Protein AF-A0A4P9VVV3-F1 (afdb_monomer_lite)

Organism: NCBI:txid388810

Foldseek 3Di:
DPDDLVRQLCVQVVPDDPCPDVPCNVVVSVVSSVVSVVVVVVVVVVVVVVVVVVVVVVVVVVVVVVVVVVPPDDDDDDDDDDDDDDDDDDDDDDDDDDDPPPVVVVVVVVVVPPDDDDDDDDDDDDDDDDDDDDDDDDDDDDDDDDDDDDDDDDDDDDDDDDDDDDDDDDDDDDDDDDDDDDDDDDPDQPVVVVVPPDDDDDFFQFDDDDDPPFPDDDHDGADEAEQLPDLVSQVSVLVVLLPAQEKEKFFDDDPLATQKMKMDPDLRYIYIYGPPRPSDDVVSVLVSQQDAHEYEYAVVLSVQLSCVVVVRDRDYFYAYLQLLVCLVPLPDARDDLVRLLCVVPVRGDDDPDDDPRVNRRNSRSSRNSSCVRSCVVCVVVVNNCCRGVPVRVVSSVQSVCLNVFFFFAPPLLVVLLVVLVVQLVVLQVVLCVVQVHHDDLVDQVRVCCSVCVVVVWDLQQLCPPPPCNCQVPDDPDPPPDDRRRDLDLSSLVRTPDPNSVSSVVSCVSVCCCVQPSVLQVVQWDQDPVLRGIGGRWHWDQRHDDSVRDIFTVSRTPVPQDAQDPDPDPPGDPSSPPRVCVRTDDGPPDHDDDDDDDCVVLVVVCVVVVDPQSVCLVPVPDLSLLVVLCVVVVHPSVPQDPVSSVVSVVD

Radius of gyration: 37.72 Å; chains: 1; bounding box: 101×110×99 Å

Sequence (650 aa):
ATASTEEIFELLWNAHPFRNNAADIDMQRRIEHRAAHLIVKSARDQIAAEDRIAAAQAKERKRLLERLADGTVGQKQARRSPPGGGRRKSGSFAPSRPAENASRVQAILKSAAAAGPGGRSPVTPCPPVSRDATAGIRPKPPPPISFAPEPSVPPPPAVAPPKPDAPPTSVSMKDPAPRPDPTVMEDCSPMTRVRNVLENESRMVVSPVATENLDFVPRGHASFIQVSQSPELFEAFITDIASQPEYVWNTLSTQDRLTGVAFCWRWDEVYFVDIESPFTDFRRLAAVLARPSRKIAFDAKKQLRLLVRNGVLPTAEIWDPKVASWCLNPEESERTLKQMFVAMYPTVPINQSGPLWHLCAREASQTLLLMTGLRTRLKRESLARIFAEVEMPLAAVLAVAEHVGIGFINDAFCDYLELFSQTLKTLEARAYAIAGHTFSMTCPEEISRVLYDELALDYEAAAAGTAHAAAAAGRKVADGKIPKRSTAKEVLLKLDHELPRIVMEHRRISSLVSKNLFPLQKARTLCHDFGMMRVHCLFETHTVRATGRITSTNPNLQNIPHPKTTVTEGGIDVDSANLRNAFQAAEGMTFVSADYSQLELRIIAHLSEDESLLAILNSGGDMFKLMAGQINNKPAEQVTPEERKKAKGS

InterPro domains:
  IPR001098 DNA-directed DNA polymerase, family A, palm domain [PF00476] (418-648)
  IPR002298 DNA polymerase A [PR00868] (536-558)
  IPR002298 DNA polymerase A [PR00868] (590-613)
  IPR002298 DNA polymerase A [PTHR10133] (1-648)
  IPR012337 Ribonuclease H-like superfamily [SSF53098] (230-397)
  IPR036397 Ribonuclease H superfamily [G3DSA:3.30.420.10] (226-402)
  IPR043502 DNA/RNA polymerase superfamily [SSF56672] (381-648)

Structure (mmCIF, N/CA/C/O backbone):
data_AF-A0A4P9VVV3-F1
#
_entry.id   AF-A0A4P9VVV3-F1
#
loop_
_atom_site.group_PDB
_atom_site.id
_atom_site.type_symbol
_atom_site.label_atom_id
_atom_site.label_alt_id
_atom_site.label_comp_id
_atom_site.label_asym_id
_atom_site.label_entity_id
_atom_site.label_seq_id
_atom_site.pdbx_PDB_ins_code
_atom_site.Cartn_x
_atom_site.Cartn_y
_atom_site.Cartn_z
_atom_site.occupancy
_atom_site.B_iso_or_equiv
_atom_site.auth_seq_id
_atom_site.auth_comp_id
_atom_site.auth_asym_id
_atom_site.auth_atom_id
_atom_site.pdbx_PDB_model_num
ATOM 1 N N . ALA A 1 1 ? -14.179 -33.238 -11.472 1.00 54.66 1 ALA A N 1
ATOM 2 C CA . ALA A 1 1 ? -12.896 -33.965 -11.366 1.00 54.66 1 ALA A CA 1
ATOM 3 C C . ALA A 1 1 ? -12.619 -34.826 -12.600 1.00 54.66 1 ALA A C 1
ATOM 5 O O . ALA A 1 1 ? -11.531 -34.728 -13.147 1.00 54.66 1 ALA A O 1
ATOM 6 N N . THR A 1 2 ? -13.584 -35.630 -13.060 1.00 66.19 2 THR A N 1
ATOM 7 C CA . THR A 1 2 ? -13.441 -36.504 -14.244 1.00 66.19 2 THR A CA 1
ATOM 8 C C . THR A 1 2 ? -13.890 -35.875 -15.563 1.00 66.19 2 THR A C 1
ATOM 10 O O . THR A 1 2 ? -13.589 -36.433 -16.612 1.00 66.19 2 THR A O 1
ATOM 13 N N . ALA A 1 3 ? -14.585 -34.734 -15.515 1.00 73.50 3 ALA A N 1
ATOM 14 C CA . ALA A 1 3 ? -15.070 -34.053 -16.709 1.00 73.50 3 ALA A CA 1
ATOM 15 C C . ALA A 1 3 ? -13.914 -33.571 -17.600 1.00 73.50 3 ALA A C 1
ATOM 17 O O . ALA A 1 3 ? -12.902 -33.055 -17.110 1.00 73.50 3 ALA A O 1
ATOM 18 N N . SER A 1 4 ? -14.077 -33.751 -18.905 1.00 80.94 4 SER A N 1
ATOM 19 C CA . SER A 1 4 ? -13.149 -33.270 -19.922 1.00 80.94 4 SER A CA 1
ATOM 20 C C . SER A 1 4 ? -13.249 -31.751 -20.097 1.00 80.94 4 SER A C 1
ATOM 22 O O . SER A 1 4 ? -14.230 -31.111 -19.712 1.00 80.94 4 SER A O 1
ATOM 24 N N . THR A 1 5 ? -12.215 -31.158 -20.695 1.00 81.81 5 THR A N 1
ATOM 25 C CA . THR A 1 5 ? -12.203 -29.725 -21.020 1.00 81.81 5 THR A CA 1
ATOM 26 C C . THR A 1 5 ? -13.362 -29.346 -21.942 1.00 81.81 5 THR A C 1
ATOM 28 O O . THR A 1 5 ? -13.937 -28.279 -21.764 1.00 81.81 5 THR A O 1
ATOM 31 N N . GLU A 1 6 ? -13.743 -30.225 -22.872 1.00 81.25 6 GLU A N 1
ATOM 32 C CA . GLU A 1 6 ? -14.874 -30.012 -23.784 1.00 81.25 6 GLU A CA 1
ATOM 33 C C . GLU A 1 6 ? -16.225 -30.048 -23.072 1.00 81.25 6 GLU A C 1
ATOM 35 O O . GLU A 1 6 ? -17.068 -29.201 -23.342 1.00 81.25 6 GLU A O 1
ATOM 40 N N . GLU A 1 7 ? -16.423 -30.943 -22.104 1.00 82.06 7 GLU A N 1
ATOM 41 C CA . GLU A 1 7 ? -17.666 -30.984 -21.320 1.00 82.06 7 GLU A CA 1
ATOM 42 C C . GLU A 1 7 ? -17.847 -29.719 -20.472 1.00 82.06 7 GLU A C 1
ATOM 44 O O . GLU A 1 7 ? -18.945 -29.173 -20.382 1.00 82.06 7 GLU A O 1
ATOM 49 N N . ILE A 1 8 ? -16.764 -29.220 -19.867 1.00 83.62 8 ILE A N 1
ATOM 50 C CA . ILE A 1 8 ? -16.804 -27.976 -19.086 1.00 83.62 8 ILE A CA 1
ATOM 51 C C . ILE A 1 8 ? -16.965 -26.766 -20.004 1.00 83.62 8 ILE A C 1
ATOM 53 O O . ILE A 1 8 ? -17.721 -25.855 -19.674 1.00 83.62 8 ILE A O 1
ATOM 57 N N . PHE A 1 9 ? -16.304 -26.761 -21.162 1.00 87.56 9 PHE A N 1
ATOM 58 C CA . PHE A 1 9 ? -16.496 -25.727 -22.171 1.00 87.56 9 PHE A CA 1
ATOM 59 C C . PHE A 1 9 ? -17.950 -25.669 -22.639 1.00 87.56 9 PHE A C 1
ATOM 61 O O . PHE A 1 9 ? -18.526 -24.589 -22.647 1.00 87.56 9 PHE A O 1
ATOM 68 N N . GLU A 1 10 ? -18.569 -26.804 -22.965 1.00 81.75 10 GLU A N 1
ATOM 69 C CA . GLU A 1 10 ? -19.972 -26.845 -23.375 1.00 81.75 10 GLU A CA 1
ATOM 70 C C . GLU A 1 10 ? -20.902 -26.367 -22.259 1.00 81.75 10 GLU A C 1
ATOM 72 O O . GLU A 1 10 ? -21.859 -25.653 -22.532 1.00 81.75 10 GLU A O 1
ATOM 77 N N . LEU A 1 11 ? -20.625 -26.677 -20.991 1.00 81.75 11 LEU A N 1
ATOM 78 C CA . LEU A 1 11 ? -21.410 -26.143 -19.872 1.00 81.75 11 LEU A CA 1
ATOM 79 C C . LEU A 1 11 ? -21.296 -24.616 -19.753 1.00 81.75 11 LEU A C 1
ATOM 81 O O . LEU A 1 11 ? -22.312 -23.937 -19.601 1.00 81.75 11 LEU A O 1
ATOM 85 N N . LEU A 1 12 ? -20.081 -24.074 -19.859 1.00 78.38 12 LEU A N 1
ATOM 86 C CA . LEU A 1 12 ? -19.824 -22.632 -19.797 1.00 78.38 12 LEU A CA 1
ATOM 87 C C . LEU A 1 12 ? -20.429 -21.899 -20.997 1.00 78.38 12 LEU A C 1
ATOM 89 O O . LEU A 1 12 ? -21.169 -20.928 -20.839 1.00 78.38 12 LEU A O 1
ATOM 93 N N . TRP A 1 13 ? -20.192 -22.427 -22.197 1.00 81.50 13 TRP A N 1
ATOM 94 C CA . TRP A 1 13 ? -20.759 -21.919 -23.438 1.00 81.50 13 TRP A CA 1
ATOM 95 C C . TRP A 1 13 ? -22.284 -21.965 -23.398 1.00 81.50 13 TRP A C 1
ATOM 97 O O . TRP A 1 13 ? -22.952 -21.035 -23.859 1.00 81.50 13 TRP A O 1
ATOM 107 N N . ASN A 1 14 ? -22.852 -23.017 -22.794 1.00 78.25 14 ASN A N 1
ATOM 108 C CA . ASN A 1 14 ? -24.292 -23.145 -22.708 1.00 78.25 14 ASN A CA 1
ATOM 109 C C . ASN A 1 14 ? -24.946 -22.209 -21.676 1.00 78.25 14 ASN A C 1
ATOM 111 O O . ASN A 1 14 ? -26.099 -21.811 -21.853 1.00 78.25 14 ASN A O 1
ATOM 115 N N . ALA A 1 15 ? -24.213 -21.793 -20.649 1.00 74.06 15 ALA A N 1
ATOM 116 C CA . ALA A 1 15 ? -24.688 -20.836 -19.656 1.00 74.06 15 ALA A CA 1
ATOM 117 C C . ALA A 1 15 ? -24.563 -19.364 -20.105 1.00 74.06 15 ALA A C 1
ATOM 119 O O . ALA A 1 15 ? -25.135 -18.484 -19.463 1.00 74.06 15 ALA A O 1
ATOM 120 N N . HIS A 1 16 ? -23.842 -19.077 -21.197 1.00 72.50 16 HIS A N 1
ATOM 121 C CA . HIS A 1 16 ? -23.520 -17.703 -21.583 1.00 72.50 16 HIS A CA 1
ATOM 122 C C . HIS A 1 16 ? -24.725 -16.957 -22.218 1.00 72.50 16 HIS A C 1
ATOM 124 O O . HIS A 1 16 ? -25.276 -17.430 -23.220 1.00 72.50 16 HIS A O 1
ATOM 130 N N . PRO A 1 17 ? -25.130 -15.772 -21.707 1.00 60.25 17 PRO A N 1
ATOM 131 C CA . PRO A 1 17 ? -26.387 -15.106 -22.087 1.00 60.25 17 PRO A CA 1
ATOM 132 C C . PRO A 1 17 ? -26.386 -14.378 -23.449 1.00 60.25 17 PRO A C 1
ATOM 134 O O . PRO A 1 17 ? -27.453 -14.055 -23.965 1.00 60.25 17 PRO A O 1
ATOM 137 N N . PHE A 1 18 ? -25.227 -14.147 -24.079 1.00 56.19 18 PHE A N 1
ATOM 138 C CA . PHE A 1 18 ? -25.098 -13.315 -25.295 1.00 56.19 18 PHE A CA 1
ATOM 139 C C . PHE A 1 18 ? -24.618 -14.071 -26.548 1.00 56.19 18 PHE A C 1
ATOM 141 O O . PHE A 1 18 ? -23.731 -13.610 -27.262 1.00 56.19 18 PHE A O 1
ATOM 148 N N . ARG A 1 19 ? -25.204 -15.235 -26.859 1.00 57.00 19 ARG A N 1
ATOM 149 C CA . ARG A 1 19 ? -24.764 -16.074 -28.000 1.00 57.00 19 ARG A CA 1
ATOM 150 C C . ARG A 1 19 ? -25.010 -15.487 -29.402 1.00 57.00 19 ARG A C 1
ATOM 152 O O . ARG A 1 19 ? -24.527 -16.051 -30.377 1.00 57.00 19 ARG A O 1
ATOM 159 N N . ASN A 1 20 ? -25.750 -14.381 -29.520 1.00 56.59 20 ASN A N 1
ATOM 160 C CA . ASN A 1 20 ? -26.311 -13.922 -30.800 1.00 56.59 20 ASN A CA 1
ATOM 161 C C . ASN A 1 20 ? -25.565 -12.752 -31.473 1.00 56.59 20 ASN A C 1
ATOM 163 O O . ASN A 1 20 ? -25.978 -12.331 -32.552 1.00 56.59 20 ASN A O 1
ATOM 167 N N . ASN A 1 21 ? -24.482 -12.220 -30.892 1.00 56.38 21 ASN A N 1
ATOM 168 C CA . ASN A 1 21 ? -23.718 -11.124 -31.506 1.00 56.38 21 ASN A CA 1
ATOM 169 C C . ASN A 1 21 ? -22.551 -11.661 -32.349 1.00 56.38 21 ASN A C 1
ATOM 171 O O . ASN A 1 21 ? -21.522 -12.055 -31.812 1.00 56.38 21 ASN A O 1
ATOM 175 N N . ALA A 1 22 ? -22.708 -11.655 -33.678 1.00 53.72 22 ALA A N 1
ATOM 176 C CA . ALA A 1 22 ? -21.819 -12.327 -34.635 1.00 53.72 22 ALA A CA 1
ATOM 177 C C . ALA A 1 22 ? -20.362 -11.817 -34.676 1.00 53.72 22 ALA A C 1
ATOM 179 O O . ALA A 1 22 ? -19.483 -12.553 -35.117 1.00 53.72 22 ALA A O 1
ATOM 180 N N . ALA A 1 23 ? -20.090 -10.591 -34.217 1.00 55.31 23 ALA A N 1
ATOM 181 C CA . ALA A 1 23 ? -18.757 -9.988 -34.303 1.00 55.31 23 ALA A CA 1
ATOM 182 C C . ALA A 1 23 ? -17.760 -10.496 -33.237 1.00 55.31 23 ALA A C 1
ATOM 184 O O . ALA A 1 23 ? -16.559 -10.401 -33.463 1.00 55.31 23 ALA A O 1
ATOM 185 N N . ASP A 1 24 ? -18.238 -11.083 -32.129 1.00 60.22 24 ASP A N 1
ATOM 186 C CA . ASP A 1 24 ? -17.403 -11.457 -30.966 1.00 60.22 24 ASP A CA 1
ATOM 187 C C . ASP A 1 24 ? -17.422 -12.957 -30.617 1.00 60.22 24 ASP A C 1
ATOM 189 O O . ASP A 1 24 ? -16.776 -13.399 -29.664 1.00 60.22 24 ASP A O 1
ATOM 193 N N . ILE A 1 25 ? -18.131 -13.781 -31.397 1.00 71.00 25 ILE A N 1
ATOM 194 C CA . ILE A 1 25 ? -18.342 -15.208 -31.086 1.00 71.00 25 ILE A CA 1
ATOM 195 C C . ILE A 1 25 ? -17.016 -15.976 -31.013 1.00 71.00 25 ILE A C 1
ATOM 197 O O . ILE A 1 25 ? -16.843 -16.818 -30.131 1.00 71.00 25 ILE A O 1
ATOM 201 N N . ASP A 1 26 ? -16.071 -15.691 -31.914 1.00 71.69 26 ASP A N 1
ATOM 202 C CA . ASP A 1 26 ? -14.813 -16.443 -31.988 1.00 71.69 26 ASP A CA 1
ATOM 203 C C . ASP A 1 26 ? -13.843 -16.068 -30.856 1.00 71.69 26 ASP A C 1
ATOM 205 O O . ASP A 1 26 ? -13.154 -16.929 -30.305 1.00 71.69 26 ASP A O 1
ATOM 209 N N . MET A 1 27 ? -13.836 -14.796 -30.441 1.00 71.19 27 MET A N 1
ATOM 210 C CA . MET A 1 27 ? -13.076 -14.344 -29.274 1.00 71.19 27 MET A CA 1
ATOM 211 C C . MET A 1 27 ? -13.673 -14.915 -27.985 1.00 71.19 27 MET A C 1
ATOM 213 O O . MET A 1 27 ? -12.938 -15.483 -27.175 1.00 71.19 27 MET A O 1
ATOM 217 N N . GLN A 1 28 ? -15.000 -14.872 -27.838 1.00 76.62 28 GLN A N 1
ATOM 218 C CA . GLN A 1 28 ? -15.676 -15.403 -26.657 1.00 76.62 28 GLN A CA 1
ATOM 219 C C . GLN A 1 28 ? -15.520 -16.924 -26.536 1.00 76.62 28 GLN A C 1
ATOM 221 O O . GLN A 1 28 ? -15.235 -17.425 -25.450 1.00 76.62 28 GLN A O 1
ATOM 226 N N . ARG A 1 29 ? -15.590 -17.675 -27.645 1.00 79.69 29 ARG A N 1
ATOM 227 C CA . ARG A 1 29 ? -15.303 -19.122 -27.638 1.00 79.69 29 ARG A CA 1
ATOM 228 C C . ARG A 1 29 ? -13.897 -19.429 -27.137 1.00 79.69 29 ARG A C 1
ATOM 230 O O . ARG A 1 29 ? -13.719 -20.363 -26.358 1.00 79.69 29 ARG A O 1
ATOM 237 N N . ARG A 1 30 ? -12.892 -18.648 -27.547 1.00 78.62 30 ARG A N 1
ATOM 238 C CA . ARG A 1 30 ? -11.504 -18.835 -27.087 1.00 78.62 30 ARG A CA 1
ATOM 239 C C . ARG A 1 30 ? -11.350 -18.532 -25.600 1.00 78.62 30 ARG A C 1
ATOM 241 O O . ARG A 1 30 ? -10.595 -19.233 -24.927 1.00 78.62 30 ARG A O 1
ATOM 248 N N . ILE A 1 31 ? -12.055 -17.519 -25.095 1.00 76.81 31 ILE A N 1
ATOM 249 C CA . ILE A 1 31 ? -12.067 -17.164 -23.671 1.00 76.81 31 ILE A CA 1
ATOM 250 C C . ILE A 1 31 ? -12.675 -18.305 -22.853 1.00 76.81 31 ILE A C 1
ATOM 252 O O . ILE A 1 31 ? -12.013 -18.810 -21.946 1.00 76.81 31 ILE A O 1
ATOM 256 N N . GLU A 1 32 ? -13.864 -18.782 -23.224 1.00 82.06 32 GLU A N 1
ATOM 257 C CA . GLU A 1 32 ? -14.550 -19.862 -22.504 1.00 82.06 32 GLU A CA 1
ATOM 258 C C . GLU A 1 32 ? -13.783 -21.187 -22.575 1.00 82.06 32 GLU A C 1
ATOM 260 O O . GLU A 1 32 ? -13.648 -21.900 -21.581 1.00 82.06 32 GLU A O 1
ATOM 265 N N . HIS A 1 33 ? -13.180 -21.501 -23.724 1.00 83.38 33 HIS A N 1
ATOM 266 C CA . HIS A 1 33 ? -12.356 -22.700 -23.869 1.00 83.38 33 HIS A CA 1
ATOM 267 C C . HIS A 1 33 ? -11.095 -22.630 -22.993 1.00 83.38 33 HIS A C 1
ATOM 269 O O . HIS A 1 33 ? -10.667 -23.622 -22.395 1.00 83.38 33 HIS A O 1
ATOM 275 N N . ARG A 1 34 ? -10.499 -21.439 -22.860 1.00 80.25 34 ARG A N 1
ATOM 276 C CA . ARG A 1 34 ? -9.353 -21.220 -21.971 1.00 80.25 34 ARG A CA 1
ATOM 277 C C . ARG A 1 34 ? -9.758 -21.265 -20.498 1.00 80.25 34 ARG A C 1
ATOM 279 O O . ARG A 1 34 ? -9.006 -21.823 -19.698 1.00 80.25 34 ARG A O 1
ATOM 286 N N . ALA A 1 35 ? -10.934 -20.747 -20.147 1.00 78.44 35 ALA A N 1
ATOM 287 C CA . ALA A 1 35 ? -11.502 -20.856 -18.807 1.00 78.44 35 ALA A CA 1
ATOM 288 C C . ALA A 1 35 ? -11.742 -22.326 -18.424 1.00 78.44 35 ALA A C 1
ATOM 290 O O . ALA A 1 35 ? -11.259 -22.770 -17.381 1.00 78.44 35 ALA A O 1
ATOM 291 N N . ALA A 1 36 ? -12.361 -23.113 -19.309 1.00 83.69 36 ALA A N 1
ATOM 292 C CA . ALA A 1 36 ? -12.558 -24.549 -19.117 1.00 83.69 36 ALA A CA 1
ATOM 293 C C . ALA A 1 36 ? -11.232 -25.288 -18.876 1.00 83.69 36 ALA A C 1
ATOM 295 O O . ALA A 1 36 ? -11.110 -26.083 -17.941 1.00 83.69 36 ALA A O 1
ATOM 296 N N . HIS A 1 37 ? -10.201 -24.975 -19.666 1.00 84.94 37 HIS A N 1
ATOM 297 C CA . HIS A 1 37 ? -8.878 -25.575 -19.508 1.00 84.94 37 HIS A CA 1
ATOM 298 C C . HIS A 1 37 ? -8.238 -25.238 -18.149 1.00 84.94 37 HIS A C 1
ATOM 300 O O . HIS A 1 37 ? -7.627 -26.102 -17.516 1.00 84.94 37 HIS A O 1
ATOM 306 N N . LEU A 1 38 ? -8.368 -23.993 -17.679 1.00 84.44 38 LEU A N 1
ATOM 307 C CA . LEU A 1 38 ? -7.846 -23.571 -16.375 1.00 84.44 38 LEU A CA 1
ATOM 308 C C . LEU A 1 38 ? -8.583 -24.248 -15.213 1.00 84.44 38 LEU A C 1
ATOM 310 O O . LEU A 1 38 ? -7.932 -24.686 -14.266 1.00 84.44 38 LEU A O 1
ATOM 314 N N . ILE A 1 39 ? -9.906 -24.401 -15.314 1.00 82.75 39 ILE A N 1
ATOM 315 C CA . ILE A 1 39 ? -10.729 -25.085 -14.307 1.00 82.75 39 ILE A CA 1
ATOM 316 C C . ILE A 1 39 ? -10.319 -26.558 -14.184 1.00 82.75 39 ILE A C 1
ATOM 318 O O . ILE A 1 39 ? -10.060 -27.037 -13.079 1.00 82.75 39 ILE A O 1
ATOM 322 N N . VAL A 1 40 ? -10.188 -27.270 -15.311 1.00 84.62 40 VAL A N 1
ATOM 323 C CA . VAL A 1 40 ? -9.741 -28.676 -15.316 1.00 84.62 40 VAL A CA 1
ATOM 324 C C . VAL A 1 40 ? -8.337 -28.808 -14.737 1.00 84.62 40 VAL A C 1
ATOM 326 O O . VAL A 1 40 ? -8.086 -29.701 -13.926 1.00 84.62 40 VAL A O 1
ATOM 329 N N . LYS A 1 41 ? -7.417 -27.921 -15.134 1.00 83.56 41 LYS A N 1
ATOM 330 C CA . LYS A 1 41 ? -6.039 -27.939 -14.640 1.00 83.56 41 LYS A CA 1
ATOM 331 C C . LYS A 1 41 ? -5.982 -27.712 -13.127 1.00 83.56 41 LYS A C 1
ATOM 333 O O . LYS A 1 41 ? -5.380 -28.520 -12.430 1.00 83.56 41 LYS A O 1
ATOM 338 N N . SER A 1 42 ? -6.667 -26.687 -12.617 1.00 80.12 42 SER A N 1
ATOM 339 C CA . SER A 1 42 ? -6.711 -26.388 -11.180 1.00 80.12 42 SER A CA 1
ATOM 340 C C . SER A 1 42 ? -7.303 -27.544 -10.376 1.00 80.12 42 SER A C 1
ATOM 342 O O . SER A 1 42 ? -6.782 -27.884 -9.317 1.00 80.12 42 SER A O 1
ATOM 344 N N . ALA A 1 43 ? -8.358 -28.188 -10.884 1.00 77.31 43 ALA A N 1
ATOM 345 C CA . ALA A 1 43 ? -8.961 -29.337 -10.216 1.00 77.31 43 ALA A CA 1
ATOM 346 C C . ALA A 1 43 ? -7.996 -30.534 -10.150 1.00 77.31 43 ALA A C 1
ATOM 348 O O . ALA A 1 43 ? -7.928 -31.212 -9.128 1.00 77.31 43 ALA A O 1
ATOM 349 N N . ARG A 1 44 ? -7.220 -30.786 -11.213 1.00 81.12 44 ARG A N 1
ATOM 350 C CA . ARG A 1 44 ? -6.191 -31.842 -11.226 1.00 81.12 44 ARG A CA 1
ATOM 351 C C . ARG A 1 44 ? -5.037 -31.534 -10.280 1.00 81.12 44 ARG A C 1
ATOM 353 O O . ARG A 1 44 ? -4.599 -32.428 -9.562 1.00 81.12 44 ARG A O 1
ATOM 360 N N . ASP A 1 45 ? -4.577 -30.287 -10.258 1.00 82.88 45 ASP A N 1
ATOM 361 C CA . ASP A 1 45 ? -3.502 -29.849 -9.367 1.00 82.88 45 ASP A CA 1
ATOM 362 C C . ASP A 1 45 ? -3.925 -29.969 -7.891 1.00 82.88 45 ASP A C 1
ATOM 364 O O . ASP A 1 45 ? -3.134 -30.406 -7.055 1.00 82.88 45 ASP A O 1
ATOM 368 N N . GLN A 1 46 ? -5.192 -29.673 -7.579 1.00 78.81 46 GLN A N 1
ATOM 369 C CA . GLN A 1 46 ? -5.753 -29.841 -6.239 1.00 78.81 46 GLN A CA 1
ATOM 370 C C . GLN A 1 46 ? -5.849 -31.316 -5.825 1.00 78.81 46 GLN A C 1
ATOM 372 O O . GLN A 1 46 ? -5.403 -31.664 -4.734 1.00 78.81 46 GLN A O 1
ATOM 377 N N . ILE A 1 47 ? -6.335 -32.198 -6.706 1.00 78.56 47 ILE A N 1
ATOM 378 C CA . ILE A 1 47 ? -6.373 -33.650 -6.445 1.00 78.56 47 ILE A CA 1
ATOM 379 C C . ILE A 1 47 ? -4.954 -34.189 -6.218 1.00 78.56 47 ILE A C 1
ATOM 381 O O . ILE A 1 47 ? -4.704 -34.903 -5.252 1.00 78.56 47 ILE A O 1
ATOM 385 N N . ALA A 1 48 ? -3.989 -33.781 -7.046 1.00 79.50 48 ALA A N 1
ATOM 386 C CA . ALA A 1 48 ? -2.595 -34.185 -6.882 1.00 79.50 48 ALA A CA 1
ATOM 387 C C . ALA A 1 48 ? -1.980 -33.677 -5.563 1.00 79.50 48 ALA A C 1
ATOM 389 O O . ALA A 1 48 ? -1.113 -34.339 -4.988 1.00 79.50 48 ALA A O 1
ATOM 390 N N . ALA A 1 49 ? -2.398 -32.506 -5.075 1.00 80.75 49 ALA A N 1
ATOM 391 C CA . ALA A 1 49 ? -1.981 -31.990 -3.775 1.00 80.75 49 ALA A CA 1
ATOM 392 C C . ALA A 1 49 ? -2.595 -32.796 -2.618 1.00 80.75 49 ALA A C 1
ATOM 394 O O . ALA A 1 49 ? -1.876 -33.163 -1.687 1.00 80.75 49 ALA A O 1
ATOM 395 N N . GLU A 1 50 ? -3.885 -33.127 -2.699 1.00 81.50 50 GLU A N 1
ATOM 396 C CA . GLU A 1 50 ? -4.586 -33.962 -1.717 1.00 81.50 50 GLU A CA 1
ATOM 397 C C . GLU A 1 50 ? -3.982 -35.374 -1.642 1.00 81.50 50 GLU A C 1
ATOM 399 O O . GLU A 1 50 ? -3.688 -35.858 -0.546 1.00 81.50 50 GLU A O 1
ATOM 404 N N . ASP A 1 51 ? -3.660 -35.985 -2.786 1.00 83.12 51 ASP A N 1
ATOM 405 C CA . ASP A 1 51 ? -2.994 -37.291 -2.857 1.00 83.12 51 ASP A CA 1
ATOM 406 C C . ASP A 1 51 ? -1.595 -37.269 -2.221 1.00 83.12 51 ASP A C 1
ATOM 408 O O . ASP A 1 51 ? -1.203 -38.202 -1.513 1.00 83.12 51 ASP A O 1
ATOM 412 N N . ARG A 1 52 ? -0.827 -36.185 -2.411 1.00 85.31 52 ARG A N 1
ATOM 413 C CA . ARG A 1 52 ? 0.485 -36.008 -1.759 1.00 85.31 52 ARG A CA 1
ATOM 414 C C . ARG A 1 52 ? 0.353 -35.894 -0.243 1.00 85.31 52 ARG A C 1
ATOM 416 O O . ARG A 1 52 ? 1.168 -36.472 0.478 1.00 85.31 52 ARG A O 1
ATOM 423 N N . ILE A 1 53 ? -0.658 -35.174 0.241 1.00 81.94 53 ILE A N 1
ATOM 424 C CA . ILE A 1 53 ? -0.939 -35.038 1.675 1.00 81.94 53 ILE A CA 1
ATOM 425 C C . ILE A 1 53 ? -1.355 -36.394 2.256 1.00 81.94 53 ILE A C 1
ATOM 427 O O . ILE A 1 53 ? -0.806 -36.812 3.277 1.00 81.94 53 ILE A O 1
ATOM 431 N N . ALA A 1 54 ? -2.247 -37.122 1.582 1.00 81.31 54 ALA A N 1
ATOM 432 C CA . ALA A 1 54 ? -2.674 -38.455 1.993 1.00 81.31 54 ALA A CA 1
ATOM 433 C C . ALA A 1 54 ? -1.496 -39.447 2.032 1.00 81.31 54 ALA A C 1
ATOM 435 O O . ALA A 1 54 ? -1.333 -40.188 3.006 1.00 81.31 54 ALA A O 1
ATOM 436 N N . ALA A 1 55 ? -0.612 -39.417 1.030 1.00 83.81 55 ALA A N 1
ATOM 437 C CA . ALA A 1 55 ? 0.596 -40.239 0.996 1.00 83.81 55 ALA A CA 1
ATOM 438 C C . ALA A 1 55 ? 1.581 -39.885 2.126 1.00 83.81 55 ALA A C 1
ATOM 440 O O . ALA A 1 55 ? 2.166 -40.780 2.745 1.00 83.81 55 ALA A O 1
ATOM 441 N N . ALA A 1 56 ? 1.746 -38.596 2.440 1.00 83.25 56 ALA A N 1
ATOM 442 C CA . ALA A 1 56 ? 2.570 -38.144 3.558 1.00 83.25 56 ALA A CA 1
ATOM 443 C C . ALA A 1 56 ? 2.004 -38.619 4.908 1.00 83.25 56 ALA A C 1
ATOM 445 O O . ALA A 1 56 ? 2.745 -39.159 5.731 1.00 83.25 56 ALA A O 1
ATOM 446 N N . GLN A 1 57 ? 0.687 -38.513 5.106 1.00 80.69 57 GLN A N 1
ATOM 447 C CA . GLN A 1 57 ? 0.002 -39.005 6.306 1.00 80.69 57 GLN A CA 1
ATOM 448 C C . GLN A 1 57 ? 0.092 -40.532 6.444 1.00 80.69 57 GLN A C 1
ATOM 450 O O . GLN A 1 57 ? 0.308 -41.042 7.545 1.00 80.69 57 GLN A O 1
ATOM 455 N N . ALA A 1 58 ? -0.020 -41.277 5.341 1.00 82.00 58 ALA A N 1
ATOM 456 C CA . ALA A 1 58 ? 0.152 -42.729 5.332 1.00 82.00 58 ALA A CA 1
ATOM 457 C C . ALA A 1 58 ? 1.588 -43.141 5.699 1.00 82.00 58 ALA A C 1
ATOM 459 O O . ALA A 1 58 ? 1.789 -44.073 6.482 1.00 82.00 58 ALA A O 1
ATOM 460 N N . LYS A 1 59 ? 2.593 -42.416 5.189 1.00 86.62 59 LYS A N 1
ATOM 461 C CA . LYS A 1 59 ? 4.006 -42.630 5.531 1.00 86.62 59 LYS A CA 1
ATOM 462 C C . LYS A 1 59 ? 4.280 -42.349 7.009 1.00 86.62 59 LYS A C 1
ATOM 464 O O . LYS A 1 59 ? 5.009 -43.110 7.643 1.00 86.62 59 LYS A O 1
ATOM 469 N N . GLU A 1 60 ? 3.668 -41.310 7.569 1.00 82.75 60 GLU A N 1
ATOM 470 C CA . GLU A 1 60 ? 3.812 -40.974 8.987 1.00 82.75 60 GLU A CA 1
ATOM 471 C C . GLU A 1 60 ? 3.102 -41.988 9.895 1.00 82.75 60 GLU A C 1
ATOM 473 O O . GLU A 1 60 ? 3.685 -42.452 10.873 1.00 82.75 60 GLU A O 1
ATOM 478 N N . ARG A 1 61 ? 1.899 -42.453 9.524 1.00 81.94 61 ARG A N 1
ATOM 479 C CA . ARG A 1 61 ? 1.237 -43.576 10.213 1.00 81.94 61 ARG A CA 1
ATOM 480 C C . ARG A 1 61 ? 2.092 -44.838 10.206 1.00 81.94 61 ARG A C 1
ATOM 482 O O . ARG A 1 61 ? 2.186 -45.502 11.234 1.00 81.94 61 ARG A O 1
ATOM 489 N N . LYS A 1 62 ? 2.731 -45.160 9.078 1.00 85.44 62 LYS A N 1
ATOM 490 C CA . LYS A 1 62 ? 3.631 -46.315 8.978 1.00 85.44 62 LYS A CA 1
ATOM 491 C C . LYS A 1 62 ? 4.831 -46.173 9.919 1.00 85.44 62 LYS A C 1
ATOM 493 O O . LYS A 1 62 ? 5.113 -47.104 10.661 1.00 85.44 62 LYS A O 1
ATOM 498 N N . ARG A 1 63 ? 5.457 -44.993 9.974 1.00 82.06 63 ARG A N 1
ATOM 499 C CA . ARG A 1 63 ? 6.557 -44.694 10.911 1.00 82.06 63 ARG A CA 1
ATOM 500 C C . ARG A 1 63 ? 6.138 -44.792 12.375 1.00 82.06 63 ARG A C 1
ATOM 502 O O . ARG A 1 63 ? 6.901 -45.291 13.194 1.00 82.06 63 ARG A O 1
ATOM 509 N N . LEU A 1 64 ? 4.941 -44.317 12.718 1.00 77.50 64 LEU A N 1
ATOM 510 C CA . LEU A 1 64 ? 4.405 -44.424 14.077 1.00 77.50 64 LEU A CA 1
ATOM 511 C C . LEU A 1 64 ? 4.133 -45.882 14.461 1.00 77.50 64 LEU A C 1
ATOM 513 O O . LEU A 1 64 ? 4.446 -46.279 15.579 1.00 77.50 64 LEU A O 1
ATOM 517 N N . LEU A 1 65 ? 3.605 -46.685 13.535 1.00 76.12 65 LEU A N 1
ATOM 518 C CA . LEU A 1 65 ? 3.397 -48.119 13.740 1.00 76.12 65 LEU A CA 1
ATOM 519 C C . LEU A 1 65 ? 4.720 -48.886 13.865 1.00 76.12 65 LEU A C 1
ATOM 521 O O . LEU A 1 65 ? 4.823 -49.747 14.729 1.00 76.12 65 LEU A O 1
ATOM 525 N N . GLU A 1 66 ? 5.735 -48.548 13.067 1.00 80.56 66 GLU A N 1
ATOM 526 C CA . GLU A 1 66 ? 7.091 -49.109 13.182 1.00 80.56 66 GLU A CA 1
ATOM 527 C C . GLU A 1 66 ? 7.725 -48.744 14.536 1.00 80.56 66 GLU A C 1
ATOM 529 O O . GLU A 1 66 ? 8.206 -49.621 15.244 1.00 80.56 66 GLU A O 1
ATOM 534 N N . ARG A 1 67 ? 7.605 -47.486 14.984 1.00 74.06 67 ARG A N 1
ATOM 535 C CA . ARG A 1 67 ? 8.066 -47.055 16.320 1.00 74.06 67 ARG A CA 1
ATOM 536 C C . ARG A 1 67 ? 7.327 -47.738 17.474 1.00 74.06 67 ARG A C 1
ATOM 538 O O . ARG A 1 67 ? 7.922 -47.972 18.522 1.00 74.06 67 ARG A O 1
ATOM 545 N N . LEU A 1 68 ? 6.038 -48.032 17.302 1.00 73.50 68 LEU A N 1
ATOM 546 C CA . LEU A 1 68 ? 5.244 -48.792 18.271 1.00 73.50 68 LEU A CA 1
ATOM 547 C C . LEU A 1 68 ? 5.618 -50.283 18.271 1.00 73.50 68 LEU A C 1
ATOM 549 O O . LEU A 1 68 ? 5.579 -50.912 19.326 1.00 73.50 68 LEU A O 1
ATOM 553 N N . ALA A 1 69 ? 5.997 -50.837 17.116 1.00 69.50 69 ALA A N 1
ATOM 554 C CA . ALA A 1 69 ? 6.457 -52.217 16.977 1.00 69.50 69 ALA A CA 1
ATOM 555 C C . ALA A 1 69 ? 7.877 -52.428 17.536 1.00 69.50 69 ALA A C 1
ATOM 557 O O . ALA A 1 69 ? 8.141 -53.478 18.118 1.00 69.50 69 ALA A O 1
ATOM 558 N N . ASP A 1 70 ? 8.751 -51.420 17.442 1.00 62.56 70 ASP A N 1
ATOM 559 C CA . ASP A 1 70 ? 10.139 -51.475 17.927 1.00 62.56 70 ASP A CA 1
ATOM 560 C C . ASP A 1 70 ? 10.284 -51.352 19.457 1.00 62.56 70 ASP A C 1
ATOM 562 O O . ASP A 1 70 ? 11.389 -51.441 19.989 1.00 62.56 70 ASP A O 1
ATOM 566 N N . GLY A 1 71 ? 9.182 -51.217 20.204 1.00 57.25 71 GLY A N 1
ATOM 567 C CA . GLY A 1 71 ? 9.134 -51.635 21.610 1.00 57.25 71 GLY A CA 1
ATOM 568 C C . GLY A 1 71 ? 10.144 -50.986 22.570 1.00 57.25 71 GLY A C 1
ATOM 569 O O . GLY A 1 71 ? 10.498 -51.600 23.574 1.00 57.25 71 GLY A O 1
ATOM 570 N N . THR A 1 72 ? 10.589 -49.751 22.327 1.00 51.38 72 THR A N 1
ATOM 571 C CA . THR A 1 72 ? 11.462 -49.008 23.256 1.00 51.38 72 THR A CA 1
ATOM 572 C C . THR A 1 72 ? 10.891 -47.653 23.648 1.00 51.38 72 THR A C 1
ATOM 574 O O . THR A 1 72 ? 11.547 -46.633 23.478 1.00 51.38 72 THR A O 1
ATOM 577 N N . VAL A 1 73 ? 9.695 -47.617 24.239 1.00 45.34 73 VAL A N 1
ATOM 578 C CA . VAL A 1 73 ? 9.326 -46.528 25.163 1.00 45.34 73 VAL A CA 1
ATOM 579 C C . VAL A 1 73 ? 8.482 -47.109 26.290 1.00 45.34 73 VAL A C 1
ATOM 581 O O . VAL A 1 73 ? 7.262 -47.195 26.218 1.00 45.34 73 VAL A O 1
ATOM 584 N N . GLY A 1 74 ? 9.160 -47.544 27.347 1.00 46.25 74 GLY A N 1
ATOM 585 C CA . GLY A 1 74 ? 8.501 -48.103 28.517 1.00 46.25 74 GLY A CA 1
ATOM 586 C C . GLY A 1 74 ? 9.456 -48.350 29.671 1.00 46.25 74 GLY A C 1
ATOM 587 O O . GLY A 1 74 ? 9.476 -49.460 30.176 1.00 46.25 74 GLY A O 1
ATOM 588 N N . GLN A 1 75 ? 10.269 -47.355 30.056 1.00 38.97 75 GLN A N 1
ATOM 589 C CA . GLN A 1 75 ? 10.835 -47.214 31.412 1.00 38.97 75 GLN A CA 1
ATOM 590 C C . GLN A 1 75 ? 11.776 -46.003 31.486 1.00 38.97 75 GLN A C 1
ATOM 592 O O . GLN A 1 75 ? 12.967 -46.117 31.222 1.00 38.97 75 GLN A O 1
ATOM 597 N N . LYS A 1 76 ? 11.252 -44.836 31.878 1.00 38.53 76 LYS A N 1
ATOM 598 C CA . LYS A 1 76 ? 11.993 -43.794 32.615 1.00 38.53 76 LYS A CA 1
ATOM 599 C C . LYS A 1 76 ? 11.020 -42.695 33.041 1.00 38.53 76 LYS A C 1
ATOM 601 O O . LYS A 1 76 ? 10.843 -41.726 32.325 1.00 38.53 76 LYS A O 1
ATOM 606 N N . GLN A 1 77 ? 10.378 -42.906 34.192 1.00 35.91 77 GLN A N 1
ATOM 607 C CA . GLN A 1 77 ? 9.982 -41.904 35.203 1.00 35.91 77 GLN A CA 1
ATOM 608 C C . GLN A 1 77 ? 8.798 -42.425 36.027 1.00 35.91 77 GLN A C 1
ATOM 610 O O . GLN A 1 77 ? 7.665 -41.985 35.912 1.00 35.91 77 GLN A O 1
ATOM 615 N N . ALA A 1 78 ? 9.084 -43.378 36.908 1.00 34.75 78 ALA A N 1
ATOM 616 C CA . ALA A 1 78 ? 8.295 -43.576 38.115 1.00 34.75 78 ALA A CA 1
ATOM 617 C C . ALA A 1 78 ? 9.222 -44.190 39.162 1.00 34.75 78 ALA A C 1
ATOM 619 O O . ALA A 1 78 ? 9.479 -45.391 39.110 1.00 34.75 78 ALA A O 1
ATOM 620 N N . ARG A 1 79 ? 9.790 -43.346 40.040 1.00 30.47 79 ARG A N 1
ATOM 621 C CA . ARG A 1 79 ? 10.192 -43.649 41.432 1.00 30.47 79 ARG A CA 1
ATOM 622 C C . ARG A 1 79 ? 11.043 -42.513 42.018 1.00 30.47 79 ARG A C 1
ATOM 624 O O . ARG A 1 79 ? 12.257 -42.470 41.846 1.00 30.47 79 ARG A O 1
ATOM 631 N N . ARG A 1 80 ? 10.399 -41.648 42.801 1.00 30.33 80 ARG A N 1
ATOM 632 C CA . ARG A 1 80 ? 10.978 -41.062 44.017 1.00 30.33 80 ARG A CA 1
ATOM 633 C C . ARG A 1 80 ? 9.982 -41.299 45.150 1.00 30.33 80 ARG A C 1
ATOM 635 O O . ARG A 1 80 ? 8.976 -40.605 45.206 1.00 30.33 80 ARG A O 1
ATOM 642 N N . SER A 1 81 ? 10.236 -42.319 45.973 1.00 29.72 81 SER A N 1
ATOM 643 C CA . SER A 1 81 ? 10.074 -42.365 47.446 1.00 29.72 81 SER A CA 1
ATOM 644 C C . SER A 1 81 ? 10.404 -43.786 47.970 1.00 29.72 81 SER A C 1
ATOM 646 O O . SER A 1 81 ? 10.264 -44.735 47.195 1.00 29.72 81 SER A O 1
ATOM 648 N N . PRO A 1 82 ? 10.919 -43.952 49.211 1.00 37.53 82 PRO A N 1
ATOM 649 C CA . PRO A 1 82 ? 11.763 -45.089 49.619 1.00 37.53 82 PRO A CA 1
ATOM 650 C C . PRO A 1 82 ? 11.035 -46.065 50.593 1.00 37.53 82 PRO A C 1
ATOM 652 O O . PRO A 1 82 ? 9.809 -46.087 50.596 1.00 37.53 82 PRO A O 1
ATOM 655 N N . PRO A 1 83 ? 11.729 -46.935 51.361 1.00 46.81 83 PRO A N 1
ATOM 656 C CA . PRO A 1 83 ? 12.050 -48.319 51.010 1.00 46.81 83 PRO A CA 1
ATOM 657 C C . PRO A 1 83 ? 11.343 -49.357 51.912 1.00 46.81 83 PRO A C 1
ATOM 659 O O . PRO A 1 83 ? 10.967 -49.071 53.043 1.00 46.81 83 PRO A O 1
ATOM 662 N N . GLY A 1 84 ? 11.238 -50.611 51.459 1.00 28.17 84 GLY A N 1
ATOM 663 C CA . GLY A 1 84 ? 10.721 -51.691 52.305 1.00 28.17 84 GLY A CA 1
ATOM 664 C C . GLY A 1 84 ? 10.907 -53.088 51.720 1.00 28.17 84 GLY A C 1
ATOM 665 O O . GLY A 1 84 ? 10.102 -53.530 50.917 1.00 28.17 84 GLY A O 1
ATOM 666 N N . GLY A 1 85 ? 11.988 -53.752 52.143 1.00 27.95 85 GLY A N 1
ATOM 667 C CA . GLY A 1 85 ? 12.032 -55.175 52.503 1.00 27.95 85 GLY A CA 1
ATOM 668 C C . GLY A 1 85 ? 11.672 -56.265 51.481 1.00 27.95 85 GLY A C 1
ATOM 669 O O . GLY A 1 85 ? 10.509 -56.540 51.234 1.00 27.95 85 GLY A O 1
ATOM 670 N N . GLY A 1 86 ? 12.687 -57.055 51.104 1.00 29.39 86 GLY A N 1
ATOM 671 C CA . GLY A 1 86 ? 12.601 -58.514 51.281 1.00 29.39 86 GLY A CA 1
ATOM 672 C C . GLY A 1 86 ? 12.224 -59.393 50.080 1.00 29.39 86 GLY A C 1
ATOM 673 O O . GLY A 1 86 ? 11.055 -59.610 49.812 1.00 29.39 86 GLY A O 1
ATOM 674 N N . ARG A 1 87 ? 13.254 -59.995 49.452 1.00 27.86 87 ARG A N 1
ATOM 675 C CA . ARG A 1 87 ? 13.409 -61.448 49.135 1.00 27.86 87 ARG A CA 1
ATOM 676 C C . ARG A 1 87 ? 12.101 -62.239 48.863 1.00 27.86 87 ARG A C 1
ATOM 678 O O . ARG A 1 87 ? 11.306 -62.401 49.770 1.00 27.86 87 ARG A O 1
ATOM 685 N N . ARG A 1 88 ? 11.898 -62.943 47.737 1.00 29.05 88 ARG A N 1
ATOM 686 C CA . ARG A 1 88 ? 12.570 -64.192 47.295 1.00 29.05 88 ARG A CA 1
ATOM 687 C C . ARG A 1 88 ? 11.864 -64.740 46.028 1.00 29.05 88 ARG A C 1
ATOM 689 O O . ARG A 1 88 ? 10.844 -64.223 45.602 1.00 29.05 88 ARG A O 1
ATOM 696 N N . LYS A 1 89 ? 12.480 -65.766 45.433 1.00 26.72 89 LYS A N 1
ATOM 697 C CA . LYS A 1 89 ? 12.318 -66.318 44.076 1.00 26.72 89 LYS A CA 1
ATOM 698 C C . LYS A 1 89 ? 11.216 -67.390 43.935 1.00 26.72 89 LYS A C 1
ATOM 700 O O . LYS A 1 89 ? 10.801 -67.958 44.937 1.00 26.72 89 LYS A O 1
ATOM 705 N N . SER A 1 90 ? 10.971 -67.731 42.654 1.00 26.19 90 SER A N 1
ATOM 706 C CA . SER A 1 90 ? 10.375 -68.948 42.037 1.00 26.19 90 SER A CA 1
ATOM 707 C C . SER A 1 90 ? 8.870 -69.165 42.226 1.00 26.19 90 SER A C 1
ATOM 709 O O . SER A 1 90 ? 8.380 -68.984 43.325 1.00 26.19 90 SER A O 1
ATOM 711 N N . GLY A 1 91 ? 8.076 -69.599 41.243 1.00 24.83 91 GLY A N 1
ATOM 712 C CA . GLY A 1 91 ? 8.311 -70.029 39.862 1.00 24.83 91 GLY A CA 1
ATOM 713 C C . GLY A 1 91 ? 7.013 -70.635 39.283 1.00 24.83 91 GLY A C 1
ATOM 714 O O . GLY A 1 91 ? 6.131 -71.012 40.045 1.00 24.83 91 GLY A O 1
ATOM 715 N N . SER A 1 92 ? 6.950 -70.720 37.946 1.00 22.80 92 SER A N 1
ATOM 716 C CA . SER A 1 92 ? 6.030 -71.495 37.078 1.00 22.80 92 SER A CA 1
ATOM 717 C C . SER A 1 92 ? 4.514 -71.229 37.126 1.00 22.80 92 SER A C 1
ATOM 719 O O . SER A 1 92 ? 3.852 -71.577 38.093 1.00 22.80 92 SER A O 1
ATOM 721 N N . PHE A 1 93 ? 3.938 -70.743 36.019 1.00 24.22 93 PHE A N 1
ATOM 722 C CA . PHE A 1 93 ? 3.272 -71.568 34.991 1.00 24.22 93 PHE A CA 1
ATOM 723 C C . PHE A 1 93 ? 2.899 -70.691 33.773 1.00 24.22 93 PHE A C 1
ATOM 725 O O . PHE A 1 93 ? 2.507 -69.537 33.913 1.00 24.22 93 PHE A O 1
ATOM 732 N N . ALA A 1 94 ? 3.038 -71.248 32.575 1.00 26.30 94 ALA A N 1
ATOM 733 C CA . ALA A 1 94 ? 2.517 -70.754 31.293 1.00 26.30 94 ALA A CA 1
ATOM 734 C C . ALA A 1 94 ? 1.745 -71.931 30.642 1.00 26.30 94 ALA A C 1
ATOM 736 O O . ALA A 1 94 ? 1.866 -73.039 31.173 1.00 26.30 94 ALA A O 1
ATOM 737 N N . PRO A 1 95 ? 1.100 -71.832 29.457 1.00 41.62 95 PRO A N 1
ATOM 738 C CA . PRO A 1 95 ? 0.526 -70.691 28.719 1.00 41.62 95 PRO A CA 1
ATOM 739 C C . PRO A 1 95 ? -0.907 -70.982 28.170 1.00 41.62 95 PRO A C 1
ATOM 741 O O . PRO A 1 95 ? -1.326 -72.131 28.082 1.00 41.62 95 PRO A O 1
ATOM 744 N N . SER A 1 96 ? -1.616 -69.981 27.628 1.00 26.98 96 SER A N 1
ATOM 745 C CA . SER A 1 96 ? -2.566 -70.222 26.519 1.00 26.98 96 SER A CA 1
ATOM 746 C C . SER A 1 96 ? -2.727 -69.000 25.606 1.00 26.98 96 SER A C 1
ATOM 748 O O . SER A 1 96 ? -2.675 -67.855 26.046 1.00 26.98 96 SER A O 1
ATOM 750 N N . ARG A 1 97 ? -2.828 -69.296 24.306 1.00 35.56 97 ARG A N 1
ATOM 751 C CA . ARG A 1 97 ? -2.579 -68.456 23.121 1.00 35.56 97 ARG A CA 1
ATOM 752 C C . ARG A 1 97 ? -3.756 -67.557 22.682 1.00 35.56 97 ARG A C 1
ATOM 754 O O . ARG A 1 97 ? -4.892 -67.804 23.072 1.00 35.56 97 ARG A O 1
ATOM 761 N N . PRO A 1 98 ? -3.490 -66.574 21.793 1.00 37.56 98 PRO A N 1
ATOM 762 C CA . PRO A 1 98 ? -4.465 -65.631 21.254 1.00 37.56 98 PRO A CA 1
ATOM 763 C C . PRO A 1 98 ? -5.126 -66.170 19.974 1.00 37.56 98 PRO A C 1
ATOM 765 O O . PRO A 1 98 ? -4.469 -66.316 18.947 1.00 37.56 98 PRO A O 1
ATOM 768 N N . ALA A 1 99 ? -6.430 -66.440 20.015 1.00 35.53 99 ALA A N 1
ATOM 769 C CA . ALA A 1 99 ? -7.228 -66.714 18.811 1.00 35.53 99 ALA A CA 1
ATOM 770 C C . ALA A 1 99 ? -8.620 -66.045 18.812 1.00 35.53 99 ALA A C 1
ATOM 772 O O . ALA A 1 99 ? -9.276 -66.011 17.778 1.00 35.53 99 ALA A O 1
ATOM 773 N N . GLU A 1 100 ? -9.065 -65.433 19.915 1.00 37.19 100 GLU A N 1
ATOM 774 C CA . GLU A 1 100 ? -10.439 -64.904 20.015 1.00 37.19 100 GLU A CA 1
ATOM 775 C C . GLU A 1 100 ? -10.629 -63.440 19.585 1.00 37.19 100 GLU A C 1
ATOM 777 O O . GLU A 1 100 ? -11.758 -63.012 19.349 1.00 37.19 100 GLU A O 1
ATOM 782 N N . ASN A 1 101 ? -9.560 -62.664 19.391 1.00 40.41 101 ASN A N 1
ATOM 783 C CA . ASN A 1 101 ? -9.707 -61.235 19.075 1.00 40.41 101 ASN A CA 1
ATOM 784 C C . ASN A 1 101 ? -9.771 -60.910 17.571 1.00 40.41 101 ASN A C 1
ATOM 786 O O . ASN A 1 101 ? -10.175 -59.807 17.211 1.00 40.41 101 ASN A O 1
ATOM 790 N N . ALA A 1 102 ? -9.450 -61.854 16.678 1.00 40.19 102 ALA A N 1
ATOM 791 C CA . ALA A 1 102 ? -9.515 -61.620 15.230 1.00 40.19 102 ALA A CA 1
ATOM 792 C C . ALA A 1 102 ? -10.953 -61.706 14.672 1.00 40.19 102 ALA A C 1
ATOM 794 O O . ALA A 1 102 ? -11.335 -60.914 13.809 1.00 40.19 102 ALA A O 1
ATOM 795 N N . SER A 1 103 ? -11.794 -62.592 15.219 1.00 40.69 103 SER A N 1
ATOM 796 C CA . SER A 1 103 ? -13.181 -62.771 14.755 1.00 40.69 103 SER A CA 1
ATOM 797 C C . SER A 1 103 ? -14.118 -61.632 15.170 1.00 40.69 103 SER A C 1
ATOM 799 O O . SER A 1 103 ? -15.118 -61.369 14.503 1.00 40.69 103 SER A O 1
ATOM 801 N N . ARG A 1 104 ? -13.784 -60.899 16.239 1.00 40.28 104 ARG A N 1
ATOM 802 C CA . ARG A 1 104 ? -14.617 -59.805 16.764 1.00 40.28 104 ARG A CA 1
ATOM 803 C C . ARG A 1 104 ? -14.453 -58.497 15.978 1.00 40.28 104 ARG A C 1
ATOM 805 O O . ARG A 1 104 ? -15.389 -57.709 15.900 1.00 40.28 104 ARG A O 1
ATOM 812 N N . VAL A 1 105 ? -13.305 -58.306 15.325 1.00 41.31 105 VAL A N 1
ATOM 813 C CA . VAL A 1 105 ? -13.021 -57.129 14.484 1.00 41.31 105 VAL A CA 1
ATOM 814 C C . VAL A 1 105 ? -13.601 -57.291 13.071 1.00 41.31 105 VAL A C 1
ATOM 816 O O . VAL A 1 105 ? -14.113 -56.328 12.502 1.00 41.31 105 VAL A O 1
ATOM 819 N N . GLN A 1 106 ? -13.640 -58.515 12.528 1.00 39.12 106 GLN A N 1
ATOM 820 C CA . GLN A 1 106 ? -14.289 -58.789 11.236 1.00 39.12 106 GLN A CA 1
ATOM 821 C C . GLN A 1 106 ? -15.825 -58.705 11.278 1.00 39.12 106 GLN A C 1
ATOM 823 O O . GLN A 1 106 ? -16.441 -58.414 10.253 1.00 39.12 106 GLN A O 1
ATOM 828 N N . ALA A 1 107 ? -16.452 -58.906 12.442 1.00 39.38 107 ALA A N 1
ATOM 829 C CA . ALA A 1 107 ? -17.903 -58.769 12.602 1.00 39.38 107 ALA A CA 1
ATOM 830 C C . ALA A 1 107 ? -18.372 -57.298 12.608 1.00 39.38 107 ALA A C 1
ATOM 832 O O . ALA A 1 107 ? -19.434 -56.994 12.071 1.00 39.38 107 ALA A O 1
ATOM 833 N N . ILE A 1 108 ? -17.559 -56.376 13.138 1.00 41.09 108 ILE A N 1
ATOM 834 C CA . ILE A 1 108 ? -17.889 -54.940 13.228 1.00 41.09 108 ILE A CA 1
ATOM 835 C C . ILE A 1 108 ? -17.695 -54.232 11.875 1.00 41.09 108 ILE A C 1
ATOM 837 O O . ILE A 1 108 ? -18.452 -53.331 11.521 1.00 41.09 108 ILE A O 1
ATOM 841 N N . LEU A 1 109 ? -16.734 -54.681 11.062 1.00 35.78 109 LEU A N 1
ATOM 842 C CA . LEU A 1 109 ? -16.501 -54.126 9.722 1.00 35.78 109 LEU A CA 1
ATOM 843 C C . LEU A 1 109 ? -17.553 -54.561 8.684 1.00 35.78 109 LEU A C 1
ATOM 845 O O . LEU A 1 109 ? -17.733 -53.872 7.683 1.00 35.78 109 LEU A O 1
ATOM 849 N N . LYS A 1 110 ? -18.295 -55.652 8.926 1.00 37.72 110 LYS A N 1
ATOM 850 C CA . LYS A 1 110 ? -19.390 -56.101 8.044 1.00 37.72 110 LYS A CA 1
ATOM 851 C C . LYS A 1 110 ? -20.735 -55.413 8.310 1.00 37.72 110 LYS A C 1
ATOM 853 O O . LYS A 1 110 ? -21.561 -55.384 7.404 1.00 37.72 110 LYS A O 1
ATOM 858 N N . SER A 1 111 ? -20.959 -54.814 9.484 1.00 37.22 111 SER A N 1
ATOM 859 C CA . SER A 1 111 ? -22.213 -54.097 9.784 1.00 37.22 111 SER A CA 1
ATOM 860 C C . SER A 1 111 ? -22.235 -52.642 9.298 1.00 37.22 111 SER A C 1
ATOM 862 O O . SER A 1 111 ? -23.307 -52.055 9.205 1.00 37.22 111 SER A O 1
ATOM 864 N N . ALA A 1 112 ? -21.083 -52.058 8.955 1.00 34.78 112 ALA A N 1
ATOM 865 C CA . ALA A 1 112 ? -20.988 -50.679 8.461 1.00 34.78 112 ALA A CA 1
ATOM 866 C C . ALA A 1 112 ? -21.099 -50.550 6.924 1.00 34.78 112 ALA A C 1
ATOM 868 O O . ALA A 1 112 ? -21.215 -49.442 6.412 1.00 34.78 112 ALA A O 1
ATOM 869 N N . ALA A 1 113 ? -21.093 -51.666 6.183 1.00 33.97 113 ALA A N 1
ATOM 870 C CA . ALA A 1 113 ? -21.096 -51.688 4.714 1.00 33.97 113 ALA A CA 1
ATOM 871 C C . ALA A 1 113 ? -22.463 -52.041 4.077 1.00 33.97 113 ALA A C 1
ATOM 873 O O . ALA A 1 113 ? -22.530 -52.275 2.874 1.00 33.97 113 ALA A O 1
ATOM 874 N N . ALA A 1 114 ? -23.552 -52.086 4.857 1.00 32.84 114 ALA A N 1
ATOM 875 C CA . ALA A 1 114 ? -24.873 -52.559 4.411 1.00 32.84 114 ALA A CA 1
ATOM 876 C C . ALA A 1 114 ? -25.986 -51.484 4.395 1.00 32.84 114 ALA A C 1
ATOM 878 O O . ALA A 1 114 ? -27.159 -51.819 4.534 1.00 32.84 114 ALA A O 1
ATOM 879 N N . ALA A 1 115 ? -25.656 -50.202 4.206 1.00 32.50 115 ALA A N 1
ATOM 880 C CA . ALA A 1 115 ? -26.663 -49.147 4.041 1.00 32.50 115 ALA A CA 1
ATOM 881 C C . ALA A 1 115 ? -26.342 -48.241 2.838 1.00 32.50 115 ALA A C 1
ATOM 883 O O . ALA A 1 115 ? -25.558 -47.301 2.929 1.00 32.50 115 ALA A O 1
ATOM 884 N N . GLY A 1 116 ? -26.976 -48.548 1.707 1.00 27.72 116 GLY A N 1
ATOM 885 C CA . GLY A 1 116 ? -27.133 -47.697 0.524 1.00 27.72 116 GLY A CA 1
ATOM 886 C C . GLY A 1 116 ? -28.591 -47.776 0.024 1.00 27.72 116 GLY A C 1
ATOM 887 O O . GLY A 1 116 ? -29.382 -48.517 0.602 1.00 27.72 116 GLY A O 1
ATOM 888 N N . PRO A 1 117 ? -28.976 -47.029 -1.024 1.00 38.03 117 PRO A N 1
ATOM 889 C CA . PRO A 1 117 ? -29.772 -45.800 -0.913 1.00 38.03 117 PRO A CA 1
ATOM 890 C C . PRO A 1 117 ? -31.259 -45.958 -1.302 1.00 38.03 117 PRO A C 1
ATOM 892 O O . PRO A 1 117 ? -31.602 -46.824 -2.099 1.00 38.03 117 PRO A O 1
ATOM 895 N N . GLY A 1 118 ? -32.124 -45.037 -0.840 1.00 24.81 118 GLY A N 1
ATOM 896 C CA . GLY A 1 118 ? -33.395 -44.724 -1.519 1.00 24.81 118 GLY A CA 1
ATOM 897 C C . GLY A 1 118 ? -34.592 -44.302 -0.647 1.00 24.81 118 GLY A C 1
ATOM 898 O O . GLY A 1 118 ? -35.101 -45.091 0.139 1.00 24.81 118 GLY A O 1
ATOM 899 N N . GLY A 1 119 ? -35.118 -43.095 -0.913 1.00 23.58 119 GLY A N 1
ATOM 900 C CA . GLY A 1 119 ? -36.566 -42.861 -1.046 1.00 23.58 119 GLY A CA 1
ATOM 901 C C . GLY A 1 119 ? -37.312 -42.127 0.078 1.00 23.58 119 GLY A C 1
ATOM 902 O O . GLY A 1 119 ? -37.627 -42.724 1.101 1.00 23.58 119 GLY A O 1
ATOM 903 N N . ARG A 1 120 ? -37.734 -40.878 -0.196 1.00 24.91 120 ARG A N 1
ATOM 904 C CA . ARG A 1 120 ? -39.098 -40.352 0.066 1.00 24.91 120 ARG A CA 1
ATOM 905 C C . ARG A 1 120 ? -39.314 -38.986 -0.623 1.00 24.91 120 ARG A C 1
ATOM 907 O O . ARG A 1 120 ? -38.622 -38.021 -0.324 1.00 24.91 120 ARG A O 1
ATOM 914 N N . SER A 1 121 ? -40.299 -38.929 -1.521 1.00 25.84 121 SER A N 1
ATOM 915 C CA . SER A 1 121 ? -41.044 -37.731 -1.976 1.00 25.84 121 SER A CA 1
ATOM 916 C C . SER A 1 121 ? -42.413 -37.702 -1.257 1.00 25.84 121 SER A C 1
ATOM 918 O O . SER A 1 121 ? -42.710 -38.656 -0.535 1.00 25.84 121 SER A O 1
ATOM 920 N N . PRO A 1 122 ? -43.359 -36.798 -1.584 1.00 36.22 122 PRO A N 1
ATOM 921 C CA . PRO A 1 122 ? -43.317 -35.331 -1.685 1.00 36.22 122 PRO A CA 1
ATOM 922 C C . PRO A 1 122 ? -44.374 -34.687 -0.748 1.00 36.22 122 PRO A C 1
ATOM 924 O O . PRO A 1 122 ? -45.388 -35.313 -0.453 1.00 36.22 122 PRO A O 1
ATOM 927 N N . VAL A 1 123 ? -44.223 -33.420 -0.337 1.00 27.84 123 VAL A N 1
ATOM 928 C CA . VAL A 1 123 ? -45.364 -32.633 0.181 1.00 27.84 123 VAL A CA 1
ATOM 929 C C . VAL A 1 123 ? -45.360 -31.225 -0.418 1.00 27.84 123 VAL A C 1
ATOM 931 O O . VAL A 1 123 ? -44.354 -30.526 -0.442 1.00 27.84 123 VAL A O 1
ATOM 934 N N . THR A 1 124 ? -46.539 -30.915 -0.943 1.00 26.55 124 THR A N 1
ATOM 935 C CA . THR A 1 124 ? -47.106 -29.777 -1.675 1.00 26.55 124 THR A CA 1
ATOM 936 C C . THR A 1 124 ? -46.678 -28.345 -1.315 1.00 26.55 124 THR A C 1
ATOM 938 O O . THR A 1 124 ? -46.539 -28.026 -0.135 1.00 26.55 124 THR A O 1
ATOM 941 N N . PRO A 1 125 ? -46.639 -27.444 -2.321 1.00 28.39 125 PRO A N 1
ATOM 942 C CA . PRO A 1 125 ? -46.597 -25.994 -2.156 1.00 28.39 125 PRO A CA 1
ATOM 943 C C . PRO A 1 125 ? -48.011 -25.378 -2.177 1.00 28.39 125 PRO A C 1
ATOM 945 O O . PRO A 1 125 ? -48.881 -25.850 -2.903 1.00 28.39 125 PRO A O 1
ATOM 948 N N . CYS A 1 126 ? -48.230 -24.297 -1.426 1.00 23.61 126 CYS A N 1
ATOM 949 C CA . CYS A 1 126 ? -49.378 -23.388 -1.564 1.00 23.61 126 CYS A CA 1
ATOM 950 C C . CYS A 1 126 ? -49.097 -22.082 -0.796 1.00 23.61 126 CYS A C 1
ATOM 952 O O . CYS A 1 126 ? -48.508 -22.157 0.281 1.00 23.61 126 CYS A O 1
ATOM 954 N N . PRO A 1 127 ? -49.644 -20.921 -1.199 1.00 29.33 127 PRO A N 1
ATOM 955 C CA . PRO A 1 127 ? -49.799 -20.369 -2.548 1.00 29.33 127 PRO A CA 1
ATOM 956 C C . PRO A 1 127 ? -49.162 -18.953 -2.650 1.00 29.33 127 PRO A C 1
ATOM 958 O O . PRO A 1 127 ? -48.819 -18.353 -1.630 1.00 29.33 127 PRO A O 1
ATOM 961 N N . PRO A 1 128 ? -49.012 -18.367 -3.854 1.00 26.50 128 PRO A N 1
ATOM 962 C CA . PRO A 1 128 ? -48.626 -16.967 -3.991 1.00 26.50 128 PRO A CA 1
ATOM 963 C C . PRO A 1 128 ? -49.835 -16.062 -3.720 1.00 26.50 128 PRO A C 1
ATOM 965 O O . PRO A 1 128 ? -50.918 -16.263 -4.273 1.00 26.50 128 PRO A O 1
ATOM 968 N N . VAL A 1 129 ? -49.645 -15.038 -2.890 1.00 26.05 129 VAL A N 1
ATOM 969 C CA . VAL A 1 129 ? -50.611 -13.946 -2.750 1.00 26.05 129 VAL A CA 1
ATOM 970 C C . VAL A 1 129 ? -50.471 -13.037 -3.969 1.00 26.05 129 VAL A C 1
ATOM 972 O O . VAL A 1 129 ? -49.457 -12.373 -4.162 1.00 26.05 129 VAL A O 1
ATOM 975 N N . SER A 1 130 ? -51.493 -13.058 -4.819 1.00 25.39 130 SER A N 1
ATOM 976 C CA . SER A 1 130 ? -51.728 -12.088 -5.888 1.00 25.39 130 SER A CA 1
ATOM 977 C C . SER A 1 130 ? -52.392 -10.816 -5.353 1.00 25.39 130 SER A C 1
ATOM 979 O O . SER A 1 130 ? -53.177 -10.933 -4.411 1.00 25.39 130 SER A O 1
ATOM 981 N N . ARG A 1 131 ? -52.225 -9.713 -6.107 1.00 24.61 131 ARG A N 1
ATOM 982 C CA . ARG A 1 131 ? -52.900 -8.389 -6.064 1.00 24.61 131 ARG A CA 1
ATOM 983 C C . ARG A 1 131 ? -52.067 -7.298 -5.368 1.00 24.61 131 ARG A C 1
ATOM 985 O O . ARG A 1 131 ? -51.576 -7.519 -4.276 1.00 24.61 131 ARG A O 1
ATOM 992 N N . ASP A 1 132 ? -51.800 -6.129 -5.949 1.00 24.00 132 ASP A N 1
ATOM 993 C CA . ASP A 1 132 ? -52.525 -5.408 -6.996 1.00 24.00 132 ASP A CA 1
ATOM 994 C C . ASP A 1 132 ? -51.611 -4.617 -7.937 1.00 24.00 132 ASP A C 1
ATOM 996 O O . ASP A 1 132 ? -50.574 -4.072 -7.562 1.00 24.00 132 ASP A O 1
ATOM 1000 N N . ALA A 1 133 ? -52.079 -4.530 -9.179 1.00 26.78 133 ALA A N 1
ATOM 1001 C CA . ALA A 1 133 ? -51.667 -3.540 -10.145 1.00 26.78 133 ALA A CA 1
ATOM 1002 C C . ALA A 1 133 ? -52.211 -2.166 -9.732 1.00 26.78 133 ALA A C 1
ATOM 1004 O O . ALA A 1 133 ? -53.422 -1.959 -9.688 1.00 26.78 133 ALA A O 1
ATOM 1005 N N . THR A 1 134 ? -51.322 -1.199 -9.539 1.00 26.64 134 THR A N 1
ATOM 1006 C CA . THR A 1 134 ? -51.649 0.212 -9.735 1.00 26.64 134 THR A CA 1
ATOM 1007 C C . THR A 1 134 ? -50.808 0.742 -10.882 1.00 26.64 134 THR A C 1
ATOM 1009 O O . THR A 1 134 ? -49.590 0.888 -10.819 1.00 26.64 134 THR A O 1
ATOM 1012 N N . ALA A 1 135 ? -51.506 0.980 -11.989 1.00 28.58 135 ALA A N 1
ATOM 1013 C CA . ALA A 1 135 ? -51.023 1.761 -13.104 1.00 28.58 135 ALA A CA 1
ATOM 1014 C C . ALA A 1 135 ? -50.627 3.160 -12.607 1.00 28.58 135 ALA A C 1
ATOM 1016 O O . ALA A 1 135 ? -51.443 3.884 -12.042 1.00 28.58 135 ALA A O 1
ATOM 1017 N N . GLY A 1 136 ? -49.373 3.536 -12.845 1.00 27.47 136 GLY A N 1
ATOM 1018 C CA . GLY A 1 136 ? -48.826 4.847 -12.521 1.00 27.47 136 GLY A CA 1
ATOM 1019 C C . GLY A 1 136 ? -47.824 5.269 -13.586 1.00 27.47 136 GLY A C 1
ATOM 1020 O O . GLY A 1 136 ? -46.628 5.086 -13.425 1.00 27.47 136 GLY A O 1
ATOM 1021 N N . ILE A 1 137 ? -48.355 5.734 -14.719 1.00 29.12 137 ILE A N 1
ATOM 1022 C CA . ILE A 1 137 ? -47.826 6.798 -15.589 1.00 29.12 137 ILE A CA 1
ATOM 1023 C C . ILE A 1 137 ? -46.288 6.931 -15.601 1.00 29.12 137 ILE A C 1
ATOM 1025 O O . ILE A 1 137 ? -45.699 7.590 -14.749 1.00 29.12 137 ILE A O 1
ATOM 1029 N N . ARG A 1 138 ? -45.638 6.399 -16.647 1.00 26.98 138 ARG A N 1
ATOM 1030 C CA . ARG A 1 138 ? -44.277 6.818 -17.031 1.00 26.98 138 ARG A CA 1
ATOM 1031 C C . ARG A 1 138 ? -44.291 8.314 -17.384 1.00 26.98 138 ARG A C 1
ATOM 1033 O O . ARG A 1 138 ? -44.989 8.670 -18.338 1.00 26.98 138 ARG A O 1
ATOM 1040 N N . PRO A 1 139 ? -43.493 9.185 -16.743 1.00 31.75 139 PRO A N 1
ATOM 1041 C CA . PRO A 1 139 ? -43.180 10.479 -17.322 1.00 31.75 139 PRO A CA 1
ATOM 1042 C C . PRO A 1 139 ? -42.203 10.264 -18.483 1.00 31.75 139 PRO A C 1
ATOM 1044 O O . PRO A 1 139 ? -41.181 9.589 -18.360 1.00 31.75 139 PRO A O 1
ATOM 1047 N N . LYS A 1 140 ? -42.562 10.820 -19.636 1.00 31.86 140 LYS A N 1
ATOM 1048 C CA . LYS A 1 140 ? -41.738 10.924 -20.845 1.00 31.86 140 LYS A CA 1
ATOM 1049 C C . LYS A 1 140 ? -40.404 11.621 -20.496 1.00 31.86 140 LYS A C 1
ATOM 1051 O O . LYS A 1 140 ? -40.446 12.593 -19.741 1.00 31.86 140 LYS A O 1
ATOM 1056 N N . PRO A 1 141 ? -39.245 11.194 -21.030 1.00 34.97 141 PRO A N 1
ATOM 1057 C CA . PRO A 1 141 ? -38.008 11.950 -20.851 1.00 34.97 141 PRO A CA 1
ATOM 1058 C C . PRO A 1 141 ? -38.149 13.347 -21.489 1.00 34.97 141 PRO A C 1
ATOM 1060 O O . PRO A 1 141 ? -38.764 13.458 -22.558 1.00 34.97 141 PRO A O 1
ATOM 1063 N N . PRO A 1 142 ? -37.630 14.416 -20.857 1.00 34.75 142 PRO A N 1
ATOM 1064 C CA . PRO A 1 142 ? -37.655 15.755 -21.436 1.00 34.75 142 PRO A CA 1
ATOM 1065 C C . PRO A 1 142 ? -36.798 15.814 -22.717 1.00 34.75 142 PRO A C 1
ATOM 1067 O O . PRO A 1 142 ? -35.833 15.055 -22.845 1.00 34.75 142 PRO A O 1
ATOM 1070 N N . PRO A 1 143 ? -37.144 16.686 -23.684 1.00 36.53 143 PRO A N 1
ATOM 1071 C CA . PRO A 1 143 ? -36.391 16.828 -24.927 1.00 36.53 143 PRO A CA 1
ATOM 1072 C C . PRO A 1 143 ? -34.970 17.360 -24.662 1.00 36.53 143 PRO A C 1
ATOM 1074 O O . PRO A 1 143 ? -34.751 18.051 -23.663 1.00 36.53 143 PRO A O 1
ATOM 1077 N N . PRO A 1 144 ? -34.000 17.061 -25.545 1.00 32.78 144 PRO A N 1
ATOM 1078 C CA . PRO A 1 144 ? -32.626 17.510 -25.374 1.00 32.78 144 PRO A CA 1
ATOM 1079 C C . PRO A 1 144 ? -32.552 19.039 -25.419 1.00 32.78 144 PRO A C 1
ATOM 1081 O O . PRO A 1 144 ? -33.052 19.681 -26.342 1.00 32.78 144 PRO A O 1
ATOM 1084 N N . ILE A 1 145 ? -31.912 19.612 -24.402 1.00 31.78 145 ILE A N 1
ATOM 1085 C CA . ILE A 1 145 ? -31.583 21.033 -24.322 1.00 31.78 145 ILE A CA 1
ATOM 1086 C C . ILE A 1 145 ? -30.538 21.330 -25.404 1.00 31.78 145 ILE A C 1
ATOM 1088 O O . ILE A 1 145 ? -29.464 20.729 -25.424 1.00 31.78 145 ILE A O 1
ATOM 1092 N N . SER A 1 146 ? -30.868 22.243 -26.317 1.00 27.91 146 SER A N 1
ATOM 1093 C CA . SER A 1 146 ? -29.946 22.752 -27.330 1.00 27.91 146 SER A CA 1
ATOM 1094 C C . SER A 1 146 ? -28.871 23.613 -26.668 1.00 27.91 146 SER A C 1
ATOM 1096 O O . SER A 1 146 ? -29.190 24.636 -26.058 1.00 27.91 146 SER A O 1
ATOM 1098 N N . PHE A 1 147 ? -27.604 23.240 -26.820 1.00 31.98 147 PHE A N 1
ATOM 1099 C CA . PHE A 1 147 ? -26.493 24.135 -26.516 1.00 31.98 147 PHE A CA 1
ATOM 1100 C C . PHE A 1 147 ? -26.398 25.205 -27.610 1.00 31.98 147 PHE A C 1
ATOM 1102 O O . PHE A 1 147 ? -26.234 24.890 -28.788 1.00 31.98 147 PHE A O 1
ATOM 1109 N N . ALA A 1 148 ? -26.530 26.471 -27.212 1.00 31.66 148 ALA A N 1
ATOM 1110 C CA . ALA A 1 148 ? -26.134 27.605 -28.036 1.00 31.66 148 ALA A CA 1
ATOM 1111 C C . ALA A 1 148 ? -24.598 27.609 -28.197 1.00 31.66 148 ALA A C 1
ATOM 1113 O O . ALA A 1 148 ? -23.897 27.251 -27.248 1.00 31.66 148 ALA A O 1
ATOM 1114 N N . PRO A 1 149 ? -24.062 27.990 -29.370 1.00 32.50 149 PRO A N 1
ATOM 1115 C CA . PRO A 1 149 ? -22.623 28.014 -29.608 1.00 32.50 149 PRO A CA 1
ATOM 1116 C C . PRO A 1 149 ? -21.968 29.196 -28.879 1.00 32.50 149 PRO A C 1
ATOM 1118 O O . PRO A 1 149 ? -22.441 30.330 -28.970 1.00 32.50 149 PRO A O 1
ATOM 1121 N N . GLU A 1 150 ? -20.869 28.936 -28.171 1.00 33.72 150 GLU A N 1
ATOM 1122 C CA . GLU A 1 150 ? -20.000 29.985 -27.630 1.00 33.72 150 GLU A CA 1
ATOM 1123 C C . GLU A 1 150 ? -19.255 30.737 -28.755 1.00 33.72 150 GLU A C 1
ATOM 1125 O O . GLU A 1 150 ? -18.962 30.159 -29.807 1.00 33.72 150 GLU A O 1
ATOM 1130 N N . PRO A 1 151 ? -18.951 32.034 -28.558 1.00 33.09 151 PRO A N 1
ATOM 1131 C CA . PRO A 1 151 ? -18.388 32.897 -29.589 1.00 33.09 151 PRO A CA 1
ATOM 1132 C C . PRO A 1 151 ? -16.907 32.601 -29.877 1.00 33.09 151 PRO A C 1
ATOM 1134 O O . PRO A 1 151 ? -16.077 32.459 -28.982 1.00 33.09 151 PRO A O 1
ATOM 1137 N N . SER A 1 152 ? -16.579 32.578 -31.168 1.00 31.44 152 SER A N 1
ATOM 1138 C CA . SER A 1 152 ? -15.241 32.411 -31.735 1.00 31.44 152 SER A CA 1
ATOM 1139 C C . SER A 1 152 ? -14.285 33.552 -31.360 1.00 31.44 152 SER A C 1
ATOM 1141 O O . SER A 1 152 ? -14.546 34.713 -31.682 1.00 31.44 152 SER A O 1
ATOM 1143 N N . VAL A 1 153 ? -13.139 33.212 -30.765 1.00 37.22 153 VAL A N 1
ATOM 1144 C CA . VAL A 1 153 ? -11.997 34.120 -30.557 1.00 37.22 153 VAL A CA 1
ATOM 1145 C C . VAL A 1 153 ? -11.042 34.019 -31.764 1.00 37.22 153 VAL A C 1
ATOM 1147 O O . VAL A 1 153 ? -10.710 32.901 -32.164 1.00 37.22 153 VAL A O 1
ATOM 1150 N N . PRO A 1 154 ? -10.605 35.139 -32.377 1.00 35.44 154 PRO A N 1
ATOM 1151 C CA . PRO A 1 154 ? -9.757 35.127 -33.573 1.00 35.44 154 PRO A CA 1
ATOM 1152 C C . PRO A 1 154 ? -8.272 34.830 -33.261 1.00 35.44 154 PRO A C 1
ATOM 1154 O O . PRO A 1 154 ? -7.802 35.136 -32.163 1.00 35.44 154 PRO A O 1
ATOM 1157 N N . PRO A 1 155 ? -7.509 34.263 -34.220 1.00 39.44 155 PRO A N 1
ATOM 1158 C CA . PRO A 1 155 ? -6.107 33.897 -34.019 1.00 39.44 155 PRO A CA 1
ATOM 1159 C C . PRO A 1 155 ? -5.147 35.107 -34.089 1.00 39.44 155 PRO A C 1
ATOM 1161 O O . PRO A 1 155 ? -5.437 36.085 -34.783 1.00 39.44 155 PRO A O 1
ATOM 1164 N N . PRO A 1 156 ? -3.985 35.046 -33.406 1.00 39.44 156 PRO A N 1
ATOM 1165 C CA . PRO A 1 156 ? -2.978 36.110 -33.418 1.00 39.44 156 PRO A CA 1
ATOM 1166 C C . PRO A 1 156 ? -2.159 36.157 -34.730 1.00 39.44 156 PRO A C 1
ATOM 1168 O O . PRO A 1 156 ? -2.048 35.146 -35.427 1.00 39.44 156 PRO A O 1
ATOM 1171 N N . PRO A 1 157 ? -1.572 37.322 -35.078 1.00 35.34 157 PRO A N 1
ATOM 1172 C CA . PRO A 1 157 ? -0.951 37.561 -36.380 1.00 35.34 157 PRO A CA 1
ATOM 1173 C C . PRO A 1 157 ? 0.446 36.937 -36.528 1.00 35.34 157 PRO A C 1
ATOM 1175 O O . PRO A 1 157 ? 1.222 36.837 -35.579 1.00 35.34 157 PRO A O 1
ATOM 1178 N N . ALA A 1 158 ? 0.759 36.561 -37.770 1.00 30.69 158 ALA A N 1
ATOM 1179 C CA . ALA A 1 158 ? 2.015 35.961 -38.207 1.00 30.69 158 ALA A CA 1
ATOM 1180 C C . ALA A 1 158 ? 3.209 36.931 -38.117 1.00 30.69 158 ALA A C 1
ATOM 1182 O O . ALA A 1 158 ? 3.130 38.079 -38.557 1.00 30.69 158 ALA A O 1
ATOM 1183 N N . VAL A 1 159 ? 4.338 36.438 -37.602 1.00 36.81 159 VAL A N 1
ATOM 1184 C CA . VAL A 1 159 ? 5.632 37.137 -37.585 1.00 36.81 159 VAL A CA 1
ATOM 1185 C C . VAL A 1 159 ? 6.461 36.696 -38.796 1.00 36.81 159 VAL A C 1
ATOM 1187 O O . VAL A 1 159 ? 6.608 35.506 -39.064 1.00 36.81 159 VAL A O 1
ATOM 1190 N N . ALA A 1 160 ? 6.967 37.682 -39.538 1.00 32.94 160 ALA A N 1
ATOM 1191 C CA . ALA A 1 160 ? 7.745 37.533 -40.766 1.00 32.94 160 ALA A CA 1
ATOM 1192 C C . ALA A 1 160 ? 9.183 37.008 -40.520 1.00 32.94 160 ALA A C 1
ATOM 1194 O O . ALA A 1 160 ? 9.750 37.262 -39.455 1.00 32.94 160 ALA A O 1
ATOM 1195 N N . PRO A 1 161 ? 9.802 36.319 -41.501 1.00 33.88 161 PRO A N 1
ATOM 1196 C CA . PRO A 1 161 ? 11.145 35.753 -41.367 1.00 33.88 161 PRO A CA 1
ATOM 1197 C C . PRO A 1 161 ? 12.258 36.802 -41.584 1.00 33.88 161 PRO A C 1
ATOM 1199 O O . PRO A 1 161 ? 12.087 37.714 -42.401 1.00 33.88 161 PRO A O 1
ATOM 1202 N N . PRO A 1 162 ? 13.422 36.680 -40.915 1.00 37.25 162 PRO A N 1
ATOM 1203 C CA . PRO A 1 162 ? 14.575 37.538 -41.178 1.00 37.25 162 PRO A CA 1
ATOM 1204 C C . PRO A 1 162 ? 15.353 37.122 -42.444 1.00 37.25 162 PRO A C 1
ATOM 1206 O O . PRO A 1 162 ? 15.427 35.949 -42.806 1.00 37.25 162 PRO A O 1
ATOM 1209 N N . LYS A 1 163 ? 15.921 38.136 -43.113 1.00 30.69 163 LYS A N 1
ATOM 1210 C CA . LYS A 1 163 ? 16.750 38.079 -44.333 1.00 30.69 163 LYS A CA 1
ATOM 1211 C C . LYS A 1 163 ? 18.172 37.532 -44.069 1.00 30.69 163 LYS A C 1
ATOM 1213 O O . LYS A 1 163 ? 18.620 37.588 -42.928 1.00 30.69 163 LYS A O 1
ATOM 1218 N N . PRO A 1 164 ? 18.886 37.049 -45.110 1.00 31.48 164 PRO A N 1
ATOM 1219 C CA . PRO A 1 164 ? 20.215 36.448 -44.982 1.00 31.48 164 PRO A CA 1
ATOM 1220 C C . PRO A 1 164 ? 21.342 37.492 -45.049 1.00 31.48 164 PRO A C 1
ATOM 1222 O O . PRO A 1 164 ? 21.318 38.360 -45.922 1.00 31.48 164 PRO A O 1
ATOM 1225 N N . ASP A 1 165 ? 22.347 37.350 -44.182 1.00 31.97 165 ASP A N 1
ATOM 1226 C CA . ASP A 1 165 ? 23.619 38.082 -44.247 1.00 31.97 165 ASP A CA 1
ATOM 1227 C C . ASP A 1 165 ? 24.769 37.200 -44.777 1.00 31.97 165 ASP A C 1
ATOM 1229 O O . ASP A 1 165 ? 24.716 35.971 -44.765 1.00 31.97 165 ASP A O 1
ATOM 1233 N N . ALA A 1 166 ? 25.772 37.897 -45.308 1.00 29.38 166 ALA A N 1
ATOM 1234 C CA . ALA A 1 166 ? 26.795 37.510 -46.283 1.00 29.38 166 ALA A CA 1
ATOM 1235 C C . ALA A 1 166 ? 27.969 36.631 -45.729 1.00 29.38 166 ALA A C 1
ATOM 1237 O O . ALA A 1 166 ? 27.997 36.317 -44.541 1.00 29.38 166 ALA A O 1
ATOM 1238 N N . PRO A 1 167 ? 28.929 36.187 -46.579 1.00 30.56 167 PRO A N 1
ATOM 1239 C CA . PRO A 1 167 ? 29.723 34.960 -46.404 1.00 30.56 167 PRO A CA 1
ATOM 1240 C C . PRO A 1 167 ? 30.972 35.105 -45.506 1.00 30.56 167 PRO A C 1
ATOM 1242 O O . PRO A 1 167 ? 31.432 36.222 -45.261 1.00 30.56 167 PRO A O 1
ATOM 1245 N N . PRO A 1 168 ? 31.579 33.982 -45.058 1.00 32.12 168 PRO A N 1
ATOM 1246 C CA . PRO A 1 168 ? 32.709 34.008 -44.138 1.00 32.12 168 PRO A CA 1
ATOM 1247 C C . PRO A 1 168 ? 34.060 34.225 -44.835 1.00 32.12 168 PRO A C 1
ATOM 1249 O O . PRO A 1 168 ? 34.387 33.614 -45.853 1.00 32.12 168 PRO A O 1
ATOM 1252 N N . THR A 1 169 ? 34.878 35.064 -44.207 1.00 26.61 169 THR A N 1
ATOM 1253 C CA . THR A 1 169 ? 36.314 35.232 -44.443 1.00 26.61 169 THR A CA 1
ATOM 1254 C C . THR A 1 169 ? 37.126 34.028 -43.954 1.00 26.61 169 THR A C 1
ATOM 1256 O O . THR A 1 169 ? 36.907 33.499 -42.867 1.00 26.61 169 THR A O 1
ATOM 1259 N N . SER A 1 170 ? 38.105 33.652 -44.775 1.00 25.02 170 SER A N 1
ATOM 1260 C CA . SER A 1 170 ? 39.209 32.710 -44.555 1.00 25.02 170 SER A CA 1
ATOM 1261 C C . SER A 1 170 ? 39.956 32.874 -43.224 1.00 25.02 170 SER A C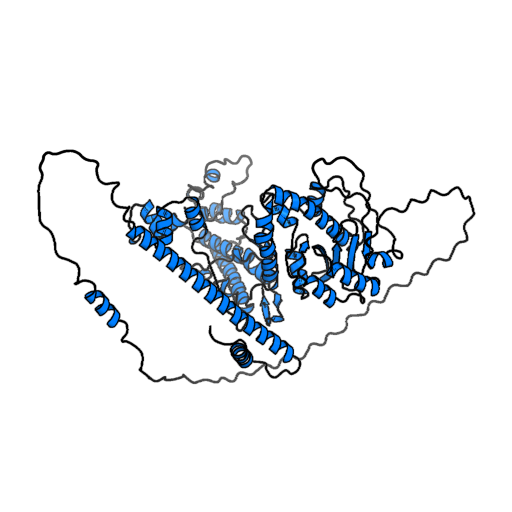 1
ATOM 1263 O O . SER A 1 170 ? 40.161 34.017 -42.830 1.00 25.02 170 SER A O 1
ATOM 1265 N N . VAL A 1 171 ? 40.490 31.778 -42.649 1.00 27.48 171 VAL A N 1
ATOM 1266 C CA . VAL A 1 171 ? 41.912 31.613 -42.233 1.00 27.48 171 VAL A CA 1
ATOM 1267 C C . VAL A 1 171 ? 42.209 30.177 -41.724 1.00 27.48 171 VAL A C 1
ATOM 1269 O O . VAL A 1 171 ? 41.575 29.679 -40.803 1.00 27.48 171 VAL A O 1
ATOM 1272 N N . SER A 1 172 ? 43.252 29.601 -42.340 1.00 24.64 172 SER A N 1
ATOM 1273 C CA . SER A 1 172 ? 44.267 28.604 -41.924 1.00 24.64 172 SER A CA 1
ATOM 1274 C C . SER A 1 172 ? 43.931 27.167 -41.492 1.00 24.64 172 SER A C 1
ATOM 1276 O O . SER A 1 172 ? 43.425 26.894 -40.410 1.00 24.64 172 SER A O 1
ATOM 1278 N N . MET A 1 173 ? 44.465 26.240 -42.298 1.00 26.81 173 MET A N 1
ATOM 1279 C CA . MET A 1 173 ? 44.834 24.865 -41.945 1.00 26.81 173 MET A CA 1
ATOM 1280 C C . MET A 1 173 ? 45.994 24.809 -40.932 1.00 26.81 173 MET A C 1
ATOM 1282 O O . MET A 1 173 ? 46.904 25.640 -41.011 1.00 26.81 173 MET A O 1
ATOM 1286 N N . LYS A 1 174 ? 45.997 23.780 -40.065 1.00 26.50 174 LYS A N 1
ATOM 1287 C CA . LYS A 1 174 ? 47.198 23.066 -39.582 1.00 26.50 174 LYS A CA 1
ATOM 1288 C C . LYS A 1 174 ? 46.849 21.697 -38.951 1.00 26.50 174 LYS A C 1
ATOM 1290 O O . LYS A 1 174 ? 46.105 21.641 -37.982 1.00 26.50 174 LYS A O 1
ATOM 1295 N N . ASP A 1 175 ? 47.438 20.668 -39.565 1.00 27.48 175 ASP A N 1
ATOM 1296 C CA . ASP A 1 175 ? 47.851 19.310 -39.152 1.00 27.48 175 ASP A CA 1
ATOM 1297 C C . ASP A 1 175 ? 46.874 18.249 -38.565 1.00 27.48 175 ASP A C 1
ATOM 1299 O O . ASP A 1 175 ? 46.097 18.536 -37.655 1.00 27.48 175 ASP A O 1
ATOM 1303 N N . PRO A 1 176 ? 46.941 16.977 -39.048 1.00 29.00 176 PRO A N 1
ATOM 1304 C CA . PRO A 1 176 ? 46.049 15.884 -38.649 1.00 29.00 176 PRO A CA 1
ATOM 1305 C C . PRO A 1 176 ? 46.604 15.023 -37.494 1.00 29.00 176 PRO A C 1
ATOM 1307 O O . PRO A 1 176 ? 47.797 14.731 -37.423 1.00 29.00 176 PRO A O 1
ATOM 1310 N N . ALA A 1 177 ? 45.709 14.544 -36.624 1.00 27.05 177 ALA A N 1
ATOM 1311 C CA . ALA A 1 177 ? 45.987 13.547 -35.583 1.00 27.05 177 ALA A CA 1
ATOM 1312 C C . ALA A 1 177 ? 45.862 12.094 -36.126 1.00 27.05 177 ALA A C 1
ATOM 1314 O O . ALA A 1 177 ? 45.198 11.881 -37.145 1.00 27.05 177 ALA A O 1
ATOM 1315 N N . PRO A 1 178 ? 46.512 11.090 -35.496 1.00 28.58 178 PRO A N 1
ATOM 1316 C CA . PRO A 1 178 ? 46.851 9.810 -36.124 1.00 28.58 178 PRO A CA 1
ATOM 1317 C C . PRO A 1 178 ? 45.710 8.777 -36.102 1.00 28.58 178 PRO A C 1
ATOM 1319 O O . PRO A 1 178 ? 44.832 8.805 -35.242 1.00 28.58 178 PRO A O 1
ATOM 1322 N N . ARG A 1 179 ? 45.755 7.830 -37.051 1.00 26.86 179 ARG A N 1
ATOM 1323 C CA . ARG A 1 179 ? 44.849 6.666 -37.144 1.00 26.86 179 ARG A CA 1
ATOM 1324 C C . ARG A 1 179 ? 45.118 5.666 -36.005 1.00 26.86 179 ARG A C 1
ATOM 1326 O O . ARG A 1 179 ? 46.293 5.426 -35.730 1.00 26.86 179 ARG A O 1
ATOM 1333 N N . PRO A 1 180 ? 44.098 5.022 -35.408 1.00 29.72 180 PRO A N 1
ATOM 1334 C CA . PRO A 1 180 ? 44.311 3.873 -34.534 1.00 29.72 180 PRO A CA 1
ATOM 1335 C C . PRO A 1 180 ? 44.326 2.540 -35.310 1.00 29.72 180 PRO A C 1
ATOM 1337 O O . PRO A 1 180 ? 43.624 2.374 -36.309 1.00 29.72 180 PRO A O 1
ATOM 1340 N N . ASP A 1 181 ? 45.153 1.616 -34.818 1.00 24.88 181 ASP A N 1
ATOM 1341 C CA . ASP A 1 181 ? 45.364 0.232 -35.273 1.00 24.88 181 ASP A CA 1
ATOM 1342 C C . ASP A 1 181 ? 44.117 -0.670 -35.099 1.00 24.88 181 ASP A C 1
ATOM 1344 O O . ASP A 1 181 ? 43.338 -0.459 -34.163 1.00 24.88 181 ASP A O 1
ATOM 1348 N N . PRO A 1 182 ? 43.925 -1.723 -35.923 1.00 29.31 182 PRO A N 1
ATOM 1349 C CA . PRO A 1 182 ? 42.719 -2.543 -35.918 1.00 29.31 182 PRO A CA 1
ATOM 1350 C C . PRO A 1 182 ? 42.909 -3.817 -35.084 1.00 29.31 182 PRO A C 1
ATOM 1352 O O . PRO A 1 182 ? 43.354 -4.837 -35.599 1.00 29.31 182 PRO A O 1
ATOM 1355 N N . THR A 1 183 ? 42.548 -3.806 -33.800 1.00 30.69 183 THR A N 1
ATOM 1356 C CA . THR A 1 183 ? 42.381 -5.052 -33.018 1.00 30.69 183 THR A CA 1
ATOM 1357 C C . THR A 1 183 ? 41.324 -4.910 -31.920 1.00 30.69 183 THR A C 1
ATOM 1359 O O . THR A 1 183 ? 41.635 -4.945 -30.737 1.00 30.69 183 THR A O 1
ATOM 1362 N N . VAL A 1 184 ? 40.047 -4.802 -32.296 1.00 27.84 184 VAL A N 1
ATOM 1363 C CA . VAL A 1 184 ? 38.925 -5.183 -31.418 1.00 27.84 184 VAL A CA 1
ATOM 1364 C C . VAL A 1 184 ? 37.831 -5.790 -32.298 1.00 27.84 184 VAL A C 1
ATOM 1366 O O . VAL A 1 184 ? 37.384 -5.160 -33.250 1.00 27.84 184 VAL A O 1
ATOM 1369 N N . MET A 1 185 ? 37.451 -7.038 -32.019 1.00 28.89 185 MET A N 1
ATOM 1370 C CA . MET A 1 185 ? 36.347 -7.720 -32.696 1.00 28.89 185 MET A CA 1
ATOM 1371 C C . MET A 1 185 ? 35.017 -7.037 -32.343 1.00 28.89 185 MET A C 1
ATOM 1373 O O . MET A 1 185 ? 34.668 -6.947 -31.168 1.00 28.89 185 MET A O 1
ATOM 1377 N N . GLU A 1 186 ? 34.292 -6.556 -33.354 1.00 30.22 186 GLU A N 1
ATOM 1378 C CA . GLU A 1 186 ? 32.941 -6.003 -33.219 1.00 30.22 186 GLU A CA 1
ATOM 1379 C C . GLU A 1 186 ? 31.882 -7.105 -33.366 1.00 30.22 186 GLU A C 1
ATOM 1381 O O . GLU A 1 186 ? 31.685 -7.649 -34.455 1.00 30.22 186 GLU A O 1
ATOM 1386 N N . ASP A 1 187 ? 31.136 -7.372 -32.293 1.00 30.31 187 ASP A N 1
ATOM 1387 C CA . ASP A 1 187 ? 29.815 -7.998 -32.383 1.00 30.31 187 ASP A CA 1
ATOM 1388 C C . ASP A 1 187 ? 28.823 -6.961 -32.938 1.00 30.31 187 ASP A C 1
ATOM 1390 O O . ASP A 1 187 ? 28.339 -6.070 -32.236 1.00 30.31 187 ASP A O 1
ATOM 1394 N N . CYS A 1 188 ? 28.549 -7.032 -34.240 1.00 31.19 188 CYS A N 1
ATOM 1395 C CA . CYS A 1 188 ? 27.644 -6.108 -34.924 1.00 31.19 188 CYS A CA 1
ATOM 1396 C C . CYS A 1 188 ? 26.161 -6.475 -34.713 1.00 31.19 188 CYS A C 1
ATOM 1398 O O . CYS A 1 188 ? 25.633 -7.368 -35.378 1.00 31.19 188 CYS A O 1
ATOM 1400 N N . SER A 1 189 ? 25.468 -5.720 -33.852 1.00 42.06 189 SER A N 1
ATOM 1401 C CA . SER A 1 189 ? 23.997 -5.632 -33.820 1.00 42.06 189 SER A CA 1
ATOM 1402 C C . SER A 1 189 ? 23.473 -4.850 -35.046 1.00 42.06 189 SER A C 1
ATOM 1404 O O . SER A 1 189 ? 24.144 -3.920 -35.508 1.00 42.06 189 SER A O 1
ATOM 1406 N N . PRO A 1 190 ? 22.271 -5.156 -35.582 1.00 40.16 190 PRO A N 1
ATOM 1407 C CA . PRO A 1 190 ? 21.638 -4.395 -36.665 1.00 40.16 190 PRO A CA 1
ATOM 1408 C C . PRO A 1 190 ? 21.554 -2.880 -36.405 1.00 40.16 190 PRO A C 1
ATOM 1410 O O . PRO A 1 190 ? 21.656 -2.096 -37.350 1.00 40.16 190 PRO A O 1
ATOM 1413 N N . MET A 1 191 ? 21.436 -2.453 -35.140 1.00 48.28 191 MET A N 1
ATOM 1414 C CA . MET A 1 191 ? 21.379 -1.031 -34.772 1.00 48.28 191 MET A CA 1
ATOM 1415 C C . MET A 1 191 ? 22.709 -0.290 -34.947 1.00 48.28 191 MET A C 1
ATOM 1417 O O . MET A 1 191 ? 22.696 0.909 -35.227 1.00 48.28 191 MET A O 1
ATOM 1421 N N . THR A 1 192 ? 23.853 -0.981 -34.895 1.00 48.69 192 THR A N 1
ATOM 1422 C CA . THR A 1 192 ? 25.170 -0.364 -35.130 1.00 48.69 192 THR A CA 1
ATOM 1423 C C . THR A 1 192 ? 25.283 0.195 -36.554 1.00 48.69 192 THR A C 1
ATOM 1425 O O . THR A 1 192 ? 25.942 1.209 -36.766 1.00 48.69 192 THR A O 1
ATOM 1428 N N . ARG A 1 193 ? 24.575 -0.394 -37.533 1.00 40.69 193 ARG A N 1
ATOM 1429 C CA . ARG A 1 193 ? 24.549 0.093 -38.927 1.00 40.69 193 ARG A CA 1
ATOM 1430 C C . ARG A 1 193 ? 23.689 1.343 -39.131 1.00 40.69 193 ARG A C 1
ATOM 1432 O O . ARG A 1 193 ? 24.000 2.134 -40.015 1.00 40.69 193 ARG A O 1
ATOM 1439 N N . VAL A 1 194 ? 22.641 1.537 -38.326 1.00 40.88 194 VAL A N 1
ATOM 1440 C CA . VAL A 1 194 ? 21.729 2.699 -38.426 1.00 40.88 194 VAL A CA 1
ATOM 1441 C C . VAL A 1 194 ? 22.247 3.901 -37.612 1.00 40.88 194 VAL A C 1
ATOM 1443 O O . VAL A 1 194 ? 21.913 5.048 -37.898 1.00 40.88 194 VAL A O 1
ATOM 1446 N N . ARG A 1 195 ? 23.141 3.649 -36.645 1.00 39.12 195 ARG A N 1
ATOM 1447 C CA . ARG A 1 195 ? 23.751 4.626 -35.723 1.00 39.12 195 ARG A CA 1
ATOM 1448 C C . ARG A 1 195 ? 24.494 5.784 -36.403 1.00 39.12 195 ARG A C 1
ATOM 1450 O O . ARG A 1 195 ? 24.506 6.885 -35.866 1.00 39.12 195 ARG A O 1
ATOM 1457 N N . ASN A 1 196 ? 25.062 5.575 -37.591 1.00 38.41 196 ASN A N 1
ATOM 1458 C CA . ASN A 1 196 ? 25.937 6.555 -38.256 1.00 38.41 196 ASN A CA 1
ATOM 1459 C C . ASN A 1 196 ? 25.224 7.796 -38.838 1.00 38.41 196 ASN A C 1
ATOM 1461 O O . ASN A 1 196 ? 25.859 8.581 -39.538 1.00 38.41 196 ASN A O 1
ATOM 1465 N N . VAL A 1 197 ? 23.925 7.988 -38.583 1.00 36.56 197 VAL A N 1
ATOM 1466 C CA . VAL A 1 197 ? 23.122 9.055 -39.215 1.00 36.56 197 VAL A CA 1
ATOM 1467 C C . VAL A 1 197 ? 22.548 10.070 -38.212 1.00 36.56 197 VAL A C 1
ATOM 1469 O O . VAL A 1 197 ? 22.131 11.150 -38.619 1.00 36.56 197 VAL A O 1
ATOM 1472 N N . LEU A 1 198 ? 22.553 9.793 -36.902 1.00 37.00 198 LEU A N 1
ATOM 1473 C CA . LEU A 1 198 ? 21.854 10.625 -35.911 1.00 37.00 198 LEU A CA 1
ATOM 1474 C C . LEU A 1 198 ? 22.689 10.833 -34.639 1.00 37.00 198 LEU A C 1
ATOM 1476 O O . LEU A 1 198 ? 22.429 10.221 -33.608 1.00 37.00 198 LEU A O 1
ATOM 1480 N N . GLU A 1 199 ? 23.664 11.740 -34.686 1.00 32.19 199 GLU A N 1
ATOM 1481 C CA . GLU A 1 199 ? 24.270 12.305 -33.475 1.00 32.19 199 GLU A CA 1
ATOM 1482 C C . GLU A 1 199 ? 24.121 13.830 -33.479 1.00 32.19 199 GLU A C 1
ATOM 1484 O O . GLU A 1 199 ? 24.787 14.530 -34.236 1.00 32.19 199 GLU A O 1
ATOM 1489 N N . ASN A 1 200 ? 23.248 14.351 -32.611 1.00 32.16 200 ASN A N 1
ATOM 1490 C CA . ASN A 1 200 ? 23.341 15.722 -32.120 1.00 32.16 200 ASN A CA 1
ATOM 1491 C C . ASN A 1 200 ? 22.825 15.823 -30.669 1.00 32.16 200 ASN A C 1
ATOM 1493 O O . ASN A 1 200 ? 21.677 15.513 -30.375 1.00 32.16 200 ASN A O 1
ATOM 1497 N N . GLU A 1 201 ? 23.743 16.269 -29.805 1.00 36.34 201 GLU A N 1
ATOM 1498 C CA . GLU A 1 201 ? 23.624 16.871 -28.462 1.00 36.34 201 GLU A CA 1
ATOM 1499 C C . GLU A 1 201 ? 22.854 16.179 -27.310 1.00 36.34 201 GLU A C 1
ATOM 1501 O O . GLU A 1 201 ? 21.630 16.163 -27.253 1.00 36.34 201 GLU A O 1
ATOM 1506 N N . SER A 1 202 ? 23.603 15.791 -26.258 1.00 35.25 202 SER A N 1
ATOM 1507 C CA . SER A 1 202 ? 23.423 16.200 -24.839 1.00 35.25 202 SER A CA 1
ATOM 1508 C C . SER A 1 202 ? 24.448 15.489 -23.938 1.00 35.25 202 SER A C 1
ATOM 1510 O O . SER A 1 202 ? 24.447 14.268 -23.824 1.00 35.25 202 SER A O 1
ATOM 15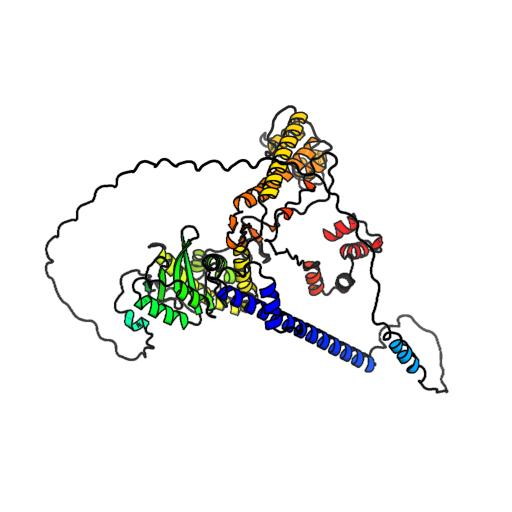12 N N . ARG A 1 203 ? 25.343 16.245 -23.283 1.00 40.84 203 ARG A N 1
ATOM 1513 C CA . ARG A 1 203 ? 26.568 15.722 -22.641 1.00 40.84 203 ARG A CA 1
ATOM 1514 C C . ARG A 1 203 ? 26.406 15.492 -21.131 1.00 40.84 203 ARG A C 1
ATOM 1516 O O . ARG A 1 203 ? 26.025 16.403 -20.396 1.00 40.84 203 ARG A O 1
ATOM 1523 N N . MET A 1 204 ? 26.770 14.302 -20.650 1.00 33.59 204 MET A N 1
ATOM 1524 C CA . MET A 1 204 ? 27.115 14.051 -19.242 1.00 33.59 204 MET A CA 1
ATOM 1525 C C . MET A 1 204 ? 28.623 13.818 -19.143 1.00 33.59 204 MET A C 1
ATOM 1527 O O . MET A 1 204 ? 29.137 12.911 -19.784 1.00 33.59 204 MET A O 1
ATOM 1531 N N . VAL A 1 205 ? 29.321 14.636 -18.352 1.00 31.59 205 VAL A N 1
ATOM 1532 C CA . VAL A 1 205 ? 30.761 14.497 -18.084 1.00 31.59 205 VAL A CA 1
ATOM 1533 C C . VAL A 1 205 ? 30.934 13.997 -16.652 1.00 31.59 205 VAL A C 1
ATOM 1535 O O . VAL A 1 205 ? 30.358 14.572 -15.729 1.00 31.59 205 VAL A O 1
ATOM 1538 N N . VAL A 1 206 ? 31.724 12.939 -16.463 1.00 34.22 206 VAL A N 1
ATOM 1539 C CA . VAL A 1 206 ? 32.100 12.412 -15.141 1.00 34.22 206 VAL A CA 1
ATOM 1540 C C . VAL A 1 206 ? 33.620 12.513 -14.995 1.00 34.22 206 VAL A C 1
ATOM 1542 O O . VAL A 1 206 ? 34.356 12.066 -15.871 1.00 34.22 206 VAL A O 1
ATOM 1545 N N . SER A 1 207 ? 34.082 13.124 -13.900 1.00 26.73 207 SER A N 1
ATOM 1546 C CA . SER A 1 207 ? 35.500 13.269 -13.527 1.00 26.73 207 SER A CA 1
ATOM 1547 C C . SER A 1 207 ? 35.860 12.273 -12.410 1.00 26.73 207 SER A C 1
ATOM 1549 O O . SER A 1 207 ? 34.999 11.993 -11.570 1.00 26.73 207 SER A O 1
ATOM 1551 N N . PRO A 1 208 ? 37.086 11.712 -12.367 1.00 30.62 208 PRO A N 1
ATOM 1552 C CA . PRO A 1 208 ? 37.427 10.649 -11.433 1.00 30.62 208 PRO A CA 1
ATOM 1553 C C . PRO A 1 208 ? 37.856 11.204 -10.070 1.00 30.62 208 PRO A C 1
ATOM 1555 O O . PRO A 1 208 ? 38.880 11.871 -9.965 1.00 30.62 208 PRO A O 1
ATOM 1558 N N . VAL A 1 209 ? 37.136 10.839 -9.007 1.00 31.31 209 VAL A N 1
ATOM 1559 C CA . VAL A 1 209 ? 37.703 10.749 -7.651 1.00 31.31 209 VAL A CA 1
ATOM 1560 C C . VAL A 1 209 ? 37.180 9.469 -6.995 1.00 31.31 209 VAL A C 1
ATOM 1562 O O . VAL A 1 209 ? 36.008 9.115 -7.135 1.00 31.31 209 VAL A O 1
ATOM 1565 N N . ALA A 1 210 ? 38.096 8.742 -6.356 1.00 33.66 210 ALA A N 1
ATOM 1566 C CA . ALA A 1 210 ? 37.940 7.383 -5.853 1.00 33.66 210 ALA A CA 1
ATOM 1567 C C . ALA A 1 210 ? 36.730 7.201 -4.918 1.00 33.66 210 ALA A C 1
ATOM 1569 O O . ALA A 1 210 ? 36.559 7.929 -3.944 1.00 33.66 210 ALA A O 1
ATOM 1570 N N . THR A 1 211 ? 35.917 6.181 -5.196 1.00 37.41 211 THR A N 1
ATOM 1571 C CA . THR A 1 211 ? 34.917 5.629 -4.271 1.00 37.41 211 THR A CA 1
ATOM 1572 C C . THR A 1 211 ? 35.217 4.140 -4.120 1.00 37.41 211 THR A C 1
ATOM 1574 O O . THR A 1 211 ? 34.885 3.334 -4.982 1.00 37.41 211 THR A O 1
ATOM 1577 N N . GLU A 1 212 ? 35.912 3.779 -3.041 1.00 38.59 212 GLU A N 1
ATOM 1578 C CA . GLU A 1 212 ? 36.545 2.464 -2.821 1.00 38.59 212 GLU A CA 1
ATOM 1579 C C . GLU A 1 212 ? 35.577 1.281 -2.579 1.00 38.59 212 GLU A C 1
ATOM 1581 O O . GLU A 1 212 ? 36.006 0.237 -2.110 1.00 38.59 212 GLU A O 1
ATOM 1586 N N . ASN A 1 213 ? 34.280 1.384 -2.894 1.00 43.25 213 ASN A N 1
ATOM 1587 C CA . ASN A 1 213 ? 33.297 0.331 -2.571 1.00 43.25 213 ASN A CA 1
ATOM 1588 C C . ASN A 1 213 ? 32.227 0.072 -3.652 1.00 43.25 213 ASN A C 1
ATOM 1590 O O . ASN A 1 213 ? 31.176 -0.498 -3.354 1.00 43.25 213 ASN A O 1
ATOM 1594 N N . LEU A 1 214 ? 32.458 0.490 -4.900 1.00 46.84 214 LEU A N 1
ATOM 1595 C CA . LEU A 1 214 ? 31.551 0.231 -6.025 1.00 46.84 214 LEU A CA 1
ATOM 1596 C C . LEU A 1 214 ? 32.255 -0.623 -7.085 1.00 46.84 214 LEU A C 1
ATOM 1598 O O . LEU A 1 214 ? 33.261 -0.195 -7.644 1.00 46.84 214 LEU A O 1
ATOM 1602 N N . ASP A 1 215 ? 31.684 -1.788 -7.412 1.00 43.75 215 ASP A N 1
ATOM 1603 C CA . ASP A 1 215 ? 32.199 -2.683 -8.466 1.00 43.75 215 ASP A CA 1
ATOM 1604 C C . ASP A 1 215 ? 32.171 -2.027 -9.863 1.00 43.75 215 ASP A C 1
ATOM 1606 O O . ASP A 1 215 ? 32.900 -2.432 -10.768 1.00 43.75 215 ASP A O 1
ATOM 1610 N N . PHE A 1 216 ? 31.331 -1.001 -10.052 1.00 51.84 216 PHE A N 1
ATOM 1611 C CA . PHE A 1 216 ? 31.164 -0.296 -11.318 1.00 51.84 216 PHE A CA 1
ATOM 1612 C C . PHE A 1 216 ? 30.900 1.203 -11.111 1.00 51.84 216 PHE A C 1
ATOM 1614 O O . PHE A 1 216 ? 29.937 1.593 -10.448 1.00 51.84 216 PHE A O 1
ATOM 1621 N N . VAL A 1 217 ? 31.732 2.042 -11.737 1.00 55.72 217 VAL A N 1
ATOM 1622 C CA . VAL A 1 217 ? 31.528 3.492 -11.869 1.00 55.72 217 VAL A CA 1
ATOM 1623 C C . VAL A 1 217 ? 31.447 3.806 -13.367 1.00 55.72 217 VAL A C 1
ATOM 1625 O O . VAL A 1 217 ? 32.413 3.507 -14.076 1.00 55.72 217 VAL A O 1
ATOM 1628 N N . PRO A 1 218 ? 30.339 4.380 -13.874 1.00 58.38 218 PRO A N 1
ATOM 1629 C CA . PRO A 1 218 ? 30.199 4.681 -15.296 1.00 58.38 218 PRO A CA 1
ATOM 1630 C C . PRO A 1 218 ? 31.276 5.679 -15.747 1.00 58.38 218 PRO A C 1
ATOM 1632 O O . PRO A 1 218 ? 31.453 6.737 -15.140 1.00 58.38 218 PRO A O 1
ATOM 1635 N N . ARG A 1 219 ? 32.005 5.338 -16.817 1.00 49.78 219 ARG A N 1
ATOM 1636 C CA . ARG A 1 219 ? 33.016 6.194 -17.460 1.00 49.78 219 ARG A CA 1
ATOM 1637 C C . ARG A 1 219 ? 32.614 6.404 -18.920 1.00 49.78 219 ARG A C 1
ATOM 1639 O O . ARG A 1 219 ? 32.635 5.444 -19.681 1.00 49.78 219 ARG A O 1
ATOM 1646 N N . GLY A 1 220 ? 32.245 7.626 -19.312 1.00 55.34 220 GLY A N 1
ATOM 1647 C CA . GLY A 1 220 ? 31.840 7.957 -20.689 1.00 55.34 220 GLY A CA 1
ATOM 1648 C C . GLY A 1 220 ? 30.481 8.661 -20.791 1.00 55.34 220 GLY A C 1
ATOM 1649 O O . GLY A 1 220 ? 29.941 9.119 -19.785 1.00 55.34 220 GLY A O 1
ATOM 1650 N N . HIS A 1 221 ? 29.951 8.768 -22.015 1.00 61.91 221 HIS A N 1
ATOM 1651 C CA . HIS A 1 221 ? 28.717 9.497 -22.336 1.00 61.91 221 HIS A CA 1
ATOM 1652 C C . HIS A 1 221 ? 27.550 8.532 -22.584 1.00 61.91 221 HIS A C 1
ATOM 1654 O O . HIS A 1 221 ? 27.732 7.519 -23.252 1.00 61.91 221 HIS A O 1
ATOM 1660 N N . ALA A 1 222 ? 26.356 8.874 -22.089 1.00 67.44 222 ALA A N 1
ATOM 1661 C CA . ALA A 1 222 ? 25.124 8.178 -22.454 1.00 67.44 222 ALA A CA 1
ATOM 1662 C C . ALA A 1 222 ? 24.522 8.803 -23.719 1.00 67.44 222 ALA A C 1
ATOM 1664 O O . ALA A 1 222 ? 24.329 10.018 -23.786 1.00 67.44 222 ALA A O 1
ATOM 1665 N N . SER A 1 223 ? 24.228 7.963 -24.704 1.00 78.75 223 SER A N 1
ATOM 1666 C CA . SER A 1 223 ? 23.527 8.314 -25.935 1.00 78.75 223 SER A CA 1
ATOM 1667 C C . SER A 1 223 ? 22.021 8.112 -25.755 1.00 78.75 223 SER A C 1
ATOM 1669 O O . SER A 1 223 ? 21.570 7.075 -25.263 1.00 78.75 223 SER A O 1
ATOM 1671 N N . PHE A 1 224 ? 21.241 9.131 -26.119 1.00 83.25 224 PHE A N 1
ATOM 1672 C CA . PHE A 1 224 ? 19.780 9.110 -26.059 1.00 83.25 224 PHE A CA 1
ATOM 1673 C C . PHE A 1 224 ? 19.233 9.026 -27.479 1.00 83.25 224 PHE A C 1
ATOM 1675 O O . PHE A 1 224 ? 19.433 9.941 -28.273 1.00 83.25 224 PHE A O 1
ATOM 1682 N N . ILE A 1 225 ? 18.555 7.928 -27.795 1.00 84.62 225 ILE A N 1
ATOM 1683 C CA . ILE A 1 225 ? 18.068 7.628 -29.139 1.00 84.62 225 ILE A CA 1
ATOM 1684 C C . ILE A 1 225 ? 16.544 7.678 -29.118 1.00 84.62 225 ILE A C 1
ATOM 1686 O O . ILE A 1 225 ? 15.894 6.909 -28.410 1.00 84.62 225 ILE A O 1
ATOM 1690 N N . GLN A 1 226 ? 15.957 8.573 -29.908 1.00 85.12 226 GLN A N 1
ATOM 1691 C CA . GLN A 1 226 ? 14.511 8.617 -30.087 1.00 85.12 226 GLN A CA 1
ATOM 1692 C C . GLN A 1 226 ? 14.110 7.661 -31.213 1.00 85.12 226 GLN A C 1
ATOM 1694 O O . GLN A 1 226 ? 14.352 7.912 -32.390 1.00 85.12 226 GLN A O 1
ATOM 1699 N N . VAL A 1 227 ? 13.481 6.552 -30.838 1.00 85.12 227 VAL A N 1
ATOM 1700 C CA . VAL A 1 227 ? 13.141 5.450 -31.749 1.00 85.12 227 VAL A CA 1
ATOM 1701 C C . VAL A 1 227 ? 11.979 5.820 -32.674 1.00 85.12 227 VAL A C 1
ATOM 1703 O O . VAL A 1 227 ? 11.878 5.332 -33.793 1.00 85.12 227 VAL A O 1
ATOM 1706 N N . SER A 1 228 ? 11.117 6.733 -32.231 1.00 80.12 228 SER A N 1
ATOM 1707 C CA . SER A 1 228 ? 9.907 7.147 -32.942 1.00 80.12 228 SER A CA 1
ATOM 1708 C C . SER A 1 228 ? 10.142 8.144 -34.088 1.00 80.12 228 SER A C 1
ATOM 1710 O O . SER A 1 228 ? 9.184 8.765 -34.545 1.00 80.12 228 SER A O 1
ATOM 1712 N N . GLN A 1 229 ? 11.389 8.318 -34.544 1.00 79.88 229 GLN A N 1
ATOM 1713 C CA . GLN A 1 229 ? 11.748 9.207 -35.658 1.00 79.88 229 GLN A CA 1
ATOM 1714 C C . GLN A 1 229 ? 11.618 8.537 -37.032 1.00 79.88 229 GLN A C 1
ATOM 1716 O O . GLN A 1 229 ? 11.344 9.220 -38.017 1.00 79.88 229 GLN A O 1
ATOM 1721 N N . SER A 1 230 ? 11.806 7.215 -37.114 1.00 82.94 230 SER A N 1
ATOM 1722 C CA . SER A 1 230 ? 11.647 6.464 -38.360 1.00 82.94 230 SER A CA 1
ATOM 1723 C C . SER A 1 230 ? 11.086 5.059 -38.107 1.00 82.94 230 SER A C 1
ATOM 1725 O O . SER A 1 230 ? 11.363 4.458 -37.065 1.00 82.94 230 SER A O 1
ATOM 1727 N N . PRO A 1 231 ? 10.310 4.498 -39.053 1.00 85.19 231 PRO A N 1
ATOM 1728 C CA . PRO A 1 231 ? 9.774 3.144 -38.915 1.00 85.19 231 PRO A CA 1
ATOM 1729 C C . PRO A 1 231 ? 10.884 2.083 -38.884 1.00 85.19 231 PRO A C 1
ATOM 1731 O O . PRO A 1 231 ? 10.777 1.104 -38.155 1.00 85.19 231 PRO A O 1
ATOM 1734 N N . GLU A 1 232 ? 11.982 2.293 -39.615 1.00 86.19 232 GLU A N 1
ATOM 1735 C CA . GLU A 1 232 ? 13.131 1.376 -39.632 1.00 86.19 232 GLU A CA 1
ATOM 1736 C C . GLU A 1 232 ? 13.827 1.300 -38.268 1.00 86.19 232 GLU A C 1
ATOM 1738 O O . GLU A 1 232 ? 14.177 0.210 -37.813 1.00 86.19 232 GLU A O 1
ATOM 1743 N N . LEU A 1 233 ? 13.978 2.443 -37.584 1.00 85.81 233 LEU A N 1
ATOM 1744 C CA . LEU A 1 233 ? 14.517 2.490 -36.225 1.00 85.81 233 LEU A CA 1
ATOM 1745 C C . LEU A 1 233 ? 13.607 1.758 -35.241 1.00 85.81 233 LEU A C 1
ATOM 1747 O O . LEU A 1 233 ? 14.106 1.032 -34.383 1.00 85.81 233 LEU A O 1
ATOM 1751 N N . PHE A 1 234 ? 12.287 1.905 -35.379 1.00 88.25 234 PHE A N 1
ATOM 1752 C CA . PHE A 1 234 ? 11.329 1.189 -34.543 1.00 88.25 234 PHE A CA 1
ATOM 1753 C C . PHE A 1 234 ? 11.394 -0.329 -34.745 1.00 88.25 234 PHE A C 1
ATOM 1755 O O . PHE A 1 234 ? 11.451 -1.067 -33.763 1.00 88.25 234 PHE A O 1
ATOM 1762 N N . GLU A 1 235 ? 11.464 -0.812 -35.985 1.00 87.75 235 GLU A N 1
ATOM 1763 C CA . GLU A 1 235 ? 11.594 -2.250 -36.265 1.00 87.75 235 GLU A CA 1
ATOM 1764 C C . GLU A 1 235 ? 12.925 -2.827 -35.758 1.00 87.75 235 GLU A C 1
ATOM 1766 O O . GLU A 1 235 ? 12.956 -3.906 -35.152 1.00 87.75 235 GLU A O 1
ATOM 1771 N N . ALA A 1 236 ? 14.027 -2.094 -35.951 1.00 88.25 236 ALA A N 1
ATOM 1772 C CA . ALA A 1 236 ? 15.335 -2.481 -35.430 1.00 88.25 236 ALA A CA 1
ATOM 1773 C C . ALA A 1 236 ? 15.324 -2.538 -33.895 1.00 88.25 236 ALA A C 1
ATOM 1775 O O . ALA A 1 236 ? 15.774 -3.525 -33.313 1.00 88.25 236 ALA A O 1
ATOM 1776 N N . PHE A 1 237 ? 14.740 -1.527 -33.247 1.00 90.75 237 PHE A N 1
ATOM 1777 C CA . PHE A 1 237 ? 14.585 -1.478 -31.798 1.00 90.75 237 PHE A CA 1
ATOM 1778 C C . PHE A 1 237 ? 13.751 -2.646 -31.270 1.00 90.75 237 PHE A C 1
ATOM 1780 O O . PHE A 1 237 ? 14.200 -3.327 -30.355 1.00 90.75 237 PHE A O 1
ATOM 1787 N N . ILE A 1 238 ? 12.572 -2.909 -31.850 1.00 90.50 238 ILE A N 1
ATOM 1788 C CA . ILE A 1 238 ? 11.678 -4.002 -31.431 1.00 90.50 238 ILE A CA 1
ATOM 1789 C C . ILE A 1 238 ? 12.374 -5.362 -31.543 1.00 90.50 238 ILE A C 1
ATOM 1791 O O . ILE A 1 238 ? 12.206 -6.217 -30.670 1.00 90.50 238 ILE A O 1
ATOM 1795 N N . THR A 1 239 ? 13.171 -5.558 -32.593 1.00 89.56 239 THR A N 1
ATOM 1796 C CA . THR A 1 239 ? 13.962 -6.780 -32.779 1.00 89.56 239 THR A CA 1
ATOM 1797 C C . THR A 1 239 ? 15.042 -6.912 -31.706 1.00 89.56 239 THR A C 1
ATOM 1799 O O . THR A 1 239 ? 15.211 -7.994 -31.143 1.00 89.56 239 THR A O 1
ATOM 1802 N N . ASP A 1 240 ? 15.730 -5.816 -31.384 1.00 90.19 240 ASP A N 1
ATOM 1803 C CA . ASP A 1 240 ? 16.797 -5.810 -30.386 1.00 90.19 240 ASP A CA 1
ATOM 1804 C C . ASP A 1 240 ? 16.247 -6.061 -28.976 1.00 90.19 240 ASP A C 1
ATOM 1806 O O . ASP A 1 240 ? 16.611 -7.054 -28.347 1.00 90.19 240 ASP A O 1
ATOM 1810 N N . ILE A 1 241 ? 15.267 -5.271 -28.515 1.00 90.12 241 ILE A N 1
ATOM 1811 C CA . ILE A 1 241 ? 14.658 -5.433 -27.181 1.00 90.12 241 ILE A CA 1
ATOM 1812 C C . ILE A 1 241 ? 14.034 -6.821 -26.989 1.00 90.12 241 ILE A C 1
ATOM 1814 O O . ILE A 1 241 ? 14.059 -7.367 -25.888 1.00 90.12 241 ILE A O 1
ATOM 1818 N N . ALA A 1 242 ? 13.502 -7.427 -28.055 1.00 88.56 242 ALA A N 1
ATOM 1819 C CA . ALA A 1 242 ? 12.958 -8.778 -28.007 1.00 88.56 242 ALA A CA 1
ATOM 1820 C C . ALA A 1 242 ? 14.021 -9.851 -27.727 1.00 88.56 242 ALA A C 1
ATOM 1822 O O . ALA A 1 242 ? 13.670 -10.919 -27.223 1.00 88.56 242 ALA A O 1
ATOM 1823 N N . SER A 1 243 ? 15.284 -9.587 -28.072 1.00 89.75 243 SER A N 1
ATOM 1824 C CA . SER A 1 243 ? 16.416 -10.481 -27.821 1.00 89.75 243 SER A CA 1
ATOM 1825 C C . SER A 1 243 ? 17.044 -10.288 -26.437 1.00 89.75 243 SER A C 1
ATOM 1827 O O . SER A 1 243 ? 17.737 -11.182 -25.949 1.00 89.75 243 SER A O 1
ATOM 1829 N N . GLN A 1 244 ? 16.773 -9.156 -25.778 1.00 90.69 244 GLN A N 1
ATOM 1830 C CA . GLN A 1 244 ? 17.403 -8.819 -24.507 1.00 90.69 244 GLN A CA 1
ATOM 1831 C C . GLN A 1 244 ? 16.809 -9.626 -23.337 1.00 90.69 244 GLN A C 1
ATOM 1833 O O . GLN A 1 244 ? 15.588 -9.638 -23.137 1.00 90.69 244 GLN A O 1
ATOM 1838 N N . PRO A 1 245 ? 17.651 -10.271 -22.505 1.00 89.00 245 PRO A N 1
ATOM 1839 C CA . PRO A 1 245 ? 17.183 -11.044 -21.355 1.00 89.00 245 PRO A CA 1
ATOM 1840 C C . PRO A 1 245 ? 16.737 -10.157 -20.182 1.00 89.00 245 PRO A C 1
ATOM 1842 O O . PRO A 1 245 ? 15.878 -10.560 -19.393 1.00 89.00 245 PRO A O 1
ATOM 1845 N N . GLU A 1 246 ? 17.322 -8.963 -20.053 1.00 91.19 246 GLU A N 1
ATOM 1846 C CA . GLU A 1 246 ? 17.084 -8.009 -18.970 1.00 91.19 246 GLU A CA 1
ATOM 1847 C C . GLU A 1 246 ? 17.113 -6.583 -19.532 1.00 91.19 246 GLU A C 1
ATOM 1849 O O . GLU A 1 246 ? 18.038 -6.223 -20.257 1.00 91.19 246 GLU A O 1
ATOM 1854 N N . TYR A 1 247 ? 16.107 -5.771 -19.205 1.00 92.94 247 TYR A N 1
ATOM 1855 C CA . TYR A 1 247 ? 16.079 -4.353 -19.563 1.00 92.94 247 TYR A CA 1
ATOM 1856 C C . TYR A 1 247 ? 15.294 -3.531 -18.538 1.00 92.94 247 TYR A C 1
ATOM 1858 O O . TYR A 1 247 ? 14.445 -4.034 -17.801 1.00 92.94 247 TYR A O 1
ATOM 1866 N N . VAL A 1 248 ? 15.573 -2.236 -18.501 1.00 93.81 248 VAL A N 1
ATOM 1867 C CA . VAL A 1 248 ? 14.853 -1.236 -17.720 1.00 93.81 248 VAL A CA 1
ATOM 1868 C C . VAL A 1 248 ? 13.773 -0.610 -18.581 1.00 93.81 248 VAL A C 1
ATOM 1870 O O . VAL A 1 248 ? 13.998 -0.382 -19.771 1.00 93.81 248 VAL A O 1
ATOM 1873 N N . TRP A 1 249 ? 12.635 -0.278 -17.979 1.00 92.38 249 TRP A N 1
ATOM 1874 C CA . TRP A 1 249 ? 11.731 0.716 -18.543 1.00 92.38 249 TRP A CA 1
ATOM 1875 C C . TRP A 1 249 ? 11.577 1.914 -17.605 1.00 92.38 249 TRP A C 1
ATOM 1877 O O . TRP A 1 249 ? 11.766 1.809 -16.390 1.00 92.38 249 TRP A O 1
ATOM 1887 N N . ASN A 1 250 ? 11.158 3.045 -18.159 1.00 93.19 250 ASN A N 1
ATOM 1888 C CA . ASN A 1 250 ? 10.587 4.148 -17.402 1.00 93.19 250 ASN A CA 1
ATOM 1889 C C . ASN A 1 250 ? 9.441 4.773 -18.201 1.00 93.19 250 ASN A C 1
ATOM 1891 O O . ASN A 1 250 ? 9.623 5.140 -19.360 1.00 93.19 250 ASN A O 1
ATOM 1895 N N . THR A 1 251 ? 8.255 4.877 -17.611 1.00 91.81 251 THR A N 1
ATOM 1896 C CA . THR A 1 251 ? 7.077 5.437 -18.283 1.00 91.81 251 THR A CA 1
ATOM 1897 C C . THR A 1 251 ? 7.005 6.951 -18.123 1.00 91.81 251 THR A C 1
ATOM 1899 O O . THR A 1 251 ? 7.082 7.461 -17.005 1.00 91.81 251 THR A O 1
ATOM 1902 N N . LEU A 1 252 ? 6.745 7.660 -19.217 1.00 90.38 252 LEU A N 1
ATOM 1903 C CA . LEU A 1 252 ? 6.340 9.060 -19.224 1.00 90.38 252 LEU A CA 1
ATOM 1904 C C . LEU A 1 252 ? 4.814 9.141 -19.335 1.00 90.38 252 LEU A C 1
ATOM 1906 O O . LEU A 1 252 ? 4.204 8.521 -20.209 1.00 90.38 252 LEU A O 1
ATOM 1910 N N . SER A 1 253 ? 4.193 9.909 -18.442 1.00 86.94 253 SER A N 1
ATOM 1911 C CA . SER A 1 253 ? 2.741 10.074 -18.407 1.00 86.94 253 SER A CA 1
ATOM 1912 C C . SER A 1 253 ? 2.336 11.531 -18.252 1.00 86.94 253 SER A C 1
ATOM 1914 O O . SER A 1 253 ? 2.948 12.267 -17.477 1.00 86.94 253 SER A O 1
ATOM 1916 N N . THR A 1 254 ? 1.249 11.928 -18.904 1.00 83.31 254 THR A N 1
ATOM 1917 C CA . THR A 1 254 ? 0.621 13.244 -18.755 1.00 83.31 254 THR A CA 1
ATOM 1918 C C . THR A 1 254 ? -0.856 13.037 -18.438 1.00 83.31 254 THR A C 1
ATOM 1920 O O . THR A 1 254 ? -1.548 12.354 -19.183 1.00 83.31 254 THR A O 1
ATOM 1923 N N . GLN A 1 255 ? -1.337 13.586 -17.314 1.00 77.75 255 GLN A N 1
ATOM 1924 C CA . GLN A 1 255 ? -2.725 13.414 -16.845 1.00 77.75 255 GLN A CA 1
ATOM 1925 C C . GLN A 1 255 ? -3.183 11.939 -16.788 1.00 77.75 255 GLN A C 1
ATOM 1927 O O . GLN A 1 255 ? -4.244 11.597 -17.298 1.00 77.75 255 GLN A O 1
ATOM 1932 N N . ASP A 1 256 ? -2.373 11.050 -16.200 1.00 72.94 256 ASP A N 1
ATOM 1933 C CA . ASP A 1 256 ? -2.636 9.598 -16.128 1.00 72.94 256 ASP A CA 1
ATOM 1934 C C . ASP A 1 256 ? -2.726 8.865 -17.487 1.00 72.94 256 ASP A C 1
ATOM 1936 O O . ASP A 1 256 ? -2.981 7.657 -17.514 1.00 72.94 256 ASP A O 1
ATOM 1940 N N . ARG A 1 257 ? -2.454 9.546 -18.611 1.00 82.00 257 ARG A N 1
ATOM 1941 C CA . ARG A 1 257 ? -2.287 8.938 -19.936 1.00 82.00 257 ARG A CA 1
ATOM 1942 C C . ARG A 1 257 ? -0.815 8.643 -20.191 1.00 82.00 257 ARG A C 1
ATOM 1944 O O . ARG A 1 257 ? 0.046 9.481 -19.927 1.00 82.00 257 ARG A O 1
ATOM 1951 N N . LEU A 1 258 ? -0.527 7.452 -20.704 1.00 87.25 258 LEU A N 1
ATOM 1952 C CA . LEU A 1 258 ? 0.817 7.050 -21.104 1.00 87.25 258 LEU A CA 1
ATOM 1953 C C . LEU A 1 258 ? 1.187 7.771 -22.411 1.00 87.25 258 LEU A C 1
ATOM 1955 O O . LEU A 1 258 ? 0.485 7.608 -23.404 1.00 87.25 258 LEU A O 1
ATOM 1959 N N . THR A 1 259 ? 2.254 8.573 -22.396 1.00 88.56 259 THR A N 1
ATOM 1960 C CA . THR A 1 259 ? 2.697 9.371 -23.557 1.00 88.56 259 THR A CA 1
ATOM 1961 C C . THR A 1 259 ? 3.986 8.835 -24.172 1.00 88.56 259 THR A C 1
ATOM 1963 O O . THR A 1 259 ? 4.173 8.903 -25.380 1.00 88.56 259 THR A O 1
ATOM 1966 N N . GLY A 1 260 ? 4.861 8.219 -23.377 1.00 90.06 260 GLY A N 1
ATOM 1967 C CA . GLY A 1 260 ? 6.072 7.587 -23.892 1.00 90.06 260 GLY A CA 1
ATOM 1968 C C . GLY A 1 260 ? 6.699 6.618 -22.902 1.00 90.06 260 GLY A C 1
ATOM 1969 O O . GLY A 1 260 ? 6.310 6.559 -21.735 1.00 90.06 260 GLY A O 1
ATOM 1970 N N . VAL A 1 261 ? 7.671 5.840 -23.368 1.00 92.12 261 VAL A N 1
ATOM 1971 C CA . VAL A 1 261 ? 8.424 4.892 -22.538 1.00 92.12 261 VAL A CA 1
ATOM 1972 C C . VAL A 1 261 ? 9.896 4.931 -22.927 1.00 92.12 261 VAL A C 1
ATOM 1974 O O . VAL A 1 261 ? 10.241 4.786 -24.098 1.00 92.12 261 VAL A O 1
ATOM 1977 N N . ALA A 1 262 ? 10.767 5.115 -21.940 1.00 93.12 262 ALA A N 1
ATOM 1978 C CA . ALA A 1 262 ? 12.204 4.952 -22.092 1.00 93.12 262 ALA A CA 1
ATOM 1979 C C . ALA A 1 262 ? 12.623 3.515 -21.764 1.00 93.12 262 ALA A C 1
ATOM 1981 O O . ALA A 1 262 ? 12.103 2.925 -20.821 1.00 93.12 262 ALA A O 1
ATOM 1982 N N . PHE A 1 263 ? 13.596 2.985 -22.496 1.00 93.44 263 PHE A N 1
ATOM 1983 C CA . PHE A 1 263 ? 14.173 1.660 -22.320 1.00 93.44 263 PHE A CA 1
ATOM 1984 C C . PHE A 1 263 ? 15.694 1.731 -22.287 1.00 93.44 263 PHE A C 1
ATOM 1986 O O . PHE A 1 263 ? 16.299 2.469 -23.063 1.00 93.44 263 PHE A O 1
ATOM 1993 N N . CYS A 1 264 ? 16.325 0.931 -21.433 1.00 92.56 264 CYS A N 1
ATOM 1994 C CA . CYS A 1 264 ? 17.770 0.721 -21.493 1.00 92.56 264 CYS A CA 1
ATOM 1995 C C . CYS A 1 264 ? 18.153 -0.662 -20.964 1.00 92.56 264 CYS A C 1
ATOM 1997 O O . CYS A 1 264 ? 17.583 -1.154 -19.999 1.00 92.56 264 CYS A O 1
ATOM 1999 N N . TRP A 1 265 ? 19.134 -1.300 -21.586 1.00 90.88 265 TRP A N 1
ATOM 2000 C CA . TRP A 1 265 ? 19.772 -2.531 -21.089 1.00 90.88 265 TRP A CA 1
ATOM 2001 C C . TRP A 1 265 ? 21.276 -2.336 -20.879 1.00 90.88 265 TRP A C 1
ATOM 2003 O O . TRP A 1 265 ? 21.937 -3.153 -20.243 1.00 90.88 265 TRP A O 1
ATOM 2013 N N . ARG A 1 266 ? 21.807 -1.208 -21.355 1.00 85.12 266 ARG A N 1
ATOM 2014 C CA . ARG A 1 266 ? 23.150 -0.718 -21.070 1.00 85.12 266 ARG A CA 1
ATOM 2015 C C . ARG A 1 266 ? 23.057 0.710 -20.546 1.00 85.12 266 ARG A C 1
ATOM 2017 O O . ARG A 1 266 ? 22.098 1.425 -20.817 1.00 85.12 266 ARG A O 1
ATOM 2024 N N . TRP A 1 267 ? 24.036 1.128 -19.754 1.00 78.69 267 TRP A N 1
ATOM 2025 C CA . TRP A 1 267 ? 24.021 2.456 -19.132 1.00 78.69 267 TRP A CA 1
ATOM 2026 C C . TRP A 1 267 ? 24.364 3.584 -20.125 1.00 78.69 267 TRP A C 1
ATOM 2028 O O . TRP A 1 267 ? 24.018 4.738 -19.874 1.00 78.69 267 TRP A O 1
ATOM 2038 N N . ASP A 1 268 ? 25.048 3.247 -21.223 1.00 79.88 268 ASP A N 1
ATOM 2039 C CA . ASP A 1 268 ? 25.531 4.140 -22.281 1.00 79.88 268 ASP A CA 1
ATOM 2040 C C . ASP A 1 268 ? 24.515 4.349 -23.418 1.00 79.88 268 ASP A C 1
ATOM 2042 O O . ASP A 1 268 ? 24.677 5.264 -24.227 1.00 79.88 268 ASP A O 1
ATOM 2046 N N . GLU A 1 269 ? 23.451 3.547 -23.477 1.00 86.44 269 GLU A N 1
ATOM 2047 C CA . GLU A 1 269 ? 22.458 3.567 -24.555 1.00 86.44 269 GLU A CA 1
ATOM 2048 C C . GLU A 1 269 ? 21.042 3.538 -23.980 1.00 86.44 269 GLU A C 1
ATOM 2050 O O . GLU A 1 269 ? 20.639 2.589 -23.301 1.00 86.44 269 GLU A O 1
ATOM 2055 N N . VAL A 1 270 ? 20.276 4.598 -24.252 1.00 88.75 270 VAL A N 1
ATOM 2056 C CA . VAL A 1 270 ? 18.881 4.711 -23.823 1.00 88.75 270 VAL A CA 1
ATOM 2057 C C . VAL A 1 270 ? 17.992 5.031 -25.012 1.00 88.75 270 VAL A C 1
ATOM 2059 O O . VAL A 1 270 ? 18.223 5.990 -25.745 1.00 88.75 270 VAL A O 1
ATOM 2062 N N . TYR A 1 271 ? 16.926 4.258 -25.148 1.00 91.38 271 TYR A N 1
ATOM 2063 C CA . TYR A 1 271 ? 15.959 4.349 -26.228 1.00 91.38 271 TYR A CA 1
ATOM 2064 C C . TYR A 1 271 ? 14.667 4.964 -25.709 1.00 91.38 271 TYR A C 1
ATOM 2066 O O . TYR A 1 271 ? 14.102 4.478 -24.736 1.00 91.38 271 TYR A O 1
ATOM 2074 N N . PHE A 1 272 ? 14.174 6.019 -26.347 1.00 91.94 272 PHE A N 1
ATOM 2075 C CA . PHE A 1 272 ? 12.881 6.613 -26.022 1.00 91.94 272 PHE A CA 1
ATOM 2076 C C . PHE A 1 272 ? 11.865 6.313 -27.123 1.00 91.94 272 PHE A C 1
ATOM 2078 O O . PHE A 1 272 ? 12.098 6.608 -28.297 1.00 91.94 272 PHE A O 1
ATOM 2085 N N . VAL A 1 273 ? 10.729 5.743 -26.729 1.00 90.94 273 VAL A N 1
ATOM 2086 C CA . VAL A 1 273 ? 9.596 5.447 -27.604 1.00 90.94 273 VAL A CA 1
ATOM 2087 C C . VAL A 1 273 ? 8.463 6.405 -27.263 1.00 90.94 273 VAL A C 1
ATOM 2089 O O . VAL A 1 273 ? 7.861 6.315 -26.194 1.00 90.94 273 VAL A O 1
ATOM 2092 N N . ASP A 1 274 ? 8.171 7.319 -28.183 1.00 90.50 274 ASP A N 1
ATOM 2093 C CA . ASP A 1 274 ? 6.977 8.161 -28.117 1.00 90.50 274 ASP A CA 1
ATOM 2094 C C . ASP A 1 274 ? 5.764 7.359 -28.600 1.00 90.50 274 ASP A C 1
ATOM 2096 O O . ASP A 1 274 ? 5.763 6.867 -29.731 1.00 90.50 274 ASP A O 1
ATOM 2100 N N . ILE A 1 275 ? 4.751 7.200 -27.750 1.00 86.88 275 ILE A N 1
ATOM 2101 C CA . ILE A 1 275 ? 3.556 6.404 -28.065 1.00 86.88 275 ILE A CA 1
ATOM 2102 C C . ILE A 1 275 ? 2.573 7.197 -28.926 1.00 86.88 275 ILE A C 1
ATOM 2104 O O . ILE A 1 275 ? 1.787 6.598 -29.656 1.00 86.88 275 ILE A O 1
ATOM 2108 N N . GLU A 1 276 ? 2.629 8.527 -28.885 1.00 85.38 276 GLU A N 1
ATOM 2109 C CA . GLU A 1 276 ? 1.750 9.384 -29.685 1.00 85.38 276 GLU A CA 1
ATOM 2110 C C . GLU A 1 276 ? 2.245 9.533 -31.134 1.00 85.38 276 GLU A C 1
ATOM 2112 O O . GLU A 1 276 ? 1.516 10.024 -31.998 1.00 85.38 276 GLU A O 1
ATOM 2117 N N . SER A 1 277 ? 3.466 9.072 -31.427 1.00 85.50 277 SER A N 1
ATOM 2118 C CA . SER A 1 277 ? 4.029 9.087 -32.777 1.00 85.50 277 SER A CA 1
ATOM 2119 C C . SER A 1 277 ? 3.308 8.106 -33.716 1.00 85.50 277 SER A C 1
ATOM 2121 O O . SER A 1 277 ? 3.068 6.956 -33.337 1.00 85.50 277 SER A O 1
ATOM 2123 N N . PRO A 1 278 ? 3.043 8.489 -34.982 1.00 81.31 278 PRO A N 1
ATOM 2124 C CA . PRO A 1 278 ? 2.395 7.616 -35.966 1.00 81.31 278 PRO A CA 1
ATOM 2125 C C . PRO A 1 278 ? 3.240 6.395 -36.356 1.00 81.31 278 PRO A C 1
ATOM 2127 O O . PRO A 1 278 ? 2.712 5.443 -36.925 1.00 81.31 278 PRO A O 1
ATOM 2130 N N . PHE A 1 279 ? 4.546 6.419 -36.078 1.00 82.19 279 PHE A N 1
ATOM 2131 C CA . PHE A 1 279 ? 5.461 5.322 -36.401 1.00 82.19 279 PHE A CA 1
ATOM 2132 C C . PHE A 1 279 ? 5.487 4.225 -35.330 1.00 82.19 279 PHE A C 1
ATOM 2134 O O . PHE A 1 279 ? 6.056 3.159 -35.561 1.00 82.19 279 PHE A O 1
ATOM 2141 N N . THR A 1 280 ? 4.880 4.468 -34.167 1.00 83.50 280 THR A N 1
ATOM 2142 C CA . THR A 1 280 ? 4.910 3.540 -33.040 1.00 83.50 280 THR A CA 1
ATOM 2143 C C . THR A 1 280 ? 3.716 2.593 -33.089 1.00 83.50 280 THR A C 1
ATOM 2145 O O . THR A 1 280 ? 2.571 2.990 -32.877 1.00 83.50 280 THR A O 1
ATOM 2148 N N . ASP A 1 281 ? 3.980 1.300 -33.284 1.00 84.94 28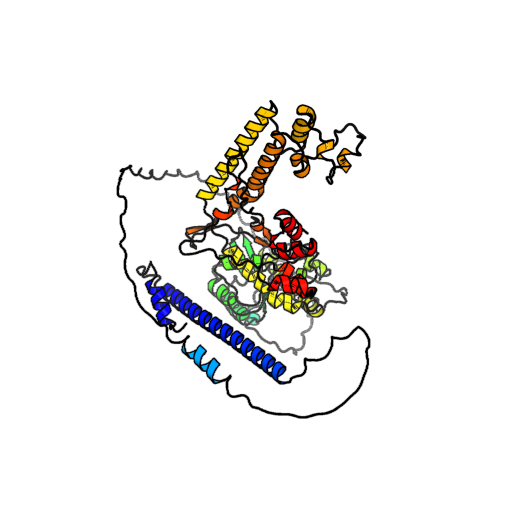1 ASP A N 1
ATOM 2149 C CA . ASP A 1 281 ? 2.960 0.263 -33.108 1.00 84.94 281 ASP A CA 1
ATOM 2150 C C . ASP A 1 281 ? 2.930 -0.209 -31.646 1.00 84.94 281 ASP A C 1
ATOM 2152 O O . ASP A 1 281 ? 3.704 -1.074 -31.214 1.00 84.94 281 ASP A O 1
ATOM 2156 N N . PHE A 1 282 ? 1.998 0.351 -30.869 1.00 85.38 282 PHE A N 1
ATOM 2157 C CA . PHE A 1 282 ? 1.837 0.005 -29.456 1.00 85.38 282 PHE A CA 1
ATOM 2158 C C . PHE A 1 282 ? 1.511 -1.479 -29.236 1.00 85.38 282 PHE A C 1
ATOM 2160 O O . PHE A 1 282 ? 1.904 -2.037 -28.214 1.00 85.38 282 PHE A O 1
ATOM 2167 N N . ARG A 1 283 ? 0.857 -2.168 -30.186 1.00 86.50 283 ARG A N 1
ATOM 2168 C CA . ARG A 1 283 ? 0.553 -3.604 -30.041 1.00 86.50 283 ARG A CA 1
ATOM 2169 C C . ARG A 1 283 ? 1.823 -4.442 -30.084 1.00 86.50 283 ARG A C 1
ATOM 2171 O O . ARG A 1 283 ? 1.952 -5.395 -29.316 1.00 86.50 283 ARG A O 1
ATOM 2178 N N . ARG A 1 284 ? 2.777 -4.078 -30.944 1.00 87.94 284 ARG A N 1
ATOM 2179 C CA . ARG A 1 284 ? 4.091 -4.737 -30.998 1.00 87.94 284 ARG A CA 1
ATOM 2180 C C . ARG A 1 284 ? 4.903 -4.459 -29.745 1.00 87.94 284 ARG A C 1
ATOM 2182 O O . ARG A 1 284 ? 5.477 -5.390 -29.186 1.00 87.94 284 ARG A O 1
ATOM 2189 N N . LEU A 1 285 ? 4.892 -3.216 -29.265 1.00 87.19 285 LEU A N 1
ATOM 2190 C CA . LEU A 1 285 ? 5.540 -2.867 -28.003 1.00 87.19 285 LEU A CA 1
ATOM 2191 C C . LEU A 1 285 ? 4.938 -3.662 -26.833 1.00 87.19 285 LEU A C 1
ATOM 2193 O O . LEU A 1 285 ? 5.668 -4.278 -26.060 1.00 87.19 285 LEU A O 1
ATOM 2197 N N . ALA A 1 286 ? 3.610 -3.730 -26.746 1.00 86.19 286 ALA A N 1
ATOM 2198 C CA . ALA A 1 286 ? 2.899 -4.531 -25.756 1.00 86.19 286 ALA A CA 1
ATOM 2199 C C . ALA A 1 286 ? 3.272 -6.021 -25.840 1.00 86.19 286 ALA A C 1
ATOM 2201 O O . ALA A 1 286 ? 3.495 -6.653 -24.810 1.00 86.19 286 ALA A O 1
ATOM 2202 N N . ALA A 1 287 ? 3.401 -6.573 -27.052 1.00 86.81 287 ALA A N 1
ATOM 2203 C CA . ALA A 1 287 ? 3.814 -7.959 -27.259 1.00 86.81 287 ALA A CA 1
ATOM 2204 C C . ALA A 1 287 ? 5.244 -8.228 -26.761 1.00 86.81 287 ALA A C 1
ATOM 2206 O O . ALA A 1 287 ? 5.489 -9.274 -26.164 1.00 86.81 287 ALA A O 1
ATOM 2207 N N . VAL A 1 288 ? 6.175 -7.285 -26.950 1.00 87.19 288 VAL A N 1
ATOM 2208 C CA . VAL A 1 288 ? 7.531 -7.360 -26.378 1.00 87.19 288 VAL A CA 1
ATOM 2209 C C . VAL A 1 288 ? 7.474 -7.327 -24.853 1.00 87.19 288 VAL A C 1
ATOM 2211 O O . VAL A 1 288 ? 8.082 -8.170 -24.198 1.00 87.19 288 VAL A O 1
ATOM 2214 N N . LEU A 1 289 ? 6.716 -6.394 -24.273 1.00 85.12 289 LEU A N 1
ATOM 2215 C CA . LEU A 1 289 ? 6.570 -6.283 -22.820 1.00 85.12 289 LEU A CA 1
ATOM 2216 C C . LEU A 1 289 ? 5.918 -7.530 -22.200 1.00 85.12 289 LEU A C 1
ATOM 2218 O O . LEU A 1 289 ? 6.217 -7.884 -21.061 1.00 85.12 289 LEU A O 1
ATOM 2222 N N . ALA A 1 290 ? 5.074 -8.229 -22.954 1.00 84.12 290 ALA A N 1
ATOM 2223 C CA . ALA A 1 290 ? 4.454 -9.491 -22.566 1.00 84.12 290 ALA A CA 1
ATOM 2224 C C . ALA A 1 290 ? 5.357 -10.727 -22.769 1.00 84.12 290 ALA A C 1
ATOM 2226 O O . ALA A 1 290 ? 4.890 -11.850 -22.592 1.00 84.12 290 ALA A O 1
ATOM 2227 N N . ARG A 1 291 ? 6.633 -10.567 -23.152 1.00 84.44 291 ARG A N 1
ATOM 2228 C CA . ARG A 1 291 ? 7.598 -11.679 -23.190 1.00 84.44 291 ARG A CA 1
ATOM 2229 C C . ARG A 1 291 ? 8.193 -11.956 -21.808 1.00 84.44 291 ARG A C 1
ATOM 2231 O O . ARG A 1 291 ? 8.318 -11.031 -20.999 1.00 84.44 291 ARG A O 1
ATOM 2238 N N . PRO A 1 292 ? 8.620 -13.202 -21.528 1.00 83.25 292 PRO A N 1
ATOM 2239 C CA . PRO A 1 292 ? 9.306 -13.542 -20.290 1.00 83.25 292 PRO A CA 1
ATOM 2240 C C . PRO A 1 292 ? 10.764 -13.059 -20.321 1.00 83.25 292 PRO A C 1
ATOM 2242 O O . PRO A 1 292 ? 11.683 -13.806 -20.633 1.00 83.25 292 PRO A O 1
ATOM 2245 N N . SER A 1 293 ? 10.956 -11.787 -20.001 1.00 88.00 293 SER A N 1
ATOM 2246 C CA . SER A 1 293 ? 12.252 -11.130 -19.796 1.00 88.00 293 SER A CA 1
ATOM 2247 C C . SER A 1 293 ? 12.272 -10.477 -18.420 1.00 88.00 293 SER A C 1
ATOM 2249 O O . SER A 1 293 ? 11.210 -10.094 -17.909 1.00 88.00 293 SER A O 1
ATOM 2251 N N . ARG A 1 294 ? 13.455 -10.317 -17.819 1.00 90.25 294 ARG A N 1
ATOM 2252 C CA . ARG A 1 294 ? 13.553 -9.554 -16.575 1.00 90.25 294 ARG A CA 1
ATOM 2253 C C . ARG A 1 294 ? 13.403 -8.069 -16.874 1.00 90.25 294 ARG A C 1
ATOM 2255 O O . ARG A 1 294 ? 14.058 -7.531 -17.762 1.00 90.25 294 ARG A O 1
ATOM 2262 N N . LYS A 1 295 ? 12.540 -7.410 -16.113 1.00 91.69 295 LYS A N 1
ATOM 2263 C CA . LYS A 1 295 ? 12.223 -5.993 -16.282 1.00 91.69 295 LYS A CA 1
ATOM 2264 C C . LYS A 1 295 ? 12.611 -5.249 -15.023 1.00 91.69 295 LYS A C 1
ATOM 2266 O O . LYS A 1 295 ? 12.310 -5.707 -13.926 1.00 91.69 295 LYS A O 1
ATOM 2271 N N . ILE A 1 296 ? 13.263 -4.108 -15.165 1.00 93.69 296 ILE A N 1
ATOM 2272 C CA . ILE A 1 296 ? 13.622 -3.253 -14.034 1.00 93.69 296 ILE A CA 1
ATOM 2273 C C . ILE A 1 296 ? 12.862 -1.939 -14.175 1.00 93.69 296 ILE A C 1
ATOM 2275 O O . ILE A 1 296 ? 12.796 -1.371 -15.262 1.00 93.69 296 ILE A O 1
ATOM 2279 N N . ALA A 1 297 ? 12.276 -1.451 -13.089 1.00 93.00 297 ALA A N 1
ATOM 2280 C CA . ALA A 1 297 ? 11.565 -0.181 -13.091 1.00 93.00 297 ALA A CA 1
ATOM 2281 C C . ALA A 1 297 ? 11.606 0.453 -11.707 1.00 93.00 297 ALA A C 1
ATOM 2283 O O . ALA A 1 297 ? 11.376 -0.228 -10.711 1.00 93.00 297 ALA A O 1
ATOM 2284 N N . PHE A 1 298 ? 11.865 1.756 -11.641 1.00 92.25 298 PHE A N 1
ATOM 2285 C CA . PHE A 1 298 ? 11.750 2.494 -10.388 1.00 92.25 298 PHE A CA 1
ATOM 2286 C C . PHE A 1 298 ? 10.277 2.757 -10.063 1.00 92.25 298 PHE A C 1
ATOM 2288 O O . PHE A 1 298 ? 9.545 3.262 -10.915 1.00 92.25 298 PHE A O 1
ATOM 2295 N N . ASP A 1 299 ? 9.842 2.445 -8.841 1.00 90.12 299 ASP A N 1
ATOM 2296 C CA . ASP A 1 299 ? 8.426 2.528 -8.448 1.00 90.12 299 ASP A CA 1
ATOM 2297 C C . ASP A 1 299 ? 7.540 1.671 -9.374 1.00 90.12 299 ASP A C 1
ATOM 2299 O O . ASP A 1 299 ? 6.537 2.115 -9.946 1.00 90.12 299 ASP A O 1
ATOM 2303 N N . ALA A 1 300 ? 7.954 0.413 -9.551 1.00 89.81 300 ALA A N 1
ATOM 2304 C CA . ALA A 1 300 ? 7.434 -0.504 -10.557 1.00 89.81 300 ALA A CA 1
ATOM 2305 C C . ALA A 1 300 ? 5.910 -0.636 -10.488 1.00 89.81 300 ALA A C 1
ATOM 2307 O O . ALA A 1 300 ? 5.247 -0.611 -11.518 1.00 89.81 300 ALA A O 1
ATOM 2308 N N . LYS A 1 301 ? 5.330 -0.696 -9.284 1.00 89.62 301 LYS A N 1
ATOM 2309 C CA . LYS A 1 301 ? 3.877 -0.798 -9.075 1.00 89.62 301 LYS A CA 1
ATOM 2310 C C . LYS A 1 301 ? 3.098 0.340 -9.752 1.00 89.62 301 LYS A C 1
ATOM 2312 O O . LYS A 1 301 ? 2.078 0.084 -10.393 1.00 89.62 301 LYS A O 1
ATOM 2317 N N . LYS A 1 302 ? 3.584 1.586 -9.660 1.00 88.19 302 LYS A N 1
ATOM 2318 C CA . LYS A 1 302 ? 2.945 2.752 -10.295 1.00 88.19 302 LYS A CA 1
ATOM 2319 C C . LYS A 1 302 ? 3.006 2.652 -11.818 1.00 88.19 302 LYS A C 1
ATOM 2321 O O . LYS A 1 302 ? 2.001 2.885 -12.490 1.00 88.19 302 LYS A O 1
ATOM 2326 N N . GLN A 1 303 ? 4.160 2.261 -12.354 1.00 89.56 303 GLN A N 1
ATOM 2327 C CA . GLN A 1 303 ? 4.345 2.086 -13.796 1.00 89.56 303 GLN A CA 1
ATOM 2328 C C . GLN A 1 303 ? 3.507 0.918 -14.335 1.00 89.56 303 GLN A C 1
ATOM 2330 O O . GLN A 1 303 ? 2.861 1.038 -15.373 1.00 89.56 303 GLN A O 1
ATOM 2335 N N . LEU A 1 304 ? 3.430 -0.187 -13.587 1.00 88.50 304 LEU A N 1
ATOM 2336 C CA . LEU A 1 304 ? 2.591 -1.341 -13.907 1.00 88.50 304 LEU A CA 1
ATOM 2337 C C . LEU A 1 304 ? 1.121 -0.959 -13.979 1.00 88.50 304 LEU A C 1
ATOM 2339 O O . LEU A 1 304 ? 0.458 -1.304 -14.948 1.00 88.50 304 LEU A O 1
ATOM 2343 N N . ARG A 1 305 ? 0.613 -0.198 -13.007 1.00 86.50 305 ARG A N 1
ATOM 2344 C CA . ARG A 1 305 ? -0.770 0.292 -13.024 1.00 86.50 305 ARG A CA 1
ATOM 2345 C C . ARG A 1 305 ? -1.084 1.089 -14.295 1.00 86.50 305 ARG A C 1
ATOM 2347 O O . ARG A 1 305 ? -2.175 0.946 -14.848 1.00 86.50 305 ARG A O 1
ATOM 2354 N N . LEU A 1 306 ? -0.144 1.915 -14.757 1.00 86.56 306 LEU A N 1
ATOM 2355 C CA . LEU A 1 306 ? -0.293 2.674 -15.997 1.00 86.56 306 LEU A CA 1
ATOM 2356 C C . LEU A 1 306 ? -0.293 1.754 -17.228 1.00 86.56 306 LEU A C 1
ATOM 2358 O O . LEU A 1 306 ? -1.131 1.924 -18.110 1.00 86.56 306 LEU A O 1
ATOM 2362 N N . LEU A 1 307 ? 0.585 0.751 -17.272 1.00 85.56 307 LEU A N 1
ATOM 2363 C CA . LEU A 1 307 ? 0.623 -0.243 -18.350 1.00 85.56 307 LEU A CA 1
ATOM 2364 C C . LEU A 1 307 ? -0.650 -1.103 -18.398 1.00 85.56 307 LEU A C 1
ATOM 2366 O O . LEU A 1 307 ? -1.231 -1.259 -19.471 1.00 85.56 307 LEU A O 1
ATOM 2370 N N . VAL A 1 308 ? -1.140 -1.575 -17.245 1.00 84.06 308 VAL A N 1
ATOM 2371 C CA . VAL A 1 308 ? -2.368 -2.384 -17.142 1.00 84.06 308 VAL A CA 1
ATOM 2372 C C . VAL A 1 308 ? -3.578 -1.599 -17.648 1.00 84.06 308 VAL A C 1
ATOM 2374 O O . VAL A 1 308 ? -4.379 -2.138 -18.406 1.00 84.06 308 VAL A O 1
ATOM 2377 N N . ARG A 1 309 ? -3.679 -0.303 -17.319 1.00 80.88 309 ARG A N 1
ATOM 2378 C CA . ARG A 1 309 ? -4.727 0.585 -17.859 1.00 80.88 309 ARG A CA 1
ATOM 2379 C C . ARG A 1 309 ? -4.709 0.698 -19.384 1.00 80.88 309 ARG A C 1
ATOM 2381 O O . ARG A 1 309 ? -5.754 0.937 -19.972 1.00 80.88 309 ARG A O 1
ATOM 2388 N N . ASN A 1 310 ? -3.549 0.519 -20.011 1.00 80.06 310 ASN A N 1
ATOM 2389 C CA . ASN A 1 310 ? -3.395 0.519 -21.466 1.00 80.06 310 ASN A CA 1
ATOM 2390 C C . ASN A 1 310 ? -3.430 -0.905 -22.062 1.00 80.06 310 ASN A C 1
ATOM 2392 O O . ASN A 1 310 ? -3.032 -1.106 -23.205 1.00 80.06 310 ASN A O 1
ATOM 2396 N N . GLY A 1 311 ? -3.886 -1.909 -21.301 1.00 76.69 311 GLY A N 1
ATOM 2397 C CA . GLY A 1 311 ? -4.031 -3.290 -21.769 1.00 76.69 311 GLY A CA 1
ATOM 2398 C C . GLY A 1 311 ? -2.725 -4.088 -21.831 1.00 76.69 311 GLY A C 1
ATOM 2399 O O . GLY A 1 311 ? -2.694 -5.161 -22.433 1.00 76.69 311 GLY A O 1
ATOM 2400 N N . VAL A 1 312 ? -1.644 -3.598 -21.217 1.00 79.81 312 VAL A N 1
ATOM 2401 C CA . VAL A 1 312 ? -0.347 -4.284 -21.189 1.00 79.81 312 VAL A CA 1
ATOM 2402 C C . VAL A 1 312 ? -0.134 -4.936 -19.831 1.00 79.81 312 VAL A C 1
ATOM 2404 O O . VAL A 1 312 ? 0.045 -4.261 -18.818 1.00 79.81 312 VAL A O 1
ATOM 2407 N N . LEU A 1 313 ? -0.108 -6.268 -19.822 1.00 74.12 313 LEU A N 1
ATOM 2408 C CA . LEU A 1 313 ? 0.266 -7.070 -18.661 1.00 74.12 313 LEU A CA 1
ATOM 2409 C C . LEU A 1 313 ? 1.669 -7.639 -18.883 1.00 74.12 313 LEU A C 1
ATOM 2411 O O . LEU A 1 313 ? 1.823 -8.646 -19.577 1.00 74.12 313 LEU A O 1
ATOM 2415 N N . PRO A 1 314 ? 2.708 -6.994 -18.337 1.00 71.19 314 PRO A N 1
ATOM 2416 C CA . PRO A 1 314 ? 4.060 -7.490 -18.477 1.00 71.19 314 PRO A CA 1
ATOM 2417 C C . PRO A 1 314 ? 4.192 -8.813 -17.732 1.00 71.19 314 PRO A C 1
ATOM 2419 O O . PRO A 1 314 ? 3.893 -8.923 -16.544 1.00 71.19 314 PRO A O 1
ATOM 2422 N N . THR A 1 315 ? 4.636 -9.834 -18.451 1.00 65.12 315 THR A N 1
ATOM 2423 C CA . THR A 1 315 ? 4.891 -11.149 -17.869 1.00 65.12 315 THR A CA 1
ATOM 2424 C C . THR A 1 315 ? 6.330 -11.207 -17.355 1.00 65.12 315 THR A C 1
ATOM 2426 O O . THR A 1 315 ? 7.219 -10.655 -18.010 1.00 65.12 315 THR A O 1
ATOM 2429 N N . ALA A 1 316 ? 6.560 -11.950 -16.266 1.00 69.00 316 ALA A N 1
ATOM 2430 C CA . ALA A 1 316 ? 7.858 -12.280 -15.650 1.00 69.00 316 ALA A CA 1
ATOM 2431 C C . ALA A 1 316 ? 8.368 -11.354 -14.528 1.00 69.00 316 ALA A C 1
ATOM 2433 O O . ALA A 1 316 ? 7.628 -10.544 -13.977 1.00 69.00 316 ALA A O 1
ATOM 2434 N N . GLU A 1 317 ? 9.622 -11.593 -14.124 1.00 84.00 317 GLU A N 1
ATOM 2435 C CA . GLU A 1 317 ? 10.298 -10.967 -12.988 1.00 84.00 317 GLU A CA 1
ATOM 2436 C C . GLU A 1 317 ? 10.447 -9.461 -13.205 1.00 84.00 317 GLU A C 1
ATOM 2438 O O . GLU A 1 317 ? 11.179 -9.014 -14.092 1.00 84.00 317 GLU A O 1
ATOM 2443 N N . ILE A 1 318 ? 9.773 -8.684 -12.362 1.00 89.88 318 ILE A N 1
ATOM 2444 C CA . ILE A 1 318 ? 9.911 -7.232 -12.304 1.00 89.88 318 ILE A CA 1
ATOM 2445 C C . ILE A 1 318 ? 10.742 -6.905 -11.077 1.00 89.88 318 ILE A C 1
ATOM 2447 O O . ILE A 1 318 ? 10.465 -7.431 -10.006 1.00 89.88 318 ILE A O 1
ATOM 2451 N N . TRP A 1 319 ? 11.764 -6.076 -11.221 1.00 92.25 319 TRP A N 1
ATOM 2452 C CA . TRP A 1 319 ? 12.670 -5.678 -10.150 1.00 92.25 319 TRP A CA 1
ATOM 2453 C C . TRP A 1 319 ? 12.588 -4.172 -9.930 1.00 92.25 319 TRP A C 1
ATOM 2455 O O . TRP A 1 319 ? 12.630 -3.395 -10.883 1.00 92.25 319 TRP A O 1
ATOM 2465 N N . ASP A 1 320 ? 12.491 -3.767 -8.668 1.00 92.88 320 ASP A N 1
ATOM 2466 C CA . ASP A 1 320 ? 12.364 -2.364 -8.292 1.00 92.88 320 ASP A CA 1
ATOM 2467 C C . ASP A 1 320 ? 13.485 -1.951 -7.327 1.00 92.88 320 ASP A C 1
ATOM 2469 O O . ASP A 1 320 ? 13.550 -2.464 -6.202 1.00 92.88 320 ASP A O 1
ATOM 2473 N N . PRO A 1 321 ? 14.362 -1.007 -7.723 1.00 92.38 321 PRO A N 1
ATOM 2474 C CA . PRO A 1 321 ? 15.388 -0.452 -6.845 1.00 92.38 321 PRO A CA 1
ATOM 2475 C C . PRO A 1 321 ? 14.832 0.138 -5.548 1.00 92.38 321 PRO A C 1
ATOM 2477 O O . PRO A 1 321 ? 15.471 0.026 -4.504 1.00 92.38 321 PRO A O 1
ATOM 2480 N N . LYS A 1 322 ? 13.644 0.752 -5.587 1.00 91.44 322 LYS A N 1
ATOM 2481 C CA . LYS A 1 322 ? 12.998 1.342 -4.409 1.00 91.44 322 LYS A CA 1
ATOM 2482 C C . LYS A 1 322 ? 12.671 0.266 -3.374 1.00 91.44 322 LYS A C 1
ATOM 2484 O O . LYS A 1 322 ? 12.999 0.421 -2.200 1.00 91.44 322 LYS A O 1
ATOM 2489 N N . VAL A 1 323 ? 12.102 -0.851 -3.827 1.00 90.88 323 VAL A N 1
ATOM 2490 C CA . VAL A 1 323 ? 11.806 -2.021 -2.984 1.00 90.88 323 VAL A CA 1
ATOM 2491 C C . VAL A 1 323 ? 13.098 -2.651 -2.470 1.00 90.88 323 VAL A C 1
ATOM 2493 O O . VAL A 1 323 ? 13.212 -2.931 -1.281 1.00 90.88 323 VAL A O 1
ATOM 2496 N N . ALA A 1 324 ? 14.112 -2.790 -3.329 1.00 91.44 324 ALA A N 1
ATOM 2497 C CA . ALA A 1 324 ? 15.422 -3.304 -2.937 1.00 91.44 324 ALA A CA 1
ATOM 2498 C C . ALA A 1 324 ? 16.066 -2.458 -1.825 1.00 91.44 324 ALA A C 1
ATOM 2500 O O . ALA A 1 324 ? 16.627 -3.004 -0.878 1.00 91.44 324 ALA A O 1
ATOM 2501 N N . SER A 1 325 ? 15.964 -1.129 -1.914 1.00 90.56 325 SER A N 1
ATOM 2502 C CA . SER A 1 325 ? 16.454 -0.220 -0.875 1.00 90.56 325 SER A CA 1
ATOM 2503 C C . SER A 1 325 ? 15.684 -0.364 0.433 1.00 90.56 325 SER A C 1
ATOM 2505 O O . SER A 1 325 ? 16.300 -0.324 1.495 1.00 90.56 325 SER A O 1
ATOM 2507 N N . TRP A 1 326 ? 14.364 -0.542 0.366 1.00 89.50 326 TRP A N 1
ATOM 2508 C CA . TRP A 1 326 ? 13.543 -0.782 1.550 1.00 89.50 326 TRP A CA 1
ATOM 2509 C C . TRP A 1 326 ? 13.881 -2.119 2.224 1.00 89.50 326 TRP A C 1
ATOM 2511 O O . TRP A 1 326 ? 14.006 -2.161 3.442 1.00 89.50 326 TRP A O 1
ATOM 2521 N N . CYS A 1 327 ? 14.116 -3.191 1.456 1.00 89.31 327 CYS A N 1
ATOM 2522 C CA . CYS A 1 327 ? 14.530 -4.482 2.018 1.00 89.31 327 CYS A CA 1
ATOM 2523 C C . CYS A 1 327 ? 15.848 -4.386 2.799 1.00 89.31 327 CYS A C 1
ATOM 2525 O O . CYS A 1 327 ? 16.017 -5.096 3.785 1.00 89.31 327 CYS A O 1
ATOM 2527 N N . LEU A 1 328 ? 16.775 -3.532 2.354 1.00 89.12 328 LEU A N 1
ATOM 2528 C CA . LEU A 1 328 ? 18.042 -3.294 3.051 1.00 89.12 328 LEU A CA 1
ATOM 2529 C C . LEU A 1 328 ? 17.830 -2.470 4.331 1.00 89.12 328 LEU A C 1
ATOM 2531 O O . LEU A 1 328 ? 18.407 -2.789 5.363 1.00 89.12 328 LEU A O 1
ATOM 2535 N N . ASN A 1 329 ? 16.994 -1.428 4.269 1.00 87.38 329 ASN A N 1
ATOM 2536 C CA . ASN A 1 329 ? 16.769 -0.488 5.369 1.00 87.38 329 ASN A CA 1
ATOM 2537 C C . ASN A 1 329 ? 15.264 -0.178 5.551 1.00 87.38 329 ASN A C 1
ATOM 2539 O O . ASN A 1 329 ? 14.794 0.861 5.078 1.00 87.38 329 ASN A O 1
ATOM 2543 N N . PRO A 1 330 ? 14.492 -1.024 6.255 1.00 85.31 330 PRO A N 1
ATOM 2544 C CA . PRO A 1 330 ? 13.038 -0.861 6.367 1.00 85.31 330 PRO A CA 1
ATOM 2545 C C . PRO A 1 330 ? 12.592 0.272 7.308 1.00 85.31 330 PRO A C 1
ATOM 2547 O O . PRO A 1 330 ? 11.432 0.682 7.262 1.00 85.31 330 PRO A O 1
ATOM 2550 N N . GLU A 1 331 ? 13.480 0.769 8.176 1.00 83.25 331 GLU A N 1
ATOM 2551 C CA . GLU A 1 331 ? 13.197 1.865 9.119 1.00 83.25 331 GLU A CA 1
ATOM 2552 C C . GLU A 1 331 ? 13.398 3.258 8.510 1.00 83.25 331 GLU A C 1
ATOM 2554 O O . GLU A 1 331 ? 12.925 4.256 9.057 1.00 83.25 331 GLU A O 1
ATOM 2559 N N . GLU A 1 332 ? 14.114 3.345 7.389 1.00 82.31 332 GLU A N 1
ATOM 2560 C CA . GLU A 1 332 ? 14.388 4.619 6.740 1.00 82.31 332 GLU A CA 1
ATOM 2561 C C . GLU A 1 332 ? 13.166 5.133 5.973 1.00 82.31 332 GLU A C 1
ATOM 2563 O O . GLU A 1 332 ? 12.358 4.375 5.435 1.00 82.31 332 GLU A O 1
ATOM 2568 N N . SER A 1 333 ? 13.050 6.459 5.879 1.00 79.50 333 SER A N 1
ATOM 2569 C CA . SER A 1 333 ? 12.034 7.085 5.039 1.00 79.50 333 SER A CA 1
ATOM 2570 C C . SER A 1 333 ? 12.276 6.756 3.568 1.00 79.50 333 SER A C 1
ATOM 2572 O O . SER A 1 333 ? 13.425 6.742 3.114 1.00 79.50 333 SER A O 1
ATOM 2574 N N . GLU A 1 334 ? 11.192 6.602 2.810 1.00 80.12 334 GLU A N 1
ATOM 2575 C CA . GLU A 1 334 ? 11.257 6.399 1.366 1.00 80.12 334 GLU A CA 1
ATOM 2576 C C . GLU A 1 334 ? 12.130 7.469 0.689 1.00 80.12 334 GLU A C 1
ATOM 2578 O O . GLU A 1 334 ? 11.951 8.675 0.884 1.00 80.12 334 GLU A O 1
ATOM 2583 N N . ARG A 1 335 ? 13.086 7.013 -0.124 1.00 83.81 335 ARG A N 1
ATOM 2584 C CA . ARG A 1 335 ? 13.979 7.878 -0.890 1.00 83.81 335 ARG A CA 1
ATOM 2585 C C . ARG A 1 335 ? 13.491 7.974 -2.330 1.00 83.81 335 ARG A C 1
ATOM 2587 O O . ARG A 1 335 ? 13.180 6.975 -2.971 1.00 83.81 335 ARG A O 1
ATOM 2594 N N . THR A 1 336 ? 13.495 9.186 -2.866 1.00 89.50 336 THR A N 1
ATOM 2595 C CA . THR A 1 336 ? 13.290 9.422 -4.302 1.00 89.50 336 THR A CA 1
ATOM 2596 C C . THR A 1 336 ? 14.452 8.849 -5.118 1.00 89.50 336 THR A C 1
ATOM 2598 O O . THR A 1 336 ? 15.571 8.734 -4.609 1.00 89.50 336 THR A O 1
ATOM 2601 N N . LEU A 1 337 ? 14.229 8.578 -6.410 1.00 88.81 337 LEU A N 1
ATOM 2602 C CA . LEU A 1 337 ? 15.276 8.115 -7.332 1.00 88.81 337 LEU A CA 1
ATOM 2603 C C . LEU A 1 337 ? 16.529 9.002 -7.257 1.00 88.81 337 LEU A C 1
ATOM 2605 O O . LEU A 1 337 ? 17.643 8.499 -7.134 1.00 88.81 337 LEU A O 1
ATOM 2609 N N . LYS A 1 338 ? 16.341 10.329 -7.231 1.00 87.06 338 LYS A N 1
ATOM 2610 C CA . LYS A 1 338 ? 17.427 11.307 -7.088 1.00 87.06 338 LYS A CA 1
ATOM 2611 C C . LYS A 1 338 ? 18.204 11.109 -5.787 1.00 87.06 338 LYS A C 1
ATOM 2613 O O . LYS A 1 338 ? 19.426 11.047 -5.818 1.00 87.06 338 LYS A O 1
ATOM 2618 N N . GLN A 1 339 ? 17.513 11.018 -4.651 1.00 88.94 339 GLN A N 1
ATOM 2619 C CA . GLN A 1 339 ? 18.158 10.836 -3.346 1.00 88.94 339 GLN A CA 1
ATOM 2620 C C . GLN A 1 339 ? 18.927 9.513 -3.278 1.00 88.94 339 GLN A C 1
ATOM 2622 O O . GLN A 1 339 ? 20.046 9.487 -2.772 1.00 88.94 339 GLN A O 1
ATOM 2627 N N . MET A 1 340 ? 18.363 8.431 -3.824 1.00 88.31 340 MET A N 1
ATOM 2628 C CA . MET A 1 340 ? 19.042 7.137 -3.911 1.00 88.31 340 MET A CA 1
ATOM 2629 C C . MET A 1 340 ? 20.285 7.207 -4.797 1.00 88.31 340 MET A C 1
ATOM 2631 O O . MET A 1 340 ? 21.345 6.722 -4.405 1.00 88.31 340 MET A O 1
ATOM 2635 N N . PHE A 1 341 ? 20.169 7.847 -5.962 1.00 87.00 341 PHE A N 1
ATOM 2636 C CA . PHE A 1 341 ? 21.271 7.992 -6.905 1.00 87.00 341 PHE A CA 1
ATOM 2637 C C . PHE A 1 341 ? 22.408 8.836 -6.329 1.00 87.00 341 PHE A C 1
ATOM 2639 O O . PHE A 1 341 ? 23.548 8.397 -6.376 1.00 87.00 341 PHE A O 1
ATOM 2646 N N . VAL A 1 342 ? 22.114 9.988 -5.713 1.00 87.69 342 VAL A N 1
ATOM 2647 C CA . VAL A 1 342 ? 23.136 10.822 -5.049 1.00 87.69 342 VAL A CA 1
ATOM 2648 C C . VAL A 1 342 ? 23.816 10.066 -3.908 1.00 87.69 342 VAL A C 1
ATOM 2650 O O . VAL A 1 342 ? 25.026 10.177 -3.743 1.00 87.69 342 VAL A O 1
ATOM 2653 N N . ALA A 1 343 ? 23.061 9.286 -3.129 1.00 86.31 343 ALA A N 1
ATOM 2654 C CA . ALA A 1 343 ? 23.624 8.526 -2.017 1.00 86.31 343 ALA A CA 1
ATOM 2655 C C . ALA A 1 343 ? 24.579 7.412 -2.480 1.00 86.31 343 ALA A C 1
ATOM 2657 O O . ALA A 1 343 ? 25.555 7.126 -1.793 1.00 86.31 343 ALA A O 1
ATOM 2658 N N . MET A 1 344 ? 24.298 6.774 -3.622 1.00 83.38 344 MET A N 1
ATOM 2659 C CA . MET A 1 344 ? 25.125 5.689 -4.158 1.00 83.38 344 MET A CA 1
ATOM 2660 C C . MET A 1 344 ? 26.252 6.190 -5.071 1.00 83.38 344 MET A C 1
ATOM 2662 O O . MET A 1 344 ? 27.339 5.626 -5.051 1.00 83.38 344 MET A O 1
ATOM 2666 N N . TYR A 1 345 ? 26.015 7.255 -5.836 1.00 83.56 345 TYR A N 1
ATOM 2667 C CA . TYR A 1 345 ? 26.927 7.815 -6.836 1.00 83.56 345 TYR A CA 1
ATOM 2668 C C . TYR A 1 345 ? 27.103 9.334 -6.640 1.00 83.56 345 TYR A C 1
ATOM 2670 O O . TYR A 1 345 ? 26.714 10.121 -7.507 1.00 83.56 345 TYR A O 1
ATOM 2678 N N . PRO A 1 346 ? 27.706 9.785 -5.524 1.00 78.12 346 PRO A N 1
ATOM 2679 C CA . PRO A 1 346 ? 27.819 11.212 -5.199 1.00 78.12 346 PRO A CA 1
ATOM 2680 C C . PRO A 1 346 ? 28.682 12.001 -6.195 1.00 78.12 346 PRO A C 1
ATOM 2682 O O . PRO A 1 346 ? 28.551 13.216 -6.308 1.00 78.12 346 PRO A O 1
ATOM 2685 N N . THR A 1 347 ? 29.562 11.317 -6.928 1.00 74.31 347 THR A N 1
ATOM 2686 C CA . THR A 1 347 ? 30.483 11.907 -7.909 1.00 74.31 347 THR A CA 1
ATOM 2687 C C . THR A 1 347 ? 29.858 12.116 -9.290 1.00 74.31 347 THR A C 1
ATOM 2689 O O . THR A 1 347 ? 30.461 12.778 -10.135 1.00 74.31 347 THR A O 1
ATOM 2692 N N . VAL A 1 348 ? 28.659 11.579 -9.543 1.00 73.44 348 VAL A N 1
ATOM 2693 C CA . VAL A 1 348 ? 27.991 11.682 -10.846 1.00 73.44 348 VAL A CA 1
ATOM 2694 C C . VAL A 1 348 ? 27.005 12.858 -10.827 1.00 73.44 348 VAL A C 1
ATOM 2696 O O . VAL A 1 348 ? 26.009 12.813 -10.100 1.00 73.44 348 VAL A O 1
ATOM 2699 N N . PRO A 1 349 ? 27.223 13.916 -11.633 1.00 69.25 349 PRO A N 1
ATOM 2700 C CA . PRO A 1 349 ? 26.333 15.069 -11.641 1.00 69.25 349 PRO A CA 1
ATOM 2701 C C . PRO A 1 349 ? 24.956 14.706 -12.213 1.00 69.25 349 PRO A C 1
ATOM 2703 O O . PRO A 1 349 ? 24.827 14.189 -13.326 1.00 69.25 349 PRO A O 1
ATOM 2706 N N . ILE A 1 350 ? 23.898 15.038 -11.471 1.00 68.44 350 ILE A N 1
ATOM 2707 C CA . ILE A 1 350 ? 22.515 14.901 -11.935 1.00 68.44 350 ILE A CA 1
ATOM 2708 C C . ILE A 1 350 ? 22.105 16.206 -12.616 1.00 68.44 350 ILE A C 1
ATOM 2710 O O . ILE A 1 350 ? 21.685 17.156 -11.960 1.00 68.44 350 ILE A O 1
ATOM 2714 N N . ASN A 1 351 ? 22.209 16.253 -13.941 1.00 69.19 351 ASN A N 1
ATOM 2715 C CA . ASN A 1 351 ? 21.611 17.331 -14.720 1.00 69.19 351 ASN A CA 1
ATOM 2716 C C . ASN A 1 351 ? 20.094 17.067 -14.857 1.00 69.19 351 ASN A C 1
ATOM 2718 O O . ASN A 1 351 ? 19.676 15.964 -15.205 1.00 69.19 351 ASN A O 1
ATOM 2722 N N . GLN A 1 352 ? 19.279 18.060 -14.501 1.00 68.50 352 GLN A N 1
ATOM 2723 C CA . GLN A 1 352 ? 17.809 17.991 -14.499 1.00 68.50 352 GLN A CA 1
ATOM 2724 C C . GLN A 1 352 ? 17.182 18.914 -15.548 1.00 68.50 352 GLN A C 1
ATOM 2726 O O . GLN A 1 352 ? 15.974 19.130 -15.545 1.00 68.50 352 GLN A O 1
ATOM 2731 N N . SER A 1 353 ? 18.008 19.468 -16.430 1.00 71.50 353 SER A N 1
ATOM 2732 C CA . SER A 1 353 ? 17.586 20.368 -17.490 1.00 71.50 353 SER A CA 1
ATOM 2733 C C . SER A 1 353 ? 17.447 19.600 -18.799 1.00 71.50 353 SER A C 1
ATOM 2735 O O . SER A 1 353 ? 18.292 18.769 -19.137 1.00 71.50 353 SER A O 1
ATOM 2737 N N . GLY A 1 354 ? 16.385 19.897 -19.541 1.00 77.25 354 GLY A N 1
ATOM 2738 C CA . GLY A 1 354 ? 16.088 19.285 -20.831 1.00 77.25 354 GLY A CA 1
ATOM 2739 C C . GLY A 1 354 ? 14.590 19.044 -21.016 1.00 77.25 354 GLY A C 1
ATOM 2740 O O . GLY A 1 354 ? 13.805 19.270 -20.092 1.00 77.25 354 GLY A O 1
ATOM 2741 N N . PRO A 1 355 ? 14.175 18.591 -22.206 1.00 82.94 355 PRO A N 1
ATOM 2742 C CA . PRO A 1 355 ? 12.792 18.201 -22.449 1.00 82.94 355 PRO A CA 1
ATOM 2743 C C . PRO A 1 355 ? 12.419 16.962 -21.614 1.00 82.94 355 PRO A C 1
ATOM 2745 O O . PRO A 1 355 ? 13.275 16.158 -21.240 1.00 82.94 355 PRO A O 1
ATOM 2748 N N . LEU A 1 356 ? 11.121 16.783 -21.343 1.00 85.44 356 LEU A N 1
ATOM 2749 C CA . LEU A 1 356 ? 10.610 15.730 -20.449 1.00 85.44 356 LEU A CA 1
ATOM 2750 C C . LEU A 1 356 ? 11.067 14.315 -20.835 1.00 85.44 356 LEU A C 1
ATOM 2752 O O . LEU A 1 356 ? 11.365 13.501 -19.963 1.00 85.44 356 LEU A O 1
ATOM 2756 N N . TRP A 1 357 ? 11.170 14.028 -22.132 1.00 82.81 357 TRP A N 1
ATOM 2757 C CA . TRP A 1 357 ? 11.612 12.722 -22.615 1.00 82.81 357 TRP A CA 1
ATOM 2758 C C . TRP A 1 357 ? 13.093 12.442 -22.305 1.00 82.81 357 TRP A C 1
ATOM 2760 O O . TRP A 1 357 ?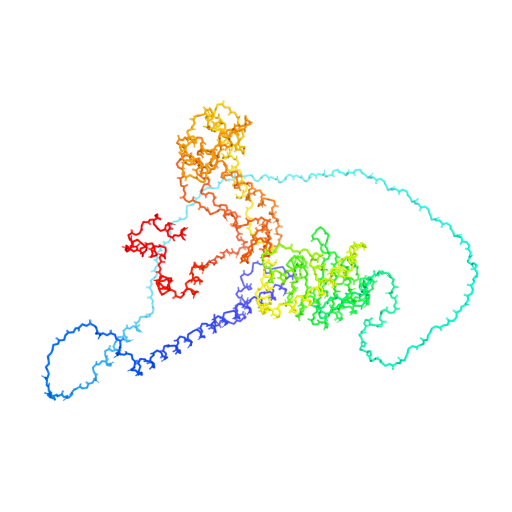 13.428 11.316 -21.942 1.00 82.81 357 TRP A O 1
ATOM 2770 N N . HIS A 1 358 ? 13.970 13.458 -22.344 1.00 83.50 358 HIS A N 1
ATOM 2771 C CA . HIS A 1 358 ? 15.370 13.319 -21.914 1.00 83.50 358 HIS A CA 1
ATOM 2772 C C . HIS A 1 358 ? 15.449 13.011 -20.419 1.00 83.50 358 HIS A C 1
ATOM 2774 O O . HIS A 1 358 ? 16.262 12.189 -20.004 1.00 83.50 358 HIS A O 1
ATOM 2780 N N . LEU A 1 359 ? 14.615 13.656 -19.597 1.00 85.50 359 LEU A N 1
ATOM 2781 C CA . LEU A 1 359 ? 14.570 13.380 -18.159 1.00 85.50 359 LEU A CA 1
ATOM 2782 C C . LEU A 1 359 ? 14.135 11.936 -17.900 1.00 85.50 359 LEU A C 1
ATOM 2784 O O . LEU A 1 359 ? 14.834 11.215 -17.195 1.00 85.50 359 LEU A O 1
ATOM 2788 N N . CYS A 1 360 ? 13.066 11.485 -18.558 1.00 87.56 360 CYS A N 1
ATOM 2789 C CA . CYS A 1 360 ? 12.587 10.106 -18.469 1.00 87.56 360 CYS A CA 1
ATOM 2790 C C . CYS A 1 360 ? 13.666 9.085 -18.880 1.00 87.56 360 CYS A C 1
ATOM 2792 O O . CYS A 1 360 ? 13.871 8.082 -18.192 1.00 87.56 360 CYS A O 1
ATOM 2794 N N . ALA A 1 361 ? 14.402 9.368 -19.958 1.00 86.81 361 ALA A N 1
ATOM 2795 C CA . ALA A 1 361 ? 15.493 8.527 -20.435 1.00 86.81 361 ALA A CA 1
ATOM 2796 C C . ALA A 1 361 ? 16.677 8.476 -19.449 1.00 86.81 361 ALA A C 1
ATOM 2798 O O . ALA A 1 361 ? 17.232 7.413 -19.171 1.00 86.81 361 ALA A O 1
ATOM 2799 N N . ARG A 1 362 ? 17.039 9.610 -18.843 1.00 85.56 362 ARG A N 1
ATOM 2800 C CA . ARG A 1 362 ? 18.074 9.662 -17.798 1.00 85.56 362 ARG A CA 1
ATOM 2801 C C . ARG A 1 362 ? 17.672 8.889 -16.548 1.00 85.56 362 ARG A C 1
ATOM 2803 O O . ARG A 1 362 ? 18.500 8.209 -15.955 1.00 85.56 362 ARG A O 1
ATOM 2810 N N . GLU A 1 363 ? 16.414 8.984 -16.141 1.00 89.50 363 GLU A N 1
ATOM 2811 C CA . GLU A 1 363 ? 15.902 8.218 -15.005 1.00 89.50 363 GLU A CA 1
ATOM 2812 C C . GLU A 1 363 ? 15.978 6.706 -15.264 1.00 89.50 363 GLU A C 1
ATOM 2814 O O . GLU A 1 363 ? 16.312 5.949 -14.351 1.00 89.50 363 GLU A O 1
ATOM 2819 N N . ALA A 1 364 ? 15.759 6.255 -16.506 1.00 90.75 364 ALA A N 1
ATOM 2820 C CA . ALA A 1 364 ? 15.930 4.851 -16.880 1.00 90.75 364 ALA A CA 1
ATOM 2821 C C . ALA A 1 364 ? 17.390 4.384 -16.709 1.00 90.75 364 ALA A C 1
ATOM 2823 O O . ALA A 1 364 ? 17.640 3.376 -16.045 1.00 90.75 364 ALA A O 1
ATOM 2824 N N . SER A 1 365 ? 18.379 5.137 -17.209 1.00 88.69 365 SER A N 1
ATOM 2825 C CA . SER A 1 365 ? 19.795 4.767 -17.023 1.00 88.69 365 SER A CA 1
ATOM 2826 C C . SER A 1 365 ? 20.234 4.810 -15.556 1.00 88.69 365 SER A C 1
ATOM 2828 O O . SER A 1 365 ? 20.950 3.919 -15.096 1.00 88.69 365 SER A O 1
ATOM 2830 N N . GLN A 1 366 ? 19.751 5.785 -14.780 1.00 89.44 366 GLN A N 1
ATOM 2831 C CA . GLN A 1 366 ? 19.980 5.847 -13.332 1.00 89.44 366 GLN A CA 1
ATOM 2832 C C . GLN A 1 366 ? 19.392 4.635 -12.602 1.00 89.44 366 GLN A C 1
ATOM 2834 O O . GLN A 1 366 ? 20.033 4.083 -11.707 1.00 89.44 366 GLN A O 1
ATOM 2839 N N . THR A 1 367 ? 18.197 4.201 -13.003 1.00 92.75 367 THR A N 1
ATOM 2840 C CA . THR A 1 367 ? 17.517 3.021 -12.455 1.00 92.75 367 THR A CA 1
ATOM 2841 C C . THR A 1 367 ? 18.335 1.749 -12.698 1.00 92.75 367 THR A C 1
ATOM 2843 O O . THR A 1 367 ? 18.493 0.951 -11.773 1.00 92.75 367 THR A O 1
ATOM 2846 N N . LEU A 1 368 ? 18.919 1.580 -13.893 1.00 91.00 368 LEU A N 1
ATOM 2847 C CA . LEU A 1 368 ? 19.792 0.441 -14.213 1.00 91.00 368 LEU A CA 1
ATOM 2848 C C . LEU A 1 368 ? 21.030 0.388 -13.307 1.00 91.00 368 LEU A C 1
ATOM 2850 O O . LEU A 1 368 ? 21.346 -0.654 -12.723 1.00 91.00 368 LEU A O 1
ATOM 2854 N N . LEU A 1 369 ? 21.721 1.523 -13.170 1.00 88.44 369 LEU A N 1
ATOM 2855 C CA . LEU A 1 369 ? 22.921 1.638 -12.338 1.00 88.44 369 LEU A CA 1
ATOM 2856 C C . LEU A 1 369 ? 22.604 1.337 -10.870 1.00 88.44 369 LEU A C 1
ATOM 2858 O O . LEU A 1 369 ? 23.272 0.511 -10.247 1.00 88.44 369 LEU A O 1
ATOM 2862 N N . LEU A 1 370 ? 21.531 1.936 -10.344 1.00 90.94 370 LEU A N 1
ATOM 2863 C CA . LEU A 1 370 ? 21.064 1.680 -8.983 1.00 90.94 370 LEU A CA 1
ATOM 2864 C C . LEU A 1 370 ? 20.737 0.210 -8.756 1.00 90.94 370 LEU A C 1
ATOM 2866 O O . LEU A 1 370 ? 21.172 -0.354 -7.754 1.00 90.94 370 LEU A O 1
ATOM 2870 N N . MET A 1 371 ? 20.002 -0.426 -9.673 1.00 92.75 371 MET A N 1
ATOM 2871 C CA . MET A 1 371 ? 19.646 -1.833 -9.505 1.00 92.75 371 MET A CA 1
ATOM 2872 C C . MET A 1 371 ? 20.886 -2.725 -9.500 1.00 92.75 371 MET A C 1
ATOM 2874 O O . MET A 1 371 ? 20.961 -3.663 -8.708 1.00 92.75 371 MET A O 1
ATOM 2878 N N . THR A 1 372 ? 21.879 -2.410 -10.332 1.00 88.94 372 THR A N 1
ATOM 2879 C CA . THR A 1 372 ? 23.143 -3.154 -10.390 1.00 88.94 372 THR A CA 1
ATOM 2880 C C . THR A 1 372 ? 23.880 -3.087 -9.050 1.00 88.94 372 THR A C 1
ATOM 2882 O O . THR A 1 372 ? 24.226 -4.129 -8.491 1.00 88.94 372 THR A O 1
ATOM 2885 N N . GLY A 1 373 ? 24.038 -1.889 -8.475 1.00 87.25 373 GLY A N 1
ATOM 2886 C CA . GLY A 1 373 ? 24.678 -1.711 -7.166 1.00 87.25 373 GLY A CA 1
ATOM 2887 C C . GLY A 1 373 ? 23.883 -2.328 -6.006 1.00 87.25 373 GLY A C 1
ATOM 2888 O O . GLY A 1 373 ? 24.445 -3.008 -5.142 1.00 87.25 373 GLY A O 1
ATOM 2889 N N . LEU A 1 374 ? 22.558 -2.149 -5.990 1.00 90.44 374 LEU A N 1
ATOM 2890 C CA . LEU A 1 374 ? 21.679 -2.711 -4.956 1.00 90.44 374 LEU A CA 1
ATOM 2891 C C . LEU A 1 374 ? 21.627 -4.238 -5.007 1.00 90.44 374 LEU A C 1
ATOM 2893 O O . LEU A 1 374 ? 21.595 -4.880 -3.960 1.00 90.44 374 LEU A O 1
ATOM 2897 N N . ARG A 1 375 ? 21.681 -4.841 -6.198 1.00 90.75 375 ARG A N 1
ATOM 2898 C CA . ARG A 1 375 ? 21.707 -6.298 -6.368 1.00 90.75 375 ARG A CA 1
ATOM 2899 C C . ARG A 1 375 ? 22.920 -6.925 -5.686 1.00 90.75 375 ARG A C 1
ATOM 2901 O O . ARG A 1 375 ? 22.771 -7.957 -5.030 1.00 90.75 375 ARG A O 1
ATOM 2908 N N . THR A 1 376 ? 24.103 -6.323 -5.816 1.00 89.50 376 THR A N 1
ATOM 2909 C CA . THR A 1 376 ? 25.312 -6.800 -5.125 1.00 89.50 376 THR A CA 1
ATOM 2910 C C . THR A 1 376 ? 25.128 -6.742 -3.609 1.00 89.50 376 THR A C 1
ATOM 2912 O O . THR A 1 376 ? 25.413 -7.717 -2.912 1.00 89.50 376 THR A O 1
ATOM 2915 N N . ARG A 1 377 ? 24.563 -5.644 -3.092 1.00 90.94 377 ARG A N 1
ATOM 2916 C CA . ARG A 1 377 ? 24.283 -5.488 -1.655 1.00 90.94 377 ARG A CA 1
ATOM 2917 C C . ARG A 1 377 ? 23.258 -6.501 -1.137 1.00 90.94 377 ARG A C 1
ATOM 2919 O O . ARG A 1 377 ? 23.523 -7.157 -0.136 1.00 90.94 377 ARG A O 1
ATOM 2926 N N . LEU A 1 378 ? 22.151 -6.701 -1.854 1.00 92.44 378 LEU A N 1
ATOM 2927 C CA . LEU A 1 378 ? 21.122 -7.690 -1.509 1.00 92.44 378 LEU A CA 1
ATOM 2928 C C . LEU A 1 378 ? 21.680 -9.115 -1.438 1.00 92.44 378 LEU A C 1
ATOM 2930 O O . LEU A 1 378 ? 21.276 -9.895 -0.577 1.00 92.44 378 LEU A O 1
ATOM 2934 N N . LYS A 1 379 ? 22.603 -9.472 -2.341 1.00 91.94 379 LYS A N 1
ATOM 2935 C CA . LYS A 1 379 ? 23.282 -10.775 -2.302 1.00 91.94 379 LYS A CA 1
ATOM 2936 C C . LYS A 1 379 ? 24.196 -10.896 -1.087 1.00 91.94 379 LYS A C 1
ATOM 2938 O O . LYS A 1 379 ? 24.162 -11.922 -0.417 1.00 91.94 379 LYS A O 1
ATOM 2943 N N . ARG A 1 380 ? 24.979 -9.854 -0.792 1.00 91.88 380 ARG A N 1
ATOM 2944 C CA . ARG A 1 380 ? 25.894 -9.822 0.358 1.00 91.88 380 ARG A CA 1
ATOM 2945 C C . ARG A 1 380 ? 25.159 -10.001 1.688 1.00 91.88 380 ARG A C 1
ATOM 2947 O O . ARG A 1 380 ? 25.665 -10.679 2.571 1.00 91.88 380 ARG A O 1
ATOM 2954 N N . GLU A 1 381 ? 23.962 -9.436 1.810 1.00 91.75 381 GLU A N 1
ATOM 2955 C CA . GLU A 1 381 ? 23.131 -9.513 3.021 1.00 91.75 381 GLU A CA 1
ATOM 2956 C C . GLU A 1 381 ? 22.154 -10.706 3.011 1.00 91.75 381 GLU A C 1
ATOM 2958 O O . GLU A 1 381 ? 21.340 -10.853 3.914 1.00 91.75 381 GLU A O 1
ATOM 2963 N N . SER A 1 382 ? 22.245 -11.604 2.018 1.00 92.75 382 SER A N 1
ATOM 2964 C CA . SER A 1 382 ? 21.375 -12.787 1.866 1.00 92.75 382 SER A CA 1
ATOM 2965 C C . SER A 1 382 ? 19.870 -12.483 1.728 1.00 92.75 382 SER A C 1
ATOM 2967 O O . SER A 1 382 ? 19.032 -13.358 1.935 1.00 92.75 382 SER A O 1
ATOM 2969 N N . LEU A 1 383 ? 19.511 -11.269 1.299 1.00 93.06 383 LEU A N 1
ATOM 2970 C CA . LEU A 1 383 ? 18.123 -10.811 1.124 1.00 93.06 383 LEU A CA 1
ATOM 2971 C C . LEU A 1 383 ? 17.594 -10.975 -0.308 1.00 93.06 383 LEU A C 1
ATOM 2973 O O . LEU A 1 383 ? 16.400 -10.812 -0.556 1.00 93.06 383 LEU A O 1
ATOM 2977 N N . ALA A 1 384 ? 18.460 -11.337 -1.261 1.00 90.88 384 ALA A N 1
ATOM 2978 C CA . ALA A 1 384 ? 18.104 -11.459 -2.677 1.00 90.88 384 ALA A CA 1
ATOM 2979 C C . ALA A 1 384 ? 16.919 -12.408 -2.938 1.00 90.88 384 ALA A C 1
ATOM 2981 O O . ALA A 1 384 ? 16.115 -12.150 -3.833 1.00 90.88 384 ALA A O 1
ATOM 2982 N N . ARG A 1 385 ? 16.794 -13.484 -2.148 1.00 92.44 385 ARG A N 1
ATOM 2983 C CA . ARG A 1 385 ? 15.697 -14.452 -2.276 1.00 92.44 385 ARG A CA 1
ATOM 2984 C C . ARG A 1 385 ? 14.355 -13.860 -1.848 1.00 92.44 385 ARG A C 1
ATOM 2986 O O . ARG A 1 385 ? 13.395 -13.963 -2.595 1.00 92.44 385 ARG A O 1
ATOM 2993 N N . ILE A 1 386 ? 14.299 -13.220 -0.678 1.00 91.44 386 ILE A N 1
ATOM 2994 C CA . ILE A 1 386 ? 13.071 -12.599 -0.151 1.00 91.44 386 ILE A CA 1
ATOM 2995 C C . ILE A 1 386 ? 12.592 -11.506 -1.110 1.00 91.44 386 ILE A C 1
ATOM 2997 O O . ILE A 1 386 ? 11.420 -11.465 -1.476 1.00 91.44 386 ILE A O 1
ATOM 3001 N N . PHE A 1 387 ? 13.520 -10.680 -1.594 1.00 92.12 387 PHE A N 1
ATOM 3002 C CA . PHE A 1 387 ? 13.230 -9.656 -2.590 1.00 92.12 387 PHE A CA 1
ATOM 3003 C C . PHE A 1 387 ? 12.591 -10.243 -3.863 1.00 92.12 387 PHE A C 1
ATOM 3005 O O . PHE A 1 387 ? 11.521 -9.803 -4.277 1.00 92.12 387 PHE A O 1
ATOM 3012 N N . ALA A 1 388 ? 13.218 -11.256 -4.470 1.00 91.12 388 ALA A N 1
ATOM 3013 C CA . ALA A 1 388 ? 12.778 -11.795 -5.757 1.00 91.12 388 ALA A CA 1
ATOM 3014 C C . ALA A 1 388 ? 11.550 -12.720 -5.668 1.00 91.12 388 ALA A C 1
ATOM 3016 O O . ALA A 1 388 ? 10.721 -12.703 -6.573 1.00 91.12 388 ALA A O 1
ATOM 3017 N N . GLU A 1 389 ? 11.428 -13.528 -4.610 1.00 91.25 389 GLU A N 1
ATOM 3018 C CA . GLU A 1 389 ? 10.368 -14.542 -4.474 1.00 91.25 389 GLU A CA 1
ATOM 3019 C C . GLU A 1 389 ? 9.133 -14.039 -3.710 1.00 91.25 389 GLU A C 1
ATOM 3021 O O . GLU A 1 389 ? 8.059 -14.613 -3.876 1.00 91.25 389 GLU A O 1
ATOM 3026 N N . VAL A 1 390 ? 9.259 -12.991 -2.883 1.00 90.44 390 VAL A N 1
ATOM 3027 C CA . VAL A 1 390 ? 8.164 -12.503 -2.022 1.00 90.44 390 VAL A CA 1
ATOM 3028 C C . VAL A 1 390 ? 7.739 -11.084 -2.400 1.00 90.44 390 VAL A C 1
ATOM 3030 O O . VAL A 1 390 ? 6.602 -10.883 -2.824 1.00 90.44 390 VAL A O 1
ATOM 3033 N N . GLU A 1 391 ? 8.643 -10.107 -2.297 1.00 90.69 391 GLU A N 1
ATOM 3034 C CA . GLU A 1 391 ? 8.292 -8.683 -2.435 1.00 90.69 391 GLU A CA 1
ATOM 3035 C C . GLU A 1 391 ? 7.949 -8.288 -3.877 1.00 90.69 391 GLU A C 1
ATOM 3037 O O . GLU A 1 391 ? 6.934 -7.637 -4.136 1.00 90.69 391 GLU A O 1
ATOM 3042 N N . MET A 1 392 ? 8.759 -8.715 -4.849 1.00 90.31 392 MET A N 1
ATOM 3043 C CA . MET A 1 392 ? 8.521 -8.352 -6.246 1.00 90.31 392 MET A CA 1
ATOM 3044 C C . MET A 1 392 ? 7.240 -8.973 -6.840 1.00 90.31 392 MET A C 1
ATOM 3046 O O . MET A 1 392 ? 6.486 -8.246 -7.498 1.00 90.31 392 MET A O 1
ATOM 3050 N N . PRO A 1 393 ? 6.913 -10.261 -6.600 1.00 89.69 393 PRO A N 1
ATOM 3051 C CA . PRO A 1 393 ? 5.623 -10.819 -7.002 1.00 89.69 393 PRO A CA 1
ATOM 3052 C C . PRO A 1 393 ? 4.440 -10.122 -6.321 1.00 89.69 393 PRO A C 1
ATOM 3054 O O . PRO A 1 393 ? 3.420 -9.874 -6.969 1.00 89.69 393 PRO A O 1
ATOM 3057 N N . LEU A 1 394 ? 4.583 -9.750 -5.042 1.00 89.69 394 LEU A N 1
ATOM 3058 C CA . LEU A 1 394 ? 3.561 -9.000 -4.314 1.00 89.69 394 LEU A CA 1
ATOM 3059 C C . LEU A 1 394 ? 3.277 -7.649 -4.983 1.00 89.69 394 LEU A C 1
ATOM 3061 O O . LEU A 1 394 ? 2.111 -7.305 -5.171 1.00 89.69 394 LEU A O 1
ATOM 3065 N N . ALA A 1 395 ? 4.305 -6.913 -5.414 1.00 87.38 395 ALA A N 1
ATOM 3066 C CA . ALA A 1 395 ? 4.131 -5.633 -6.102 1.00 87.38 395 ALA A CA 1
ATOM 3067 C C . ALA A 1 395 ? 3.263 -5.751 -7.371 1.00 87.38 395 ALA A C 1
ATOM 3069 O O . ALA A 1 395 ? 2.411 -4.893 -7.619 1.00 87.38 395 ALA A O 1
ATOM 3070 N N . ALA A 1 396 ? 3.426 -6.829 -8.146 1.00 85.62 396 ALA A N 1
ATOM 3071 C CA . ALA A 1 396 ? 2.610 -7.088 -9.332 1.00 85.62 396 ALA A CA 1
ATOM 3072 C C . ALA A 1 396 ? 1.148 -7.406 -8.974 1.00 85.62 396 ALA A C 1
ATOM 3074 O O . ALA A 1 396 ? 0.230 -6.847 -9.576 1.00 85.62 396 ALA A O 1
ATOM 3075 N N . VAL A 1 397 ? 0.921 -8.251 -7.960 1.00 88.94 397 VAL A N 1
ATOM 3076 C CA . VAL A 1 397 ? -0.432 -8.570 -7.468 1.00 88.94 397 VAL A CA 1
ATOM 3077 C C . VAL A 1 397 ? -1.137 -7.313 -6.958 1.00 88.94 397 VAL A C 1
ATOM 3079 O O . VAL A 1 397 ? -2.304 -7.089 -7.281 1.00 88.94 397 VAL A O 1
ATOM 3082 N N . LEU A 1 398 ? -0.429 -6.458 -6.215 1.00 89.75 398 LEU A N 1
ATOM 3083 C CA . LEU A 1 398 ? -0.976 -5.197 -5.722 1.00 89.75 398 LEU A CA 1
ATOM 3084 C C . LEU A 1 398 ? -1.318 -4.240 -6.862 1.00 89.75 398 LEU A C 1
ATOM 3086 O O . LEU A 1 398 ? -2.404 -3.675 -6.844 1.00 89.75 398 LEU A O 1
ATOM 3090 N N . ALA A 1 399 ? -0.468 -4.103 -7.884 1.00 88.25 399 ALA A N 1
ATOM 3091 C CA . ALA A 1 399 ? -0.774 -3.263 -9.044 1.00 88.25 399 ALA A CA 1
ATOM 3092 C C . ALA A 1 399 ? -2.077 -3.693 -9.747 1.00 88.25 399 ALA A C 1
ATOM 3094 O O . ALA A 1 399 ? -2.897 -2.845 -10.108 1.00 88.25 399 ALA A O 1
ATOM 3095 N N . VAL A 1 400 ? -2.300 -5.005 -9.894 1.00 87.00 400 VAL A N 1
ATOM 3096 C CA . VAL A 1 400 ? -3.550 -5.550 -10.449 1.00 87.00 400 VAL A CA 1
ATOM 3097 C C . VAL A 1 400 ? -4.727 -5.286 -9.510 1.00 87.00 400 VAL A C 1
ATOM 3099 O O . VAL A 1 400 ? -5.776 -4.838 -9.967 1.00 87.00 400 VAL A O 1
ATOM 3102 N N . ALA A 1 401 ? -4.565 -5.501 -8.202 1.00 89.62 401 ALA A N 1
ATOM 3103 C CA . ALA A 1 401 ? -5.616 -5.240 -7.219 1.00 89.62 401 ALA A CA 1
ATOM 3104 C C . ALA A 1 401 ? -6.033 -3.756 -7.186 1.00 89.62 401 ALA A C 1
ATOM 3106 O O . ALA A 1 401 ? -7.224 -3.454 -7.130 1.00 89.62 401 ALA A O 1
ATOM 3107 N N . GLU A 1 402 ? -5.077 -2.824 -7.279 1.00 90.50 402 GLU A N 1
ATOM 3108 C CA . GLU A 1 402 ? -5.350 -1.385 -7.390 1.00 90.50 402 GLU A CA 1
ATOM 3109 C C . GLU A 1 402 ? -6.089 -1.039 -8.691 1.00 90.50 402 GLU A C 1
ATOM 3111 O O . GLU A 1 402 ? -7.004 -0.209 -8.691 1.00 90.50 402 GLU A O 1
ATOM 3116 N N . HIS A 1 403 ? -5.701 -1.670 -9.806 1.00 86.88 403 HIS A N 1
ATOM 3117 C CA . HIS A 1 403 ? -6.349 -1.468 -11.099 1.00 86.88 403 HIS A CA 1
ATOM 3118 C C . HIS A 1 403 ? -7.795 -1.976 -11.096 1.00 86.88 403 HIS A C 1
ATOM 3120 O O . HIS A 1 403 ? -8.687 -1.245 -11.515 1.00 86.88 403 HIS A O 1
ATOM 3126 N N . VAL A 1 404 ? -8.040 -3.182 -10.576 1.00 88.81 404 VAL A N 1
ATOM 3127 C CA . VAL A 1 404 ? -9.387 -3.762 -10.477 1.00 88.81 404 VAL A CA 1
ATOM 3128 C C . VAL A 1 404 ? -10.248 -2.973 -9.488 1.00 88.81 404 VAL A C 1
ATOM 3130 O O . VAL A 1 404 ? -11.422 -2.731 -9.758 1.00 88.81 404 VAL A O 1
ATOM 3133 N N . GLY A 1 405 ? -9.694 -2.548 -8.348 1.00 91.38 405 GLY A N 1
ATOM 3134 C CA . GLY A 1 405 ? -10.437 -1.850 -7.295 1.00 91.38 405 GLY A CA 1
ATOM 3135 C C . GLY A 1 405 ? -11.543 -2.705 -6.664 1.00 91.38 405 GLY A C 1
ATOM 3136 O O . GLY A 1 405 ? -11.652 -3.906 -6.922 1.00 91.38 405 GLY A O 1
ATOM 3137 N N . ILE A 1 406 ? -12.400 -2.089 -5.851 1.00 92.75 406 ILE A N 1
ATOM 3138 C CA . ILE A 1 406 ? -13.535 -2.752 -5.186 1.00 92.75 406 ILE A CA 1
ATOM 3139 C C . ILE A 1 406 ? -14.869 -2.160 -5.649 1.00 92.75 406 ILE A C 1
ATOM 3141 O O . ILE A 1 406 ? -14.980 -0.948 -5.822 1.00 92.75 406 ILE A O 1
ATOM 3145 N N . GLY A 1 407 ? -15.876 -3.009 -5.867 1.00 91.62 407 GLY A N 1
ATOM 3146 C CA . GLY A 1 407 ? -17.210 -2.574 -6.283 1.00 91.62 407 GLY A CA 1
ATOM 3147 C C . GLY A 1 407 ? -17.941 -1.801 -5.184 1.00 91.62 407 GLY A C 1
ATOM 3148 O O . GLY A 1 407 ? -17.782 -2.092 -3.997 1.00 91.62 407 GLY A O 1
ATOM 3149 N N . PHE A 1 408 ? -18.715 -0.795 -5.586 1.00 90.38 408 PHE A N 1
ATOM 3150 C CA . PHE A 1 408 ? -19.312 0.196 -4.697 1.00 90.38 408 PHE A CA 1
ATOM 3151 C C . PHE A 1 408 ? -20.720 0.590 -5.165 1.00 90.38 408 PHE A C 1
ATOM 3153 O O . PHE A 1 408 ? -20.914 0.919 -6.333 1.00 90.38 408 PHE A O 1
ATOM 3160 N N . ILE A 1 409 ? -21.702 0.594 -4.262 1.00 87.06 409 ILE A N 1
ATOM 3161 C CA . ILE A 1 409 ? -23.075 1.034 -4.543 1.00 87.06 409 ILE A CA 1
ATOM 3162 C C . ILE A 1 409 ? -23.192 2.515 -4.198 1.00 87.06 409 ILE A C 1
ATOM 3164 O O . ILE A 1 409 ? -23.088 2.904 -3.035 1.00 87.06 409 ILE A O 1
ATOM 3168 N N . ASN A 1 410 ? -23.435 3.348 -5.208 1.00 83.25 410 ASN A N 1
ATOM 3169 C CA . ASN A 1 410 ? -23.539 4.789 -5.003 1.00 83.25 410 ASN A CA 1
ATOM 3170 C C . ASN A 1 410 ? -24.806 5.192 -4.237 1.00 83.25 410 ASN A C 1
ATOM 3172 O O . ASN A 1 410 ? -24.721 6.044 -3.359 1.00 83.25 410 ASN A O 1
ATOM 3176 N N . ASP A 1 411 ? -25.947 4.574 -4.539 1.00 83.62 411 ASP A N 1
ATOM 3177 C CA . ASP A 1 411 ? -27.244 5.013 -4.009 1.00 83.62 411 ASP A CA 1
ATOM 3178 C C . ASP A 1 411 ? -27.348 4.751 -2.503 1.00 83.62 411 ASP A C 1
ATOM 3180 O O . ASP A 1 411 ? -27.489 5.693 -1.729 1.00 83.62 411 ASP A O 1
ATOM 3184 N N . ALA A 1 412 ? -27.087 3.511 -2.071 1.00 78.38 412 ALA A N 1
ATOM 3185 C CA . ALA A 1 412 ? -27.026 3.162 -0.649 1.00 78.38 412 ALA A CA 1
ATOM 3186 C C . ALA A 1 412 ? -26.005 4.021 0.122 1.00 78.38 412 ALA A C 1
ATOM 3188 O O . ALA A 1 412 ? -26.210 4.374 1.281 1.00 78.38 412 ALA A O 1
ATOM 3189 N N . PHE A 1 413 ? -24.888 4.380 -0.516 1.00 84.38 413 PHE A N 1
ATOM 3190 C CA . PHE A 1 413 ? -23.894 5.255 0.094 1.00 84.38 413 PHE A CA 1
ATOM 3191 C C . PHE A 1 413 ? -24.384 6.701 0.262 1.00 84.38 413 PHE A C 1
ATOM 3193 O O . PHE A 1 413 ? -24.080 7.327 1.279 1.00 84.38 413 PHE A O 1
ATOM 3200 N N . CYS A 1 414 ? -25.124 7.239 -0.710 1.00 84.12 414 CYS A N 1
ATOM 3201 C CA . CYS A 1 414 ? -25.741 8.559 -0.604 1.00 84.12 414 CYS A CA 1
ATOM 3202 C C . CYS A 1 414 ? -26.754 8.602 0.546 1.00 84.12 414 CYS A C 1
ATOM 3204 O O . CYS A 1 414 ? -26.705 9.546 1.335 1.00 84.12 414 CYS A O 1
ATOM 3206 N N . ASP A 1 415 ? -27.566 7.554 0.704 1.00 84.06 415 ASP A N 1
ATOM 3207 C CA . ASP A 1 415 ? -28.518 7.428 1.815 1.00 84.06 415 ASP A CA 1
ATOM 3208 C C . ASP A 1 415 ? -27.797 7.458 3.171 1.00 84.06 415 ASP A C 1
ATOM 3210 O O . ASP A 1 415 ? -28.191 8.182 4.088 1.00 84.06 415 ASP A O 1
ATOM 3214 N N . TYR A 1 416 ? -26.679 6.730 3.294 1.00 82.19 416 TYR A N 1
ATOM 3215 C CA . TYR A 1 416 ? -25.845 6.780 4.496 1.00 82.19 416 TYR A CA 1
ATOM 3216 C C . TYR A 1 416 ? -25.284 8.182 4.747 1.00 82.19 416 TYR A C 1
ATOM 3218 O O . TYR A 1 416 ? -25.325 8.669 5.876 1.00 82.19 416 TYR A O 1
ATOM 3226 N N . LEU A 1 417 ? -24.752 8.844 3.717 1.00 84.38 417 LEU A N 1
ATOM 3227 C CA . LEU A 1 417 ? -24.179 10.183 3.847 1.00 84.38 417 LEU A CA 1
ATOM 3228 C C . LEU A 1 417 ? -25.231 11.202 4.299 1.00 84.38 417 LEU A C 1
ATOM 3230 O O . LEU A 1 417 ? -24.940 12.037 5.162 1.00 84.38 417 LEU A O 1
ATOM 3234 N N . GLU A 1 418 ? -26.448 11.108 3.769 1.00 86.88 418 GLU A N 1
ATOM 3235 C CA . GLU A 1 418 ? -27.571 11.930 4.200 1.00 86.88 418 GLU A CA 1
ATOM 3236 C C . GLU A 1 418 ? -27.964 11.627 5.653 1.00 86.88 418 GLU A C 1
ATOM 3238 O O . GLU A 1 418 ? -28.034 12.555 6.461 1.00 86.88 418 GLU A O 1
ATOM 3243 N N . LEU A 1 419 ? -28.102 10.351 6.026 1.00 85.19 419 LEU A N 1
ATOM 3244 C CA . LEU A 1 419 ? -28.417 9.925 7.393 1.00 85.19 419 LEU A CA 1
ATOM 3245 C C . LEU A 1 419 ? -27.403 10.456 8.420 1.00 85.19 419 LEU A C 1
ATOM 3247 O O . LEU A 1 419 ? -27.789 11.030 9.444 1.00 85.19 419 LEU A O 1
ATOM 3251 N N . PHE A 1 420 ? -26.101 10.305 8.155 1.00 84.94 420 PHE A N 1
ATOM 3252 C CA . PHE A 1 420 ? -25.053 10.826 9.039 1.00 84.94 420 PHE A CA 1
ATOM 3253 C C . PHE A 1 420 ? -25.105 12.356 9.126 1.00 84.94 420 PHE A C 1
ATOM 3255 O O . PHE A 1 420 ? -24.950 12.916 10.211 1.00 84.94 420 PHE A O 1
ATOM 3262 N N . SER A 1 421 ? -25.357 13.037 8.006 1.00 88.06 421 SER A N 1
ATOM 3263 C CA . SER A 1 421 ? -25.444 14.502 7.959 1.00 88.06 421 SER A CA 1
ATOM 3264 C C . SER A 1 421 ? -26.657 15.034 8.725 1.00 88.06 421 SER A C 1
ATOM 3266 O O . SER A 1 421 ? -26.546 16.031 9.438 1.00 88.06 421 SER A O 1
ATOM 3268 N N . GLN A 1 422 ? -27.807 14.366 8.618 1.00 88.94 422 GLN A N 1
ATOM 3269 C CA . GLN A 1 422 ? -29.005 14.685 9.395 1.00 88.94 422 GLN A CA 1
ATOM 3270 C C . GLN A 1 422 ? -28.767 14.432 10.888 1.00 88.94 422 GLN A C 1
ATOM 3272 O O . GLN A 1 422 ? -29.058 15.299 11.709 1.00 88.94 422 GLN A O 1
ATOM 3277 N N . THR A 1 423 ? -28.142 13.305 11.239 1.00 86.31 423 THR A N 1
ATOM 3278 C CA . THR A 1 423 ? -27.837 12.974 12.638 1.00 86.31 423 THR A CA 1
ATOM 3279 C C . THR A 1 423 ? -26.890 13.989 13.277 1.00 86.31 423 THR A C 1
ATOM 3281 O O . THR A 1 423 ? -27.117 14.402 14.413 1.00 86.31 423 THR A O 1
ATOM 3284 N N . LEU A 1 424 ? -25.861 14.445 12.552 1.00 88.88 424 LEU A N 1
ATOM 3285 C CA . LEU A 1 424 ? -24.967 15.503 13.033 1.00 88.88 424 LEU A CA 1
ATOM 3286 C C . LEU A 1 424 ? -25.738 16.788 13.356 1.00 88.88 424 LEU A C 1
ATOM 3288 O O . LEU A 1 424 ? -25.561 17.332 14.444 1.00 88.88 424 LEU A O 1
ATOM 3292 N N . LYS A 1 425 ? -26.654 17.214 12.475 1.00 90.50 425 LYS A N 1
ATOM 3293 C CA . LYS A 1 425 ? -27.510 18.390 12.709 1.00 90.50 425 LYS A CA 1
ATOM 3294 C C . LYS A 1 425 ? -28.418 18.211 13.928 1.00 90.50 425 LYS A C 1
ATOM 3296 O O . LYS A 1 425 ? -28.586 19.143 14.709 1.00 90.50 425 LYS A O 1
ATOM 3301 N N . THR A 1 426 ? -28.991 17.022 14.122 1.00 90.56 426 THR A N 1
ATOM 3302 C CA . THR A 1 426 ? -29.827 16.724 15.296 1.00 90.56 426 THR A CA 1
ATOM 3303 C C . THR A 1 426 ? -29.020 16.763 16.594 1.00 90.56 426 THR A C 1
ATOM 3305 O O . THR A 1 426 ? -29.493 17.310 17.590 1.00 90.56 426 THR A O 1
ATOM 3308 N N . LEU A 1 427 ? -27.803 16.211 16.600 1.00 88.06 427 LEU A N 1
ATOM 3309 C CA . LEU A 1 427 ? -26.912 16.249 17.763 1.00 88.06 427 LEU A CA 1
ATOM 3310 C C . LEU A 1 427 ? -26.468 17.680 18.091 1.00 88.06 427 LEU A C 1
ATOM 3312 O O . LEU A 1 427 ? -26.466 18.058 19.261 1.00 88.06 427 LEU A O 1
ATOM 3316 N N . GLU A 1 428 ? -26.151 18.484 17.074 1.00 90.69 428 GLU A N 1
ATOM 3317 C CA . GLU A 1 428 ? -25.834 19.908 17.233 1.00 90.69 428 GLU A CA 1
ATOM 3318 C C . GLU A 1 428 ? -27.017 20.675 17.830 1.00 90.69 428 GLU A C 1
ATOM 3320 O O . GLU A 1 428 ? -26.855 21.355 18.840 1.00 90.69 428 GLU A O 1
ATOM 3325 N N . ALA A 1 429 ? -28.226 20.490 17.291 1.00 90.00 429 ALA A N 1
ATOM 3326 C CA . ALA A 1 429 ? -29.431 21.134 17.810 1.00 90.00 429 ALA A CA 1
ATOM 3327 C C . ALA A 1 429 ? -29.720 20.758 19.276 1.00 90.00 429 ALA A C 1
ATOM 3329 O O . ALA A 1 429 ? -30.022 21.635 20.086 1.00 90.00 429 ALA A O 1
ATOM 3330 N N . ARG A 1 430 ? -29.581 19.474 19.643 1.00 88.31 430 ARG A N 1
ATOM 3331 C CA . ARG A 1 430 ? -29.742 19.016 21.037 1.00 88.31 430 ARG A CA 1
ATOM 3332 C C . ARG A 1 430 ? -28.712 19.648 21.961 1.00 88.31 430 ARG A C 1
ATOM 3334 O O . ARG A 1 430 ? -29.053 20.086 23.053 1.00 88.31 430 ARG A O 1
ATOM 3341 N N . ALA A 1 431 ? -27.461 19.725 21.530 1.00 88.62 431 ALA A N 1
ATOM 3342 C CA . ALA A 1 431 ? -26.427 20.341 22.338 1.00 88.62 431 ALA A CA 1
ATOM 3343 C C . ALA A 1 431 ? -26.611 21.852 22.514 1.00 88.62 431 ALA A C 1
ATOM 3345 O O . ALA A 1 431 ? -26.381 22.357 23.609 1.00 88.62 431 ALA A O 1
ATOM 3346 N N . TYR A 1 432 ? -27.052 22.563 21.473 1.00 90.88 432 TYR A N 1
ATOM 3347 C CA . TYR A 1 432 ? -27.370 23.990 21.568 1.00 90.88 432 TYR A CA 1
ATOM 3348 C C . TYR A 1 432 ? -28.550 24.246 22.504 1.00 90.88 432 TYR A C 1
ATOM 3350 O O . TYR A 1 432 ? -28.529 25.219 23.252 1.00 90.88 432 TYR A O 1
ATOM 3358 N N . ALA A 1 433 ? -29.537 23.346 22.532 1.00 89.38 433 ALA A N 1
ATOM 3359 C CA . ALA A 1 433 ? -30.636 23.419 23.491 1.00 89.38 433 ALA A CA 1
ATOM 3360 C C . ALA A 1 433 ? -30.163 23.241 24.946 1.00 89.38 433 ALA A C 1
ATOM 3362 O O . ALA A 1 433 ? -30.671 23.920 25.832 1.00 89.38 433 ALA A O 1
ATOM 3363 N N . ILE A 1 434 ? -29.178 22.368 25.189 1.00 86.88 434 ILE A N 1
ATOM 3364 C CA . ILE A 1 434 ? -28.619 22.126 26.531 1.00 86.88 434 ILE A CA 1
ATOM 3365 C C . ILE A 1 434 ? -27.720 23.285 26.989 1.00 86.88 434 ILE A C 1
ATOM 3367 O O . ILE A 1 434 ? -27.788 23.683 28.146 1.00 86.88 434 ILE A O 1
ATOM 3371 N N . ALA A 1 435 ? -26.881 23.826 26.100 1.00 86.12 435 ALA A N 1
ATOM 3372 C CA . ALA A 1 435 ? -25.959 24.918 26.429 1.00 86.12 435 ALA A CA 1
ATOM 3373 C C . ALA A 1 435 ? -26.628 26.308 26.432 1.00 86.12 435 ALA A C 1
ATOM 3375 O O . ALA A 1 435 ? -26.097 27.253 27.002 1.00 86.12 435 ALA A O 1
ATOM 3376 N N . GLY A 1 436 ? -27.783 26.463 25.775 1.00 84.62 436 GLY A N 1
ATOM 3377 C CA . GLY A 1 436 ? -28.500 27.739 25.674 1.00 84.62 436 GLY A CA 1
ATOM 3378 C C . GLY A 1 436 ? -27.923 28.723 24.646 1.00 84.62 436 GLY A C 1
ATOM 3379 O O . GLY A 1 436 ? -28.495 29.792 24.438 1.00 84.62 436 GLY A O 1
ATOM 3380 N N . HIS A 1 437 ? -26.829 28.373 23.966 1.00 86.44 437 HIS A N 1
ATOM 3381 C CA . HIS A 1 437 ? -26.258 29.139 22.859 1.00 86.44 437 HIS A CA 1
ATOM 3382 C C . HIS A 1 437 ? -25.587 28.221 21.825 1.00 86.44 437 HIS A C 1
ATOM 3384 O O . HIS A 1 437 ? -25.368 27.028 22.047 1.00 86.44 437 HIS A O 1
ATOM 3390 N N . THR A 1 438 ? -25.242 28.785 20.668 1.00 88.12 438 THR A N 1
ATOM 3391 C CA . THR A 1 438 ? -24.512 28.076 19.611 1.00 88.12 438 THR A CA 1
ATOM 3392 C C . THR A 1 438 ? -23.009 28.082 19.876 1.00 88.12 438 THR A C 1
ATOM 3394 O O . THR A 1 438 ? -22.458 29.116 20.258 1.00 88.12 438 THR A O 1
ATOM 3397 N N . PHE A 1 439 ? -22.342 26.960 19.614 1.00 88.12 439 PHE A N 1
ATOM 3398 C CA . PHE A 1 439 ? -20.883 26.819 19.683 1.00 88.12 439 PHE A CA 1
ATOM 3399 C C . PHE A 1 439 ? -20.376 25.770 18.679 1.00 88.12 439 PHE A C 1
ATOM 3401 O O . PHE A 1 439 ? -21.147 24.990 18.112 1.00 88.12 439 PHE A O 1
ATOM 3408 N N . SER A 1 440 ? -19.071 25.740 18.429 1.00 86.06 440 SER A N 1
ATOM 3409 C CA . SER A 1 440 ? -18.440 24.800 17.509 1.00 86.06 440 SER A CA 1
ATOM 3410 C C . SER A 1 440 ? -18.129 23.461 18.180 1.00 86.06 440 SER A C 1
ATOM 3412 O O . SER A 1 440 ? -17.284 23.358 19.069 1.00 86.06 440 SER A O 1
ATOM 3414 N N . MET A 1 441 ? -18.749 22.391 17.676 1.00 80.81 441 MET A N 1
ATOM 3415 C CA . MET A 1 441 ? -18.519 21.012 18.135 1.00 80.81 441 MET A CA 1
ATOM 3416 C C . MET A 1 441 ? -17.172 20.415 17.711 1.00 80.81 441 MET A C 1
ATOM 3418 O O . MET A 1 441 ? -16.736 19.375 18.216 1.00 80.81 441 MET A O 1
ATOM 3422 N N . THR A 1 442 ? -16.491 21.057 16.767 1.00 79.50 442 THR A N 1
ATOM 3423 C CA . THR A 1 442 ? -15.174 20.623 16.295 1.00 79.50 442 THR A CA 1
ATOM 3424 C C . THR A 1 442 ? -14.045 21.272 17.089 1.00 79.50 442 THR A C 1
ATOM 3426 O O . THR A 1 442 ? -12.952 20.707 17.135 1.00 79.50 442 THR A O 1
ATOM 3429 N N . CYS A 1 443 ? -14.304 22.404 17.757 1.00 84.00 443 CYS A N 1
ATOM 3430 C CA . CYS A 1 443 ? -13.318 23.147 18.535 1.00 84.00 443 CYS A CA 1
ATOM 3431 C C . CYS A 1 443 ? -13.223 22.612 19.979 1.00 84.00 443 CYS A C 1
ATOM 3433 O O . CYS A 1 443 ? -14.170 22.744 20.758 1.00 84.00 443 CYS A O 1
ATOM 3435 N N . PRO A 1 444 ? -12.085 22.018 20.392 1.00 82.94 444 PRO A N 1
ATOM 3436 C CA . PRO A 1 444 ? -11.927 21.499 21.751 1.00 82.94 444 PRO A CA 1
ATOM 3437 C C . PRO A 1 444 ? -11.980 22.579 22.835 1.00 82.94 444 PRO A C 1
ATOM 3439 O O . PRO A 1 444 ? -12.384 22.277 23.955 1.00 82.94 444 PRO A O 1
ATOM 3442 N N . GLU A 1 445 ? -11.565 23.806 22.513 1.00 82.12 445 GLU A N 1
ATOM 3443 C CA . GLU A 1 445 ? -11.498 24.925 23.459 1.00 82.12 445 GLU A CA 1
ATOM 3444 C C . GLU A 1 445 ? -12.900 25.432 23.809 1.00 82.12 445 GLU A C 1
ATOM 3446 O O . GLU A 1 445 ? -13.231 25.540 24.989 1.00 82.12 445 GLU A O 1
ATOM 3451 N N . GLU A 1 446 ? -13.761 25.627 22.808 1.00 84.06 446 GLU A N 1
ATOM 3452 C CA . GLU A 1 446 ? -15.161 26.016 23.020 1.00 84.06 446 GLU A CA 1
ATOM 3453 C C . GLU A 1 446 ? -15.931 24.952 23.806 1.00 84.06 446 GLU A C 1
ATOM 3455 O O . GLU A 1 446 ? -16.590 25.273 24.790 1.00 84.06 446 GLU A O 1
ATOM 3460 N N . ILE A 1 447 ? -15.760 23.672 23.455 1.00 85.06 447 ILE A N 1
ATOM 3461 C CA . ILE A 1 447 ? -16.353 22.562 24.214 1.00 85.06 447 ILE A CA 1
ATOM 3462 C C . ILE A 1 447 ? -15.875 22.575 25.668 1.00 85.06 447 ILE A C 1
ATOM 3464 O O . ILE A 1 447 ? -16.667 22.350 26.578 1.00 85.06 447 ILE A O 1
ATOM 3468 N N . SER A 1 448 ? -14.584 22.823 25.908 1.00 82.69 448 SER A N 1
ATOM 3469 C CA . SER A 1 448 ? -14.051 22.853 27.271 1.00 82.69 448 SER A CA 1
ATOM 3470 C C . SER A 1 448 ? -14.628 24.001 28.102 1.00 82.69 448 SER A C 1
ATOM 3472 O O . SER A 1 448 ? -14.868 23.820 29.292 1.00 82.69 448 SER A O 1
ATOM 3474 N N . ARG A 1 449 ? -14.901 25.150 27.476 1.00 82.75 449 ARG A N 1
ATOM 3475 C CA . ARG A 1 449 ? -15.534 26.295 28.132 1.00 82.75 449 ARG A CA 1
ATOM 3476 C C . ARG A 1 449 ? -16.975 25.973 28.524 1.00 82.75 449 ARG A C 1
ATOM 3478 O O . ARG A 1 449 ? -17.329 26.103 29.689 1.00 82.75 449 ARG A O 1
ATOM 3485 N N . VAL A 1 450 ? -17.765 25.449 27.589 1.00 84.88 450 VAL A N 1
ATOM 3486 C CA . VAL A 1 450 ? -19.163 25.071 27.853 1.00 84.88 450 VAL A CA 1
ATOM 3487 C C . VAL A 1 450 ? -19.244 23.985 28.936 1.00 84.88 450 VAL A C 1
ATOM 3489 O O . VAL A 1 450 ? -20.016 24.099 29.881 1.00 84.88 450 VAL A O 1
ATOM 3492 N N . LEU A 1 451 ? -18.405 22.945 28.860 1.00 83.25 451 LEU A N 1
ATOM 3493 C CA . LEU A 1 451 ? -18.442 21.833 29.819 1.00 83.25 451 LEU A CA 1
ATOM 3494 C C . LEU A 1 451 ? -17.984 22.216 31.231 1.00 83.25 451 LEU A C 1
ATOM 3496 O O . LEU A 1 451 ? -18.570 21.744 32.202 1.00 83.25 451 LEU A O 1
ATOM 3500 N N . TYR A 1 452 ? -16.919 23.007 31.357 1.00 82.38 452 TYR A N 1
ATOM 3501 C CA . TYR A 1 452 ? -16.257 23.217 32.648 1.00 82.38 452 TYR A CA 1
ATOM 3502 C C . TYR A 1 452 ? -16.493 24.606 33.245 1.00 82.38 452 TYR A C 1
ATOM 3504 O O . TYR A 1 452 ? -16.447 24.730 34.463 1.00 82.38 452 TYR A O 1
ATOM 3512 N N . ASP A 1 453 ? -16.728 25.639 32.431 1.00 81.38 453 ASP A N 1
ATOM 3513 C CA . ASP A 1 453 ? -16.978 26.998 32.932 1.00 81.38 453 ASP A CA 1
ATOM 3514 C C . ASP A 1 453 ? -18.479 27.291 33.062 1.00 81.38 453 ASP A C 1
ATOM 3516 O O . ASP A 1 453 ? -18.891 27.911 34.036 1.00 81.38 453 ASP A O 1
ATOM 3520 N N . GLU A 1 454 ? -19.303 26.833 32.115 1.00 81.94 454 GLU A N 1
ATOM 3521 C CA . GLU A 1 454 ? -20.749 27.121 32.112 1.00 81.94 454 GLU A CA 1
ATOM 3522 C C . GLU A 1 454 ? -21.560 26.040 32.830 1.00 81.94 454 GLU A C 1
ATOM 3524 O O . GLU A 1 454 ? -22.359 26.343 33.712 1.00 81.94 454 GLU A O 1
ATOM 3529 N N . LEU A 1 455 ? -21.319 24.768 32.496 1.00 79.62 455 LEU A N 1
ATOM 3530 C CA . LEU A 1 455 ? -21.947 23.618 33.159 1.00 79.62 455 LEU A CA 1
ATOM 3531 C C . LEU A 1 455 ? -21.267 23.233 34.482 1.00 79.62 455 LEU A C 1
ATOM 3533 O O . LEU A 1 455 ? -21.784 22.374 35.193 1.00 79.62 455 LEU A O 1
ATOM 3537 N N . ALA A 1 456 ? -20.120 23.848 34.796 1.00 79.19 456 ALA A N 1
ATOM 3538 C CA . ALA A 1 456 ? -19.350 23.636 36.023 1.00 79.19 456 ALA A CA 1
ATOM 3539 C C . ALA A 1 456 ? -19.090 22.151 36.358 1.00 79.19 456 ALA A C 1
ATOM 3541 O O . ALA A 1 456 ? -19.126 21.753 37.521 1.00 79.19 456 ALA A O 1
ATOM 3542 N N . LEU A 1 457 ? -18.841 21.313 35.343 1.00 79.56 457 LEU A N 1
ATOM 3543 C CA . LEU A 1 457 ? -18.563 19.891 35.552 1.00 79.56 457 LEU A CA 1
ATOM 3544 C C . LEU A 1 457 ? -17.165 19.673 36.156 1.00 79.56 457 LEU A C 1
ATOM 3546 O O . LEU A 1 457 ? -16.193 20.315 35.750 1.00 79.56 457 LEU A O 1
ATOM 3550 N N . ASP A 1 458 ? -17.045 18.701 37.065 1.00 74.00 458 ASP A N 1
ATOM 3551 C CA . ASP A 1 458 ? -15.801 18.415 37.791 1.00 74.00 458 ASP A CA 1
ATOM 3552 C C . ASP A 1 458 ? -14.708 17.810 36.891 1.00 74.00 458 ASP A C 1
ATOM 3554 O O . ASP A 1 458 ? -14.539 16.592 36.761 1.00 74.00 458 ASP A O 1
ATOM 3558 N N . TYR A 1 459 ? -13.901 18.686 36.286 1.00 70.75 459 TYR A N 1
ATOM 3559 C CA . TYR A 1 459 ? -12.752 18.295 35.467 1.00 70.75 459 TYR A CA 1
ATOM 3560 C C . TYR A 1 459 ? -11.712 17.488 36.253 1.00 70.75 459 TYR A C 1
ATOM 3562 O O . TYR A 1 459 ? -11.135 16.543 35.718 1.00 70.75 459 TYR A O 1
ATOM 3570 N N . GLU A 1 460 ? -11.458 17.847 37.513 1.00 66.81 460 GLU A N 1
ATOM 3571 C CA . GLU A 1 460 ? -10.437 17.193 38.340 1.00 66.81 460 GLU A CA 1
ATOM 3572 C C . GLU A 1 460 ? -10.803 15.735 38.643 1.00 66.81 460 GLU A C 1
ATOM 3574 O O . GLU A 1 460 ? -9.958 14.846 38.506 1.00 66.81 460 GLU A O 1
ATOM 3579 N N . ALA A 1 461 ? -12.080 15.470 38.936 1.00 64.12 461 ALA A N 1
ATOM 3580 C CA . ALA A 1 461 ? -12.603 14.121 39.129 1.00 64.12 461 ALA A CA 1
ATOM 3581 C C . ALA A 1 461 ? -12.556 13.296 37.828 1.00 64.12 461 ALA A C 1
ATOM 3583 O O . ALA A 1 461 ? -12.157 12.130 37.839 1.00 64.12 461 ALA A O 1
ATOM 3584 N N . ALA A 1 462 ? -12.884 13.906 36.684 1.00 60.28 462 ALA A N 1
ATOM 3585 C CA . ALA A 1 462 ? -12.854 13.232 35.386 1.00 60.28 462 ALA A CA 1
ATOM 3586 C C . ALA A 1 462 ? -11.427 12.974 34.858 1.00 60.28 462 ALA A C 1
ATOM 3588 O O . ALA A 1 462 ? -11.167 11.961 34.203 1.00 60.28 462 ALA A O 1
ATOM 3589 N N . ALA A 1 463 ? -10.473 13.860 35.152 1.00 59.91 463 ALA A N 1
ATOM 3590 C CA . ALA A 1 463 ? -9.075 13.709 34.758 1.00 59.91 463 ALA A CA 1
ATOM 3591 C C . ALA A 1 463 ? -8.299 12.739 35.669 1.00 59.91 463 ALA A C 1
ATOM 3593 O O . ALA A 1 463 ? -7.300 12.162 35.219 1.00 59.91 463 ALA A O 1
ATOM 3594 N N . ALA A 1 464 ? -8.756 12.516 36.909 1.00 55.31 464 ALA A N 1
ATOM 3595 C CA . ALA A 1 464 ? -8.117 11.631 37.881 1.00 55.31 464 ALA A CA 1
ATOM 3596 C C . ALA A 1 464 ? -7.906 10.208 37.323 1.00 55.31 464 ALA A C 1
ATOM 3598 O O . ALA A 1 464 ? -8.820 9.566 36.794 1.00 55.31 464 ALA A O 1
ATOM 3599 N N . GLY A 1 465 ? -6.665 9.716 37.406 1.00 55.84 465 GLY A N 1
ATOM 3600 C CA . GLY A 1 465 ? -6.272 8.383 36.930 1.00 55.84 465 GLY A CA 1
ATOM 3601 C C . GLY A 1 465 ? -6.127 8.223 35.409 1.00 55.84 465 GLY A C 1
ATOM 3602 O O . GLY A 1 465 ? -5.927 7.105 34.948 1.00 55.84 465 GLY A O 1
ATOM 3603 N N . THR A 1 466 ? -6.225 9.298 34.616 1.00 58.75 466 THR A N 1
ATOM 3604 C CA . THR A 1 466 ? -5.861 9.282 33.181 1.00 58.75 466 THR A CA 1
ATOM 3605 C C . THR A 1 466 ? -4.444 9.826 32.974 1.00 58.75 466 THR A C 1
ATOM 3607 O O . THR A 1 466 ? -3.916 10.524 33.840 1.00 58.75 466 THR A O 1
ATOM 3610 N N . ALA A 1 467 ? -3.835 9.609 31.802 1.00 57.88 467 ALA A N 1
ATOM 3611 C CA . ALA A 1 467 ? -2.564 10.259 31.440 1.00 57.88 467 ALA A CA 1
ATOM 3612 C C . ALA A 1 467 ? -2.642 11.806 31.481 1.00 57.88 467 ALA A C 1
ATOM 3614 O O . ALA A 1 467 ? -1.622 12.492 31.533 1.00 57.88 467 ALA A O 1
ATOM 3615 N N . HIS A 1 468 ? -3.859 12.365 31.500 1.00 53.50 468 HIS A N 1
ATOM 3616 C CA . HIS A 1 468 ? -4.133 13.795 31.622 1.00 53.50 468 HIS A CA 1
ATOM 3617 C C . HIS A 1 468 ? -4.250 14.288 33.077 1.00 53.50 468 HIS A C 1
ATOM 3619 O O . HIS A 1 468 ? -4.351 15.496 33.290 1.00 53.50 468 HIS A O 1
ATOM 3625 N N . ALA A 1 469 ? -4.160 13.401 34.077 1.00 52.88 469 ALA A N 1
ATOM 3626 C CA . ALA A 1 469 ? -4.159 13.763 35.498 1.00 52.88 469 ALA A CA 1
ATOM 3627 C C . ALA A 1 469 ? -2.998 14.709 35.857 1.00 52.88 469 ALA A C 1
ATOM 3629 O O . ALA A 1 469 ? -3.178 15.640 36.637 1.00 52.88 469 ALA A O 1
ATOM 3630 N N . ALA A 1 470 ? -1.830 14.553 35.219 1.00 49.94 470 ALA A N 1
ATOM 3631 C CA . ALA A 1 470 ? -0.684 15.449 35.404 1.00 49.94 470 ALA A CA 1
ATOM 3632 C C . ALA A 1 470 ? -0.954 16.889 34.916 1.00 49.94 470 ALA A C 1
ATOM 3634 O O . ALA A 1 470 ? -0.368 17.841 35.428 1.00 49.94 470 ALA A O 1
ATOM 3635 N N . ALA A 1 471 ? -1.858 17.071 33.943 1.00 51.78 471 ALA A N 1
ATOM 3636 C CA . ALA A 1 471 ? -2.280 18.395 33.486 1.00 51.78 471 ALA A CA 1
ATOM 3637 C C . ALA A 1 471 ? -3.299 19.049 34.436 1.00 51.78 471 ALA A C 1
ATOM 3639 O O . ALA A 1 471 ? -3.342 20.275 34.497 1.00 51.78 471 ALA A O 1
ATOM 3640 N N . ALA A 1 472 ? -4.075 18.249 35.179 1.00 51.31 472 ALA A N 1
ATOM 3641 C CA . ALA A 1 472 ? -4.998 18.718 36.215 1.00 51.31 472 ALA A CA 1
ATOM 3642 C C . ALA A 1 472 ? -4.281 19.032 37.545 1.00 51.31 472 ALA A C 1
ATOM 3644 O O . ALA A 1 472 ? -4.574 20.040 38.172 1.00 51.31 472 ALA A O 1
ATOM 3645 N N . ALA A 1 473 ? -3.286 18.227 37.940 1.00 46.84 473 ALA A N 1
ATOM 3646 C CA . ALA A 1 473 ? -2.650 18.307 39.260 1.00 46.84 473 ALA A CA 1
ATOM 3647 C C . ALA A 1 473 ? -1.481 19.313 39.390 1.00 46.84 473 ALA A C 1
ATOM 3649 O O . ALA A 1 473 ? -0.948 19.472 40.485 1.00 46.84 473 ALA A O 1
ATOM 3650 N N . GLY A 1 474 ? -1.027 19.970 38.309 1.00 47.81 474 GLY A N 1
ATOM 3651 C CA . GLY A 1 474 ? 0.316 20.579 38.325 1.00 47.81 474 GLY A CA 1
ATOM 3652 C C . GLY A 1 474 ? 0.609 21.788 37.436 1.00 47.81 474 GLY A C 1
ATOM 3653 O O . GLY A 1 474 ? 1.781 22.115 37.271 1.00 47.81 474 GLY A O 1
ATOM 3654 N N . ARG A 1 475 ? -0.378 22.497 36.873 1.00 44.31 475 ARG A N 1
ATOM 3655 C CA . ARG A 1 475 ? -0.111 23.792 36.211 1.00 44.31 475 ARG A CA 1
ATOM 3656 C C . ARG A 1 475 ? -0.828 24.938 36.911 1.00 44.31 475 ARG A C 1
ATOM 3658 O O . ARG A 1 475 ? -1.880 25.384 36.466 1.00 44.31 475 ARG A O 1
ATOM 3665 N N . LYS A 1 476 ? -0.197 25.484 37.960 1.00 42.25 476 LYS A N 1
ATOM 3666 C CA . LYS A 1 476 ? -0.360 26.915 38.247 1.00 42.25 476 LYS A CA 1
ATOM 3667 C C . LYS A 1 476 ? 0.110 27.663 37.003 1.00 42.25 476 LYS A C 1
ATOM 3669 O O . LYS A 1 476 ? 1.247 27.498 36.566 1.00 42.25 476 LYS A O 1
ATOM 3674 N N . VAL A 1 477 ? -0.805 28.412 36.409 1.00 45.25 477 VAL A N 1
ATOM 3675 C CA . VAL A 1 477 ? -0.572 29.246 35.238 1.00 45.25 477 VAL A CA 1
ATOM 3676 C C . VAL A 1 477 ? 0.472 30.302 35.606 1.00 45.25 477 VAL A C 1
ATOM 3678 O O . VAL A 1 477 ? 0.151 31.304 36.237 1.00 45.25 477 VAL A O 1
ATOM 3681 N N . ALA A 1 478 ? 1.727 30.090 35.218 1.00 41.00 478 ALA A N 1
ATOM 3682 C CA . ALA A 1 478 ? 2.548 31.226 34.840 1.00 41.00 478 ALA A CA 1
ATOM 3683 C C . ALA A 1 478 ? 1.935 31.748 33.531 1.00 41.00 478 ALA A C 1
ATOM 3685 O O . ALA A 1 478 ? 1.754 30.959 32.602 1.00 41.00 478 ALA A O 1
ATOM 3686 N N . ASP A 1 479 ? 1.587 33.036 33.479 1.00 44.66 479 ASP A N 1
ATOM 3687 C CA . ASP A 1 479 ? 1.209 33.776 32.259 1.00 44.66 479 ASP A CA 1
ATOM 3688 C C . ASP A 1 479 ? -0.286 33.885 31.857 1.00 44.66 479 ASP A C 1
ATOM 3690 O O . ASP A 1 479 ? -0.612 33.980 30.676 1.00 44.66 479 ASP A O 1
ATOM 3694 N N . GLY A 1 480 ? -1.230 33.904 32.810 1.00 44.34 480 GLY A N 1
ATOM 3695 C CA . GLY A 1 480 ? -2.630 34.336 32.587 1.00 44.34 480 GLY A CA 1
ATOM 3696 C C . GLY A 1 480 ? -3.488 33.540 31.580 1.00 44.34 480 GLY A C 1
ATOM 3697 O O . GLY A 1 480 ? -4.653 33.875 31.377 1.00 44.34 480 GLY A O 1
ATOM 3698 N N . LYS A 1 481 ? -2.960 32.481 30.954 1.00 50.12 481 LYS A N 1
ATOM 3699 C CA . LYS A 1 481 ? -3.682 31.605 30.017 1.00 50.12 481 LYS A CA 1
ATOM 3700 C C . LYS A 1 481 ? -4.369 30.452 30.749 1.00 50.12 481 LYS A C 1
ATOM 3702 O O . LYS A 1 481 ? -3.719 29.693 31.462 1.00 50.12 481 LYS A O 1
ATOM 3707 N N . ILE A 1 482 ? -5.673 30.289 30.519 1.00 54.91 482 ILE A N 1
ATOM 3708 C CA . ILE A 1 482 ? -6.486 29.177 31.038 1.00 54.91 482 ILE A CA 1
ATOM 3709 C C . ILE A 1 482 ? -5.786 27.844 30.693 1.00 54.91 482 ILE A C 1
ATOM 3711 O O . ILE A 1 482 ? -5.397 27.647 29.535 1.00 54.91 482 ILE A O 1
ATOM 3715 N N . PRO A 1 483 ? -5.567 26.929 31.660 1.00 56.41 483 PRO A N 1
ATOM 3716 C CA . PRO A 1 483 ? -4.907 25.660 31.382 1.00 56.41 483 PRO A CA 1
ATOM 3717 C C . PRO A 1 483 ? -5.738 24.863 30.373 1.00 56.41 483 PRO A C 1
ATOM 3719 O O . PRO A 1 483 ? -6.950 24.736 30.526 1.00 56.41 483 PRO A O 1
ATOM 3722 N N . LYS A 1 484 ? -5.093 24.318 29.333 1.00 63.09 484 LYS A N 1
ATOM 3723 C CA . LYS A 1 484 ? -5.763 23.483 28.323 1.00 63.09 484 LYS A CA 1
ATOM 3724 C C . LYS A 1 484 ? -6.405 22.268 28.999 1.00 63.09 484 LYS A C 1
ATOM 3726 O O . LYS A 1 484 ? -5.705 21.312 29.339 1.00 63.09 484 LYS A O 1
ATOM 3731 N N . ARG A 1 485 ? -7.725 22.307 29.189 1.00 71.12 485 ARG A N 1
ATOM 3732 C CA . ARG A 1 485 ? -8.508 21.199 29.746 1.00 71.12 485 ARG A CA 1
ATOM 3733 C C . ARG A 1 485 ? -8.765 20.163 28.653 1.00 71.12 485 ARG A C 1
ATOM 3735 O O . ARG A 1 485 ? -9.158 20.500 27.537 1.00 71.12 485 ARG A O 1
ATOM 3742 N N . SER A 1 486 ? -8.496 18.894 28.950 1.00 69.19 486 SER A N 1
ATOM 3743 C CA . SER A 1 486 ? -8.654 17.813 27.976 1.00 69.19 486 SER A CA 1
ATOM 3744 C C . SER A 1 486 ? -10.136 17.518 27.722 1.00 69.19 486 SER A C 1
ATOM 3746 O O . SER A 1 486 ? -10.938 17.431 28.649 1.00 69.19 486 SER A O 1
ATOM 3748 N N . THR A 1 487 ? -10.493 17.323 26.453 1.00 71.50 487 THR A N 1
ATOM 3749 C CA . THR A 1 487 ? -11.803 16.802 26.018 1.00 71.50 487 THR A CA 1
ATOM 3750 C C . THR A 1 487 ? -11.641 15.420 25.376 1.00 71.50 487 THR A C 1
ATOM 3752 O O . THR A 1 487 ? -12.370 15.052 24.456 1.00 71.50 487 THR A O 1
ATOM 3755 N N . ALA A 1 488 ? -10.626 14.659 25.802 1.00 73.38 488 ALA A N 1
ATOM 3756 C CA . ALA A 1 488 ? -10.394 13.301 25.326 1.00 73.38 488 ALA A CA 1
ATOM 3757 C C . ALA A 1 488 ? -11.544 12.364 25.729 1.00 73.38 488 ALA A C 1
ATOM 3759 O O . ALA A 1 488 ? -12.207 12.567 26.746 1.00 73.38 488 ALA A O 1
ATOM 3760 N N . LYS A 1 489 ? -11.743 11.297 24.948 1.00 74.38 489 LYS A N 1
ATOM 3761 C CA . LYS A 1 489 ? -12.825 10.322 25.150 1.00 74.38 489 LYS A CA 1
ATOM 3762 C C . LYS A 1 489 ? -12.865 9.755 26.577 1.00 74.38 489 LYS A C 1
ATOM 3764 O O . LYS A 1 489 ? -13.939 9.586 27.132 1.00 74.38 489 LYS A O 1
ATOM 3769 N N . GLU A 1 490 ? -11.701 9.478 27.160 1.00 72.12 490 GLU A N 1
ATOM 3770 C CA . GLU A 1 490 ? -11.573 8.919 28.514 1.00 72.12 490 GLU A CA 1
ATOM 3771 C C . GLU A 1 490 ? -12.043 9.882 29.610 1.00 72.12 490 GLU A C 1
ATOM 3773 O O . GLU A 1 490 ? -12.598 9.436 30.609 1.00 72.12 490 GLU A O 1
ATOM 3778 N N . VAL A 1 491 ? -11.849 11.189 29.407 1.00 73.50 491 VAL A N 1
ATOM 3779 C CA . VAL A 1 491 ? -12.292 12.236 30.339 1.00 73.50 491 VAL A CA 1
ATOM 3780 C C . VAL A 1 491 ? -13.797 12.451 30.189 1.00 73.50 491 VAL A C 1
ATOM 3782 O O . VAL A 1 491 ? -14.516 12.467 31.179 1.00 73.50 491 VAL A O 1
ATOM 3785 N N . LEU A 1 492 ? -14.296 12.522 28.949 1.00 76.88 492 LEU A N 1
ATOM 3786 C CA . LEU A 1 492 ? -15.725 12.715 28.676 1.00 76.88 492 LEU A CA 1
ATOM 3787 C C . LEU A 1 492 ? -16.598 11.543 29.160 1.00 76.88 492 LEU A C 1
ATOM 3789 O O . LEU A 1 492 ? -17.726 11.772 29.576 1.00 76.88 492 LEU A O 1
ATOM 3793 N N . LEU A 1 493 ? -16.082 10.307 29.145 1.00 76.19 493 LEU A N 1
ATOM 3794 C CA . LEU A 1 493 ? -16.796 9.119 29.640 1.00 76.19 493 LEU A CA 1
ATOM 3795 C C . LEU A 1 493 ? -17.041 9.124 31.153 1.00 76.19 493 LEU A C 1
ATOM 3797 O O . LEU A 1 493 ? -17.945 8.434 31.610 1.00 76.19 493 LEU A O 1
ATOM 3801 N N . LYS A 1 494 ? -16.218 9.848 31.917 1.00 74.31 494 LYS A N 1
ATOM 3802 C CA . LYS A 1 494 ? -16.310 9.932 33.381 1.00 74.31 494 LYS A CA 1
ATOM 3803 C C . LYS A 1 494 ? -17.230 11.054 33.862 1.00 74.31 494 LYS A C 1
ATOM 3805 O O . LYS A 1 494 ? -17.465 11.164 35.058 1.00 74.31 494 LYS A O 1
ATOM 3810 N N . LEU A 1 495 ? -17.711 11.897 32.949 1.00 77.38 495 LEU A N 1
ATOM 3811 C CA . LEU A 1 495 ? -18.614 12.996 33.261 1.00 77.38 495 LEU A CA 1
ATOM 3812 C C . LEU A 1 495 ? -20.064 12.507 33.198 1.00 77.38 495 LEU A C 1
ATOM 3814 O O . LEU A 1 495 ? -20.543 12.112 32.133 1.00 77.38 495 LEU A O 1
ATOM 3818 N N . ASP A 1 496 ? -20.773 12.586 34.322 1.00 74.69 496 ASP A N 1
ATOM 3819 C CA . ASP A 1 496 ? -22.204 12.278 34.398 1.00 74.69 496 ASP A CA 1
ATOM 3820 C C . ASP A 1 496 ? -23.041 13.465 33.910 1.00 74.69 496 ASP A C 1
ATOM 3822 O O . ASP A 1 496 ? -23.617 14.230 34.679 1.00 74.69 496 ASP A O 1
ATOM 3826 N N . HIS A 1 497 ? -23.081 13.640 32.589 1.00 79.56 497 HIS A N 1
ATOM 3827 C CA . HIS A 1 497 ? -23.938 14.623 31.936 1.00 79.56 497 HIS A CA 1
ATOM 3828 C C . HIS A 1 497 ? -24.305 14.182 30.508 1.00 79.56 497 HIS A C 1
ATOM 3830 O O . HIS A 1 497 ? -23.585 13.412 29.866 1.00 79.56 497 HIS A O 1
ATOM 3836 N N . GLU A 1 498 ? -25.423 14.683 29.977 1.00 82.44 498 GLU A N 1
ATOM 3837 C CA . GLU A 1 498 ? -25.884 14.348 28.621 1.00 82.44 498 GLU A CA 1
ATOM 3838 C C . GLU A 1 498 ? -24.966 14.949 27.537 1.00 82.44 498 GLU A C 1
ATOM 3840 O O . GLU A 1 498 ? -24.627 14.287 26.554 1.00 82.44 498 GLU A O 1
ATOM 3845 N N . LEU A 1 499 ? -24.488 16.183 27.746 1.00 84.19 499 LEU A N 1
ATOM 3846 C CA . LEU A 1 499 ? -23.666 16.914 26.770 1.00 84.19 499 LEU A CA 1
ATOM 3847 C C . LEU A 1 499 ? -22.331 16.217 26.408 1.00 84.19 499 LEU A C 1
ATOM 3849 O O . LEU A 1 499 ? -22.070 16.070 25.213 1.00 84.19 499 LEU A O 1
ATOM 3853 N N . PRO A 1 500 ? -21.499 15.724 27.352 1.00 84.19 500 PRO A N 1
ATOM 3854 C CA . PRO A 1 500 ? -20.317 14.914 27.032 1.00 84.19 500 PRO A CA 1
ATOM 3855 C C . PRO A 1 500 ? -20.612 13.712 26.128 1.00 84.19 500 PRO A C 1
ATOM 3857 O O . PRO A 1 500 ? -19.844 13.441 25.202 1.00 84.19 500 PRO A O 1
ATOM 3860 N N . ARG A 1 501 ? -21.740 13.018 26.349 1.00 83.19 501 ARG A N 1
ATOM 3861 C CA . ARG A 1 501 ? -22.160 11.875 25.521 1.00 83.19 501 ARG A CA 1
ATOM 3862 C C . ARG A 1 501 ? -22.504 12.321 24.098 1.00 83.19 501 ARG A C 1
ATOM 3864 O O . ARG A 1 501 ? -22.035 11.702 23.144 1.00 83.19 501 ARG A O 1
ATOM 3871 N N . ILE A 1 502 ? -23.235 13.429 23.953 1.00 84.94 502 ILE A N 1
ATOM 3872 C CA . ILE A 1 502 ? -23.562 14.030 22.647 1.00 84.94 502 ILE A CA 1
ATOM 3873 C C . ILE A 1 502 ? -22.290 14.459 21.904 1.00 84.94 502 ILE A C 1
ATOM 3875 O O . ILE A 1 502 ? -22.131 14.139 20.728 1.00 84.94 502 ILE A O 1
ATOM 3879 N N . VAL A 1 503 ? -21.351 15.125 22.584 1.00 85.38 503 VAL A N 1
ATOM 3880 C CA . VAL A 1 503 ? -20.069 15.561 21.998 1.00 85.38 503 VAL A CA 1
ATOM 3881 C C . VAL A 1 503 ? -19.242 14.365 21.524 1.00 85.38 503 VAL A C 1
ATOM 3883 O O . VAL A 1 503 ? -18.631 14.407 20.454 1.00 85.38 503 VAL A O 1
ATOM 3886 N N . MET A 1 504 ? -19.210 13.281 22.302 1.00 82.88 504 MET A N 1
ATOM 3887 C CA . MET A 1 504 ? -18.517 12.056 21.911 1.00 82.88 504 MET A CA 1
ATOM 3888 C C . MET A 1 504 ? -19.111 11.433 20.648 1.00 82.88 504 MET A C 1
ATOM 3890 O O . MET A 1 504 ? -18.350 11.032 19.762 1.00 82.88 504 MET A O 1
ATOM 3894 N N . GLU A 1 505 ? -20.438 11.367 20.559 1.00 82.69 505 GLU A N 1
ATOM 3895 C CA . GLU A 1 505 ? -21.124 10.799 19.399 1.00 82.69 505 GLU A CA 1
ATOM 3896 C C . GLU A 1 505 ? -20.980 11.697 18.164 1.00 82.69 505 GLU A C 1
ATOM 3898 O O . GLU A 1 505 ? -20.627 11.215 17.088 1.00 82.69 505 GLU A O 1
ATOM 3903 N N . HIS A 1 506 ? -21.099 13.019 18.325 1.00 86.75 506 HIS A N 1
ATOM 3904 C CA . HIS A 1 506 ? -20.839 13.981 17.249 1.00 86.75 506 HIS A CA 1
ATOM 3905 C C . HIS A 1 506 ? -19.418 13.836 16.702 1.00 86.75 506 HIS A C 1
ATOM 3907 O O . HIS A 1 506 ? -19.237 13.652 15.500 1.00 86.75 506 HIS A O 1
ATOM 3913 N N . ARG A 1 507 ? -18.394 13.812 17.568 1.00 86.69 507 ARG A N 1
ATOM 3914 C CA . ARG A 1 507 ? -16.993 13.631 17.144 1.00 86.69 507 ARG A CA 1
ATOM 3915 C C . ARG A 1 507 ? -16.762 12.288 16.461 1.00 86.69 507 ARG A C 1
ATOM 3917 O O . ARG A 1 507 ? -15.971 12.210 15.518 1.00 86.69 507 ARG A O 1
ATOM 3924 N N . ARG A 1 508 ? -17.436 11.231 16.922 1.00 83.44 508 ARG A N 1
ATOM 3925 C CA . ARG A 1 508 ? -17.379 9.902 16.305 1.00 83.44 508 ARG A CA 1
ATOM 3926 C C . ARG A 1 508 ? -17.926 9.945 14.879 1.00 83.44 508 ARG A C 1
ATOM 3928 O O . ARG A 1 508 ? -17.215 9.532 13.962 1.00 83.44 508 ARG A O 1
ATOM 3935 N N . ILE A 1 509 ? -19.137 10.465 14.690 1.00 83.44 509 ILE A N 1
ATOM 3936 C CA . ILE A 1 509 ? -19.796 10.546 13.381 1.00 83.44 509 ILE A CA 1
ATOM 3937 C C . ILE A 1 509 ? -19.061 11.531 12.465 1.00 83.44 509 ILE A C 1
ATOM 3939 O O . ILE A 1 509 ? -18.752 11.199 11.325 1.00 83.44 509 ILE A O 1
ATOM 3943 N N . SER A 1 510 ? -18.673 12.702 12.966 1.00 86.88 510 SER A N 1
ATOM 3944 C CA . SER A 1 510 ? -17.913 13.705 12.213 1.00 86.88 510 SER A CA 1
ATOM 3945 C C . SER A 1 510 ? -16.563 13.156 11.740 1.00 86.88 510 SER A C 1
ATOM 3947 O O . SER A 1 510 ? -16.182 13.321 10.576 1.00 86.88 510 SER A O 1
ATOM 3949 N N . SER A 1 511 ? -15.855 12.398 12.589 1.00 85.12 511 SER A N 1
ATOM 3950 C CA . SER A 1 511 ? -14.636 11.697 12.174 1.00 85.12 511 SER A CA 1
ATOM 3951 C C . SER A 1 511 ? -14.913 10.590 11.153 1.00 85.12 511 SER A C 1
ATOM 3953 O O . SER A 1 511 ? -14.055 10.342 10.309 1.00 85.12 511 SER A O 1
ATOM 3955 N N . LEU A 1 512 ? -16.051 9.897 11.233 1.00 83.75 512 LEU A N 1
ATOM 3956 C CA . LEU A 1 512 ? -16.435 8.869 10.265 1.00 83.75 512 LEU A CA 1
ATOM 3957 C C . LEU A 1 512 ? -16.697 9.495 8.889 1.00 83.75 512 LEU A C 1
ATOM 3959 O O . LEU A 1 512 ? -16.136 9.034 7.894 1.00 83.75 512 LEU A O 1
ATOM 3963 N N . VAL A 1 513 ? -17.468 10.583 8.855 1.00 84.75 513 VAL A N 1
ATOM 3964 C CA . VAL A 1 513 ? -17.789 11.347 7.644 1.00 84.75 513 VAL A CA 1
ATOM 3965 C C . VAL A 1 513 ? -16.524 11.907 6.996 1.00 84.75 513 VAL A C 1
ATOM 3967 O O . VAL A 1 513 ? -16.254 11.639 5.826 1.00 84.75 513 VAL A O 1
ATOM 3970 N N . SER A 1 514 ? -15.701 12.616 7.771 1.00 86.12 514 SER A N 1
ATOM 3971 C CA . SER A 1 514 ? -14.484 13.263 7.265 1.00 86.12 514 SER A CA 1
ATOM 3972 C C . SER A 1 514 ? -13.400 12.287 6.812 1.00 86.12 514 SER A C 1
ATOM 3974 O O . SER A 1 514 ? -12.780 12.512 5.775 1.00 86.12 514 SER A O 1
ATOM 3976 N N . LYS A 1 515 ? -13.160 11.202 7.561 1.00 83.56 515 LYS A N 1
ATOM 3977 C CA . LYS A 1 515 ? -12.046 10.278 7.282 1.00 83.56 515 LYS A CA 1
ATOM 3978 C C . LYS A 1 515 ? -12.409 9.115 6.365 1.00 83.56 515 LYS A C 1
ATOM 3980 O O . LYS A 1 515 ? -11.500 8.545 5.772 1.00 83.56 515 LYS A O 1
ATOM 3985 N N . ASN A 1 516 ? -13.688 8.747 6.257 1.00 84.31 516 ASN A N 1
ATOM 3986 C CA . ASN A 1 516 ? -14.115 7.602 5.446 1.00 84.31 516 ASN A CA 1
ATOM 3987 C C . ASN A 1 516 ? -15.082 8.014 4.334 1.00 84.31 516 ASN A C 1
ATOM 3989 O O . ASN A 1 516 ? -14.766 7.785 3.169 1.00 84.31 516 ASN A O 1
ATOM 3993 N N . LEU A 1 517 ? -16.221 8.646 4.651 1.00 85.00 517 LEU A N 1
ATOM 3994 C CA . LEU A 1 517 ? -17.243 8.922 3.631 1.00 85.00 517 LE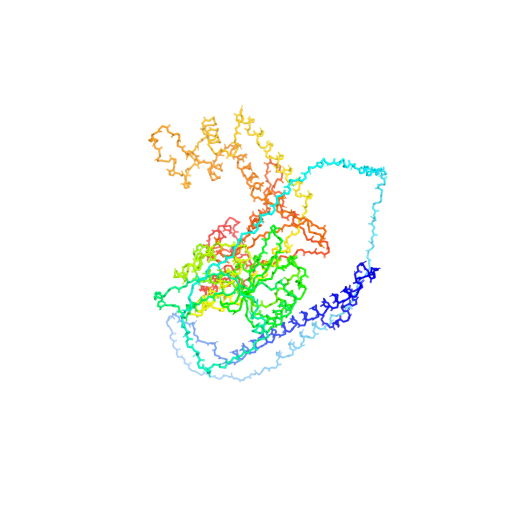U A CA 1
ATOM 3995 C C . LEU A 1 517 ? -16.760 9.914 2.561 1.00 85.00 517 LEU A C 1
ATOM 3997 O O . LEU A 1 517 ? -16.808 9.577 1.381 1.00 85.00 517 LEU A O 1
ATOM 4001 N N . PHE A 1 518 ? -16.237 11.091 2.918 1.00 87.19 518 PHE A N 1
ATOM 4002 C CA . PHE A 1 518 ? -15.781 12.049 1.897 1.00 87.19 518 PHE A CA 1
ATOM 4003 C C . PHE A 1 518 ? -14.653 11.502 0.999 1.00 87.19 518 PHE A C 1
ATOM 4005 O O . PHE A 1 518 ? -14.739 11.660 -0.222 1.00 87.19 518 PHE A O 1
ATOM 4012 N N . PRO A 1 519 ? -13.623 10.811 1.530 1.00 89.19 519 PRO A N 1
ATOM 4013 C CA . PRO A 1 519 ? -12.630 10.151 0.687 1.00 89.19 519 PRO A CA 1
ATOM 4014 C C . PRO A 1 519 ? -13.221 9.086 -0.245 1.00 89.19 519 PRO A C 1
ATOM 4016 O O . PRO A 1 519 ? -12.841 9.044 -1.413 1.00 89.19 519 PRO A O 1
ATOM 4019 N N . LEU A 1 520 ? -14.168 8.263 0.225 1.00 88.88 520 LEU A N 1
ATOM 4020 C CA . LEU A 1 520 ? -14.855 7.265 -0.611 1.00 88.88 520 LEU A CA 1
ATOM 4021 C C . LEU A 1 520 ? -15.691 7.927 -1.716 1.00 88.88 520 LEU A C 1
ATOM 4023 O O . LEU A 1 520 ? -15.634 7.504 -2.869 1.00 88.88 520 LEU A O 1
ATOM 4027 N N . GLN A 1 521 ? -16.401 9.009 -1.390 1.00 87.44 521 GLN A N 1
ATOM 4028 C CA . GLN A 1 521 ? -17.174 9.800 -2.348 1.00 87.44 521 GLN A CA 1
ATOM 4029 C C . GLN A 1 521 ? -16.296 10.391 -3.454 1.00 87.44 521 GLN A C 1
ATOM 4031 O O . GLN A 1 521 ? -16.720 10.441 -4.605 1.00 87.44 521 GLN A O 1
ATOM 4036 N N . LYS A 1 522 ? -15.085 10.846 -3.116 1.00 88.62 522 LYS A N 1
ATOM 4037 C CA . LYS A 1 522 ? -14.139 11.409 -4.087 1.00 88.62 522 LYS A CA 1
ATOM 4038 C C . LYS A 1 522 ? -13.447 10.332 -4.925 1.00 88.62 522 LYS A C 1
ATOM 4040 O O . LYS A 1 522 ? -13.140 10.575 -6.085 1.00 88.62 522 LYS A O 1
ATOM 4045 N N . ALA A 1 523 ? -13.167 9.173 -4.333 1.00 87.94 523 ALA A N 1
ATOM 4046 C CA . ALA A 1 523 ? -12.393 8.111 -4.970 1.00 87.94 523 ALA A CA 1
ATOM 4047 C C . ALA A 1 523 ? -13.221 7.167 -5.855 1.00 87.94 523 ALA A C 1
ATOM 4049 O O . ALA A 1 523 ? -12.641 6.360 -6.581 1.00 87.94 523 ALA A O 1
ATOM 4050 N N . ARG A 1 524 ? -14.557 7.225 -5.788 1.00 88.31 524 ARG A N 1
ATOM 4051 C CA . ARG A 1 524 ? -15.425 6.401 -6.637 1.00 88.31 524 ARG A CA 1
ATOM 4052 C C . ARG A 1 524 ? -15.332 6.842 -8.099 1.00 88.31 524 ARG A C 1
ATOM 4054 O O . ARG A 1 524 ? -15.470 8.021 -8.419 1.00 88.31 524 ARG A O 1
ATOM 4061 N N . THR A 1 525 ? -15.177 5.878 -8.990 1.00 90.00 525 THR A N 1
ATOM 4062 C CA . THR A 1 525 ? -15.154 6.084 -10.440 1.00 90.00 525 THR A CA 1
ATOM 4063 C C . THR A 1 525 ? -16.049 5.059 -11.117 1.00 90.00 525 THR A C 1
ATOM 4065 O O . THR A 1 525 ? -16.115 3.908 -10.683 1.00 90.00 525 THR A O 1
ATOM 4068 N N . LEU A 1 526 ? -16.748 5.469 -12.176 1.00 88.94 526 LEU A N 1
ATOM 4069 C CA . LEU A 1 526 ? -17.534 4.543 -12.984 1.00 88.94 526 LEU A CA 1
ATOM 4070 C C . LEU A 1 526 ? -16.580 3.661 -13.786 1.00 88.94 526 LEU A C 1
ATOM 4072 O O . LEU A 1 526 ? -15.760 4.170 -14.547 1.00 88.94 526 LEU A O 1
ATOM 4076 N N . CYS A 1 527 ? -16.682 2.347 -13.609 1.00 86.62 527 CYS A N 1
ATOM 4077 C CA . CYS A 1 527 ? -15.941 1.397 -14.418 1.00 86.62 527 CYS A CA 1
ATOM 4078 C C . CYS A 1 527 ? -16.869 0.836 -15.496 1.00 86.62 527 CYS A C 1
ATOM 4080 O O . CYS A 1 527 ? -17.826 0.125 -15.185 1.00 86.62 527 CYS A O 1
ATOM 4082 N N . HIS A 1 528 ? -16.587 1.175 -16.755 1.00 84.06 528 HIS A N 1
ATOM 4083 C CA . HIS A 1 528 ? -17.408 0.768 -17.894 1.00 84.06 528 HIS A CA 1
ATOM 4084 C C . HIS A 1 528 ? -17.411 -0.751 -18.103 1.00 84.06 528 HIS A C 1
ATOM 4086 O O . HIS A 1 528 ? -18.469 -1.300 -18.388 1.00 84.06 528 HIS A O 1
ATOM 4092 N N . ASP A 1 529 ? -16.284 -1.429 -17.860 1.00 81.31 529 ASP A N 1
ATOM 4093 C CA . ASP A 1 529 ? -16.145 -2.883 -18.045 1.00 81.31 529 ASP A CA 1
ATOM 4094 C C . ASP A 1 529 ? -17.105 -3.695 -17.163 1.00 81.31 529 ASP A C 1
ATOM 4096 O O . ASP A 1 529 ? -17.590 -4.747 -17.564 1.00 81.31 529 ASP A O 1
ATOM 4100 N N . PHE A 1 530 ? -17.397 -3.192 -15.959 1.00 83.75 530 PHE A N 1
ATOM 4101 C CA . PHE A 1 530 ? -18.293 -3.843 -14.999 1.00 83.75 530 PHE A CA 1
ATOM 4102 C C . PHE A 1 530 ? -19.675 -3.184 -14.914 1.00 83.75 530 PHE A C 1
ATOM 4104 O O . PHE A 1 530 ? -20.511 -3.645 -14.141 1.00 83.75 530 PHE A O 1
ATOM 4111 N N . GLY A 1 531 ? -19.905 -2.073 -15.623 1.00 87.81 531 GLY A N 1
ATOM 4112 C CA . GLY A 1 531 ? -21.151 -1.304 -15.532 1.00 87.81 531 GLY A CA 1
ATOM 4113 C C . GLY A 1 531 ? -21.484 -0.795 -14.121 1.00 87.81 531 GLY A C 1
ATOM 4114 O O . GLY A 1 531 ? -22.648 -0.540 -13.825 1.00 87.81 531 GLY A O 1
ATOM 4115 N N . MET A 1 532 ? -20.490 -0.658 -13.234 1.00 91.06 532 MET A N 1
ATOM 4116 C CA . MET A 1 532 ? -20.700 -0.306 -11.824 1.00 91.06 532 MET A CA 1
ATOM 4117 C C . MET A 1 532 ? -19.671 0.706 -11.316 1.00 91.06 532 MET A C 1
ATOM 4119 O O . MET A 1 532 ? -18.571 0.844 -11.861 1.00 91.06 532 MET A O 1
ATOM 4123 N N . MET A 1 533 ? -20.002 1.388 -10.219 1.00 92.31 533 MET A N 1
ATOM 4124 C CA . MET A 1 533 ? -19.042 2.240 -9.521 1.00 92.31 533 MET A CA 1
ATOM 4125 C C . MET A 1 533 ? -18.017 1.378 -8.784 1.00 92.31 533 MET A C 1
ATOM 4127 O O . MET A 1 533 ? -18.353 0.365 -8.167 1.00 92.31 533 MET A O 1
ATOM 4131 N N . ARG A 1 534 ? -16.750 1.788 -8.840 1.00 92.62 534 ARG A N 1
ATOM 4132 C CA . ARG A 1 534 ? -15.643 1.122 -8.149 1.00 92.62 534 ARG A CA 1
ATOM 4133 C C . ARG A 1 534 ? -14.766 2.141 -7.437 1.00 92.62 534 ARG A C 1
ATOM 4135 O O . ARG A 1 534 ? -14.669 3.291 -7.856 1.00 92.62 534 ARG A O 1
ATOM 4142 N N . VAL A 1 535 ? -14.140 1.720 -6.346 1.00 92.75 535 VAL A N 1
ATOM 4143 C CA . VAL A 1 535 ? -13.179 2.521 -5.582 1.00 92.75 535 VAL A CA 1
ATOM 4144 C C . VAL A 1 535 ? -11.793 1.913 -5.753 1.00 92.75 535 VAL A C 1
ATOM 4146 O O . VAL A 1 535 ? -11.598 0.720 -5.516 1.00 92.75 535 VAL A O 1
ATOM 4149 N N . HIS A 1 536 ? -10.825 2.743 -6.139 1.00 91.12 536 HIS A N 1
ATOM 4150 C CA . HIS A 1 536 ? -9.438 2.334 -6.362 1.00 91.12 536 HIS A CA 1
ATOM 4151 C C . HIS A 1 536 ? -8.537 2.941 -5.287 1.00 91.12 536 HIS A C 1
ATOM 4153 O O . HIS A 1 536 ? -8.176 4.112 -5.376 1.00 91.12 536 HIS A O 1
ATOM 4159 N N . CYS A 1 537 ? -8.168 2.151 -4.280 1.00 91.31 537 CYS A N 1
ATOM 4160 C CA . CYS A 1 537 ? -7.158 2.546 -3.300 1.00 91.31 537 CYS A CA 1
ATOM 4161 C C . CYS A 1 537 ? -5.737 2.289 -3.823 1.00 91.31 537 CYS A C 1
ATOM 4163 O O . CYS A 1 537 ? -5.539 1.536 -4.776 1.00 91.31 537 CYS A O 1
ATOM 4165 N N . LEU A 1 538 ? -4.752 2.901 -3.173 1.00 89.81 538 LEU A N 1
ATOM 4166 C CA . LEU A 1 538 ? -3.328 2.627 -3.350 1.00 89.81 538 LEU A CA 1
ATOM 4167 C C . LEU A 1 538 ? -2.844 1.748 -2.196 1.00 89.81 538 LEU A C 1
ATOM 4169 O O . LEU A 1 538 ? -3.117 2.059 -1.039 1.00 89.81 538 LEU A O 1
ATOM 4173 N N . PHE A 1 539 ? -2.138 0.660 -2.494 1.00 90.12 539 PHE A N 1
ATOM 4174 C CA . PHE A 1 539 ? -1.575 -0.242 -1.491 1.00 90.12 539 PHE A CA 1
ATOM 4175 C C . PHE A 1 539 ? -0.107 0.074 -1.255 1.00 90.12 539 PHE A C 1
ATOM 4177 O O . PHE A 1 539 ? 0.742 -0.226 -2.085 1.00 90.12 539 PHE A O 1
ATOM 4184 N N . GLU A 1 540 ? 0.224 0.674 -0.128 1.00 84.00 540 GLU A N 1
ATOM 4185 C CA . GLU A 1 540 ? 1.584 1.041 0.237 1.00 84.00 540 GLU A CA 1
ATOM 4186 C C . GLU A 1 540 ? 2.244 -0.055 1.082 1.00 84.00 540 GLU A C 1
ATOM 4188 O O . GLU A 1 540 ? 1.718 -0.476 2.107 1.00 84.00 540 GLU A O 1
ATOM 4193 N N . THR A 1 541 ? 3.407 -0.534 0.646 1.00 71.75 541 THR A N 1
ATOM 4194 C CA . THR A 1 541 ? 4.183 -1.599 1.308 1.00 71.75 541 THR A CA 1
ATOM 4195 C C . THR A 1 541 ? 5.456 -1.082 1.978 1.00 71.75 541 THR A C 1
ATOM 4197 O O . THR A 1 541 ? 5.879 -1.633 2.988 1.00 71.75 541 THR A O 1
ATOM 4200 N N . HIS A 1 542 ? 6.054 -0.005 1.454 1.00 64.75 542 HIS A N 1
ATOM 4201 C CA . HIS A 1 542 ? 7.441 0.382 1.766 1.00 64.75 542 HIS A CA 1
ATOM 4202 C C . HIS A 1 542 ? 7.591 1.769 2.423 1.00 64.75 542 HIS A C 1
ATOM 4204 O O . HIS A 1 542 ? 8.707 2.255 2.569 1.00 64.75 542 HIS A O 1
ATOM 4210 N N . THR A 1 543 ? 6.487 2.437 2.781 1.00 56.59 543 THR A N 1
ATOM 4211 C CA . THR A 1 543 ? 6.474 3.885 3.097 1.00 56.59 543 THR A CA 1
ATOM 4212 C C . THR A 1 543 ? 6.009 4.229 4.512 1.00 56.59 543 THR A C 1
ATOM 4214 O O . THR A 1 543 ? 6.417 5.254 5.052 1.00 56.59 543 THR A O 1
ATOM 4217 N N . VAL A 1 544 ? 5.156 3.401 5.131 1.00 57.31 544 VAL A N 1
ATOM 4218 C CA . VAL A 1 544 ? 4.431 3.794 6.359 1.00 57.31 544 VAL A CA 1
ATOM 4219 C C . VAL A 1 544 ? 4.881 3.043 7.615 1.00 57.31 544 VAL A C 1
ATOM 4221 O O . VAL A 1 544 ? 4.751 3.579 8.715 1.00 57.31 544 VAL A O 1
ATOM 4224 N N . ARG A 1 545 ? 5.374 1.799 7.511 1.00 60.28 545 ARG A N 1
ATOM 4225 C CA . ARG A 1 545 ? 5.718 0.983 8.690 1.00 60.28 545 ARG A CA 1
ATOM 4226 C C . ARG A 1 545 ? 6.952 0.115 8.468 1.00 60.28 545 ARG A C 1
ATOM 4228 O O . ARG A 1 545 ? 7.004 -0.642 7.506 1.00 60.28 545 ARG A O 1
ATOM 4235 N N . ALA A 1 546 ? 7.842 0.106 9.460 1.00 66.44 546 ALA A N 1
ATOM 4236 C CA . ALA A 1 546 ? 8.997 -0.793 9.524 1.00 66.44 546 ALA A CA 1
ATOM 4237 C C . ALA A 1 546 ? 8.615 -2.290 9.561 1.00 66.44 546 ALA A C 1
ATOM 4239 O O . ALA A 1 546 ? 9.444 -3.153 9.307 1.00 66.44 546 ALA A O 1
ATOM 4240 N N . THR A 1 547 ? 7.352 -2.620 9.859 1.00 77.94 547 THR A N 1
ATOM 4241 C CA . THR A 1 547 ? 6.880 -4.006 10.005 1.00 77.94 547 THR A CA 1
ATOM 4242 C C . THR A 1 547 ? 6.575 -4.723 8.684 1.00 77.94 547 THR A C 1
ATOM 4244 O O . THR A 1 547 ? 6.199 -5.891 8.724 1.00 77.94 547 THR A O 1
ATOM 4247 N N . GLY A 1 548 ? 6.634 -4.035 7.535 1.00 79.75 548 GLY A N 1
ATOM 4248 C CA . GLY A 1 548 ? 6.309 -4.613 6.218 1.00 79.75 548 GLY A CA 1
ATOM 4249 C C . GLY A 1 548 ? 4.822 -4.889 5.969 1.00 79.75 548 GLY A C 1
ATOM 4250 O O . GLY A 1 548 ? 4.464 -5.552 4.999 1.00 79.75 548 GLY A O 1
ATOM 4251 N N . ARG A 1 549 ? 3.918 -4.398 6.831 1.00 87.00 549 ARG A N 1
ATOM 4252 C CA . ARG A 1 549 ? 2.469 -4.520 6.595 1.00 87.00 549 ARG A CA 1
ATOM 4253 C C . ARG A 1 549 ? 2.017 -3.586 5.482 1.00 87.00 549 ARG A C 1
ATOM 4255 O O . ARG A 1 549 ? 2.329 -2.399 5.501 1.00 87.00 549 ARG A O 1
ATOM 4262 N N . ILE A 1 550 ? 1.168 -4.116 4.610 1.00 89.88 550 ILE A N 1
ATOM 4263 C CA . ILE A 1 550 ? 0.491 -3.355 3.560 1.00 89.88 550 ILE A CA 1
ATOM 4264 C C . ILE A 1 550 ? -0.484 -2.373 4.210 1.00 89.88 550 ILE A C 1
ATOM 4266 O O . ILE A 1 550 ? -1.302 -2.768 5.044 1.00 89.88 550 ILE A O 1
ATOM 4270 N N . THR A 1 551 ? -0.434 -1.108 3.816 1.00 88.50 551 THR A N 1
ATOM 4271 C CA . THR A 1 551 ? -1.407 -0.072 4.169 1.00 88.50 551 THR A CA 1
ATOM 4272 C C . THR A 1 551 ? -2.183 0.353 2.928 1.00 88.50 551 THR A C 1
ATOM 4274 O O . THR A 1 551 ? -1.698 0.239 1.809 1.00 88.50 551 THR A O 1
ATOM 4277 N N . SER A 1 552 ? -3.417 0.824 3.099 1.00 89.94 552 SER A N 1
ATOM 4278 C CA . SER A 1 552 ? -4.198 1.403 1.996 1.00 89.94 552 SER A CA 1
ATOM 4279 C C . SER A 1 552 ? -4.308 2.916 2.145 1.00 89.94 552 SER A C 1
ATOM 4281 O O . SER A 1 552 ? -4.617 3.394 3.240 1.00 89.94 552 SER A O 1
ATOM 4283 N N . THR A 1 553 ? -4.126 3.662 1.061 1.00 89.00 553 THR A N 1
ATOM 4284 C CA . THR A 1 553 ? -4.287 5.121 0.998 1.00 89.00 553 THR A CA 1
ATOM 4285 C C . THR A 1 553 ? -5.175 5.519 -0.185 1.00 89.00 553 THR A C 1
ATOM 4287 O O . THR A 1 553 ? -5.382 4.746 -1.118 1.00 89.00 553 THR A O 1
ATOM 4290 N N . ASN A 1 554 ? -5.759 6.721 -0.127 1.00 85.38 554 ASN A N 1
ATOM 4291 C CA . ASN A 1 554 ? -6.581 7.311 -1.195 1.00 85.38 554 ASN A CA 1
ATOM 4292 C C . ASN A 1 554 ? -7.677 6.396 -1.796 1.00 85.38 554 ASN A C 1
ATOM 4294 O O . ASN A 1 554 ? -7.681 6.199 -3.009 1.00 85.38 554 ASN A O 1
ATOM 4298 N N . PRO A 1 555 ? -8.642 5.872 -1.011 1.00 89.00 555 PRO A N 1
ATOM 4299 C CA . PRO A 1 555 ? -8.879 6.066 0.421 1.00 89.00 555 PRO A CA 1
ATOM 4300 C C . PRO A 1 555 ? -8.341 4.902 1.274 1.00 89.00 555 PRO A C 1
ATOM 4302 O O . PRO A 1 555 ? -8.040 3.822 0.771 1.00 89.00 555 PRO A O 1
ATOM 4305 N N . ASN A 1 556 ? -8.236 5.105 2.592 1.00 88.62 556 ASN A N 1
ATOM 4306 C CA . ASN A 1 556 ? -7.801 4.044 3.502 1.00 88.62 556 ASN A CA 1
ATOM 4307 C C . ASN A 1 556 ? -8.962 3.095 3.844 1.00 88.62 556 ASN A C 1
ATOM 4309 O O . ASN A 1 556 ? -9.759 3.370 4.739 1.00 88.62 556 ASN A O 1
ATOM 4313 N N . LEU A 1 557 ? -9.024 1.963 3.143 1.00 87.50 557 LEU A N 1
ATOM 4314 C CA . LEU A 1 557 ? -10.055 0.940 3.318 1.00 87.50 557 LEU A CA 1
ATOM 4315 C C . LEU A 1 557 ? -9.884 0.106 4.601 1.00 87.50 557 L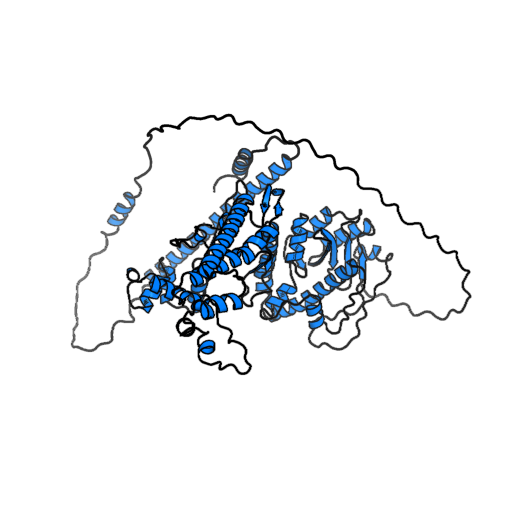EU A C 1
ATOM 4317 O O . LEU A 1 557 ? -10.844 -0.507 5.061 1.00 87.50 557 LEU A O 1
ATOM 4321 N N . GLN A 1 558 ? -8.700 0.104 5.221 1.00 87.12 558 GLN A N 1
ATOM 4322 C CA . GLN A 1 558 ? -8.445 -0.639 6.465 1.00 87.12 558 GLN A CA 1
ATOM 4323 C C . GLN A 1 558 ? -9.123 -0.007 7.685 1.00 87.12 558 GLN A C 1
ATOM 4325 O O . GLN A 1 558 ? -9.454 -0.702 8.643 1.00 87.12 558 GLN A O 1
ATOM 4330 N N . ASN A 1 559 ? -9.355 1.307 7.648 1.00 83.25 559 ASN A N 1
ATOM 4331 C CA . ASN A 1 559 ? -9.938 2.057 8.761 1.00 83.25 559 ASN A CA 1
ATOM 4332 C C . ASN A 1 559 ? -11.473 2.109 8.735 1.00 83.25 559 ASN A C 1
ATOM 4334 O O . ASN A 1 559 ? -12.074 2.798 9.565 1.00 83.25 559 ASN A O 1
ATOM 4338 N N . ILE A 1 560 ? -12.114 1.379 7.819 1.00 82.50 560 ILE A N 1
ATOM 4339 C CA . ILE A 1 560 ? -13.572 1.321 7.740 1.00 82.50 560 ILE A CA 1
ATOM 4340 C C . ILE A 1 560 ? -14.092 0.575 8.975 1.00 82.50 560 ILE A C 1
ATOM 4342 O O . ILE A 1 560 ? -13.789 -0.618 9.151 1.00 82.50 560 ILE A O 1
ATOM 4346 N N . PRO A 1 561 ? -14.861 1.253 9.849 1.00 73.69 561 PRO A N 1
ATOM 4347 C CA . PRO A 1 561 ? -15.272 0.680 11.118 1.00 73.69 561 PRO A CA 1
ATOM 4348 C C . PRO A 1 561 ? -16.070 -0.604 10.902 1.00 73.69 561 PRO A C 1
ATOM 4350 O O . PRO A 1 561 ? -16.830 -0.751 9.944 1.00 73.69 561 PRO A O 1
ATOM 4353 N N . HIS A 1 562 ? -15.877 -1.549 11.815 1.00 68.25 562 HIS A N 1
ATOM 4354 C CA . HIS A 1 562 ? -16.791 -2.672 11.942 1.00 68.25 562 HIS A CA 1
ATOM 4355 C C . HIS A 1 562 ? -18.109 -2.183 12.554 1.00 68.25 562 HIS A C 1
ATOM 4357 O O . HIS A 1 562 ? -18.065 -1.308 13.429 1.00 68.25 562 HIS A O 1
ATOM 4363 N N . PRO A 1 563 ? -19.253 -2.753 12.139 1.00 60.03 563 PRO A N 1
ATOM 4364 C CA . PRO A 1 563 ? -20.521 -2.477 12.794 1.00 60.03 563 PRO A CA 1
ATOM 4365 C C . PRO A 1 563 ? -20.387 -2.833 14.274 1.00 60.03 563 PRO A C 1
ATOM 4367 O O . PRO A 1 563 ? -19.843 -3.885 14.628 1.00 60.03 563 PRO A O 1
ATOM 4370 N N . LYS A 1 564 ? -20.831 -1.932 15.147 1.00 54.66 564 LYS A N 1
ATOM 4371 C CA . LYS A 1 564 ? -20.933 -2.229 16.571 1.00 54.66 564 LYS A CA 1
ATOM 4372 C C . LYS A 1 564 ? -22.382 -2.551 16.852 1.00 54.66 564 LYS A C 1
ATOM 4374 O O . LYS A 1 564 ? -23.245 -1.711 16.659 1.00 54.66 564 LYS A O 1
ATOM 4379 N N . THR A 1 565 ? -22.640 -3.754 17.345 1.00 41.38 565 THR A N 1
ATOM 4380 C CA . THR A 1 565 ? -23.936 -4.121 17.916 1.00 41.38 565 THR A CA 1
ATOM 4381 C C . THR A 1 565 ? -24.060 -3.467 19.294 1.00 41.38 565 THR A C 1
ATOM 4383 O O . THR A 1 565 ? -23.994 -4.130 20.323 1.00 41.38 565 THR A O 1
ATOM 4386 N N . THR A 1 566 ? -24.128 -2.141 19.339 1.00 40.88 566 THR A N 1
ATOM 4387 C CA . THR A 1 566 ? -24.498 -1.403 20.544 1.00 40.88 566 THR A CA 1
ATOM 4388 C C . THR A 1 566 ? -25.759 -0.638 20.222 1.00 40.88 566 THR A C 1
ATOM 4390 O O . THR A 1 566 ? -25.710 0.399 19.577 1.00 40.88 566 THR A O 1
ATOM 4393 N N . VAL A 1 567 ? -26.891 -1.192 20.657 1.00 39.19 567 VAL A N 1
ATOM 4394 C CA . VAL A 1 567 ? -28.155 -0.464 20.729 1.00 39.19 567 VAL A CA 1
ATOM 4395 C C . VAL A 1 567 ? -27.930 0.657 21.737 1.00 39.19 567 VAL A C 1
ATOM 4397 O O . VAL A 1 567 ? -27.857 0.416 22.940 1.00 39.19 567 VAL A O 1
ATOM 4400 N N . THR A 1 568 ? -27.718 1.874 21.256 1.00 41.00 568 THR A N 1
ATOM 4401 C CA . THR A 1 568 ? -27.768 3.059 22.105 1.00 41.00 568 THR A CA 1
ATOM 4402 C C . THR A 1 568 ? -29.234 3.371 22.373 1.00 41.00 568 THR A C 1
ATOM 4404 O O . THR A 1 568 ? -29.967 3.798 21.483 1.00 41.00 568 THR A O 1
ATOM 4407 N N . GLU A 1 569 ? -29.678 3.155 23.612 1.00 38.44 569 GLU A N 1
ATOM 4408 C CA . GLU A 1 569 ? -30.959 3.670 24.099 1.00 38.44 569 GLU A CA 1
ATOM 4409 C C . GLU A 1 569 ? -30.964 5.203 23.940 1.00 38.44 569 GLU A C 1
ATOM 4411 O O . GLU A 1 569 ? -30.270 5.920 24.660 1.00 38.44 569 GLU A O 1
ATOM 4416 N N . GLY A 1 570 ? -31.701 5.712 22.946 1.00 43.25 570 GLY A N 1
ATOM 4417 C CA . GLY A 1 570 ? -31.936 7.150 22.754 1.00 43.25 570 GLY A CA 1
ATOM 4418 C C . GLY A 1 570 ? -31.193 7.845 21.601 1.00 43.25 570 GLY A C 1
ATOM 4419 O O . GLY A 1 570 ? -31.177 9.080 21.563 1.00 43.25 570 GLY A O 1
ATOM 4420 N N . GLY A 1 571 ? -30.603 7.103 20.657 1.00 43.88 571 GLY A N 1
ATOM 4421 C CA . GLY A 1 571 ? -29.982 7.655 19.443 1.00 43.88 571 GLY A CA 1
ATOM 4422 C C . GLY A 1 571 ? -30.560 7.075 18.151 1.00 43.88 571 GLY A C 1
ATOM 4423 O O . GLY A 1 571 ? -31.031 5.943 18.133 1.00 43.88 571 GLY A O 1
ATOM 4424 N N . ILE A 1 572 ? -30.507 7.855 17.063 1.00 47.28 572 ILE A N 1
ATOM 4425 C CA . ILE A 1 572 ? -30.679 7.350 15.689 1.00 47.28 572 ILE A CA 1
ATOM 4426 C C . ILE A 1 572 ? -29.705 6.176 15.516 1.00 47.28 572 ILE A C 1
ATOM 4428 O O . ILE A 1 572 ? -28.567 6.269 15.976 1.00 47.28 572 ILE A O 1
ATOM 4432 N N . ASP A 1 573 ? -30.150 5.080 14.900 1.00 51.16 573 ASP A N 1
ATOM 4433 C CA . ASP A 1 573 ? -29.419 3.807 14.828 1.00 51.16 573 ASP A CA 1
ATOM 4434 C C . ASP A 1 573 ? -28.242 3.858 13.834 1.00 51.16 573 ASP A C 1
ATOM 4436 O O . ASP A 1 573 ? -28.173 3.148 12.832 1.00 51.16 573 ASP A O 1
ATOM 4440 N N . VAL A 1 574 ? -27.303 4.762 14.097 1.00 51.62 574 VAL A N 1
ATOM 4441 C CA . VAL A 1 574 ? -26.080 4.983 13.328 1.00 51.62 574 VAL A CA 1
ATOM 4442 C C . VAL A 1 574 ? -25.105 3.808 13.493 1.00 51.62 574 VAL A C 1
ATOM 4444 O O . VAL A 1 574 ? -24.282 3.546 12.617 1.00 51.62 574 VAL A O 1
ATOM 4447 N N . ASP A 1 575 ? -25.220 3.067 14.597 1.00 51.12 575 ASP A N 1
ATOM 4448 C CA . ASP A 1 575 ? -24.417 1.877 14.888 1.00 51.12 575 ASP A CA 1
ATOM 4449 C C . ASP A 1 575 ? -24.847 0.650 14.049 1.00 51.12 575 ASP A C 1
ATOM 4451 O O . ASP A 1 575 ? -23.998 -0.197 13.742 1.00 51.12 575 ASP A O 1
ATOM 4455 N N . SER A 1 576 ? -26.105 0.592 13.582 1.00 50.03 576 SER A N 1
ATOM 4456 C CA . SER A 1 576 ? -26.578 -0.405 12.601 1.00 50.03 576 SER A CA 1
ATOM 4457 C C . SER A 1 576 ? -26.100 -0.158 11.163 1.00 50.03 576 SER A C 1
ATOM 4459 O O . SER A 1 576 ? -26.080 -1.087 10.347 1.00 50.03 576 SER A O 1
ATOM 4461 N N . ALA A 1 577 ? -25.686 1.073 10.837 1.00 58.09 577 ALA A N 1
ATOM 4462 C CA . ALA A 1 577 ? -25.234 1.455 9.504 1.00 58.09 577 ALA A CA 1
ATOM 4463 C C . ALA A 1 577 ? -23.850 0.857 9.210 1.00 58.09 577 ALA A C 1
ATOM 4465 O O . ALA A 1 577 ? -22.798 1.481 9.378 1.00 58.09 577 ALA A O 1
ATOM 4466 N N . ASN A 1 578 ? -23.838 -0.396 8.762 1.00 74.31 578 ASN A N 1
ATOM 4467 C CA . ASN A 1 578 ? -22.622 -1.062 8.336 1.00 74.31 578 ASN A CA 1
ATOM 4468 C C . ASN A 1 578 ? -22.147 -0.464 7.006 1.00 74.31 578 ASN A C 1
ATOM 4470 O O . ASN A 1 578 ? -22.556 -0.911 5.938 1.00 74.31 578 ASN A O 1
ATOM 4474 N N . LEU A 1 579 ? -21.231 0.509 7.068 1.00 77.06 579 LEU A N 1
ATOM 4475 C CA . LEU A 1 579 ? -20.648 1.156 5.884 1.00 77.06 579 LEU A CA 1
ATOM 4476 C C . LEU A 1 579 ? -20.006 0.144 4.914 1.00 77.06 579 LEU A C 1
ATOM 4478 O O . LEU A 1 579 ? -19.842 0.435 3.733 1.00 77.06 579 LEU A O 1
ATOM 4482 N N . ARG A 1 580 ? -19.676 -1.068 5.385 1.00 82.56 580 ARG A N 1
ATOM 4483 C CA . ARG A 1 580 ? -19.176 -2.151 4.528 1.00 82.56 580 ARG A CA 1
ATOM 4484 C C . ARG A 1 580 ? -20.226 -2.683 3.551 1.00 82.56 580 ARG A C 1
ATOM 4486 O O . ARG A 1 580 ? -19.844 -3.216 2.519 1.00 82.56 580 ARG A O 1
ATOM 4493 N N . ASN A 1 581 ? -21.514 -2.492 3.832 1.00 82.31 581 ASN A N 1
ATOM 4494 C CA . ASN A 1 581 ? -22.606 -2.855 2.927 1.00 82.31 581 ASN A CA 1
ATOM 4495 C C . ASN A 1 581 ? -22.638 -1.973 1.669 1.00 82.31 581 ASN A C 1
ATOM 4497 O O . ASN A 1 581 ? -23.257 -2.352 0.682 1.00 82.31 581 ASN A O 1
ATOM 4501 N N . ALA A 1 582 ? -21.957 -0.820 1.680 1.00 85.62 582 ALA A N 1
ATOM 4502 C CA . ALA A 1 582 ? -21.781 -0.010 0.479 1.00 85.62 582 ALA A CA 1
ATOM 4503 C C . ALA A 1 582 ? -20.852 -0.681 -0.550 1.00 85.62 582 ALA A C 1
ATOM 4505 O O . ALA A 1 582 ? -20.860 -0.292 -1.715 1.00 85.62 582 ALA A O 1
ATOM 4506 N N . PHE A 1 583 ? -20.057 -1.682 -0.151 1.00 90.38 583 PHE A N 1
ATOM 4507 C CA . PHE A 1 583 ? -19.252 -2.467 -1.082 1.00 90.38 583 PHE A CA 1
ATOM 4508 C C . PHE A 1 583 ? -20.040 -3.680 -1.557 1.00 90.38 583 PHE A C 1
ATOM 4510 O O . PHE A 1 583 ? -20.530 -4.471 -0.752 1.00 90.38 583 PHE A O 1
ATOM 4517 N N . GLN A 1 584 ? -20.100 -3.863 -2.873 1.00 90.38 584 GLN A N 1
ATOM 4518 C CA . GLN A 1 584 ? -20.821 -4.967 -3.496 1.00 90.38 584 GLN A CA 1
ATOM 4519 C C . GLN A 1 584 ? -19.977 -5.605 -4.593 1.00 90.38 584 GLN A C 1
ATOM 4521 O O . GLN A 1 584 ? -19.189 -4.934 -5.264 1.00 90.38 584 GLN A O 1
ATOM 4526 N N . ALA A 1 585 ? -20.127 -6.916 -4.756 1.00 91.81 585 ALA A N 1
ATOM 4527 C CA . ALA A 1 585 ? -19.567 -7.617 -5.898 1.00 91.81 585 ALA A CA 1
ATOM 4528 C C . ALA A 1 585 ? -20.290 -7.188 -7.188 1.00 91.81 585 ALA A C 1
ATOM 4530 O O . ALA A 1 585 ? -21.434 -6.739 -7.145 1.00 91.81 585 ALA A O 1
ATOM 4531 N N . ALA A 1 586 ? -19.614 -7.318 -8.330 1.00 90.12 586 ALA A N 1
ATOM 4532 C CA . ALA A 1 586 ? -20.251 -7.101 -9.626 1.00 90.12 586 ALA A CA 1
ATOM 4533 C C . ALA A 1 586 ? -21.363 -8.136 -9.870 1.00 90.12 586 ALA A C 1
ATOM 4535 O O . ALA A 1 586 ? -21.403 -9.183 -9.217 1.00 90.12 586 ALA A O 1
ATOM 4536 N N . GLU A 1 587 ? -22.251 -7.856 -10.823 1.00 89.12 587 GLU A N 1
ATOM 4537 C CA . GLU A 1 587 ? -23.306 -8.791 -11.214 1.00 89.12 587 GLU A CA 1
ATOM 4538 C C . GLU A 1 587 ? -22.714 -10.162 -11.596 1.00 89.12 587 GLU A C 1
ATOM 4540 O O . GLU A 1 587 ? -21.696 -10.251 -12.281 1.00 89.12 587 GLU A O 1
ATOM 4545 N N . GLY A 1 588 ? -23.312 -11.241 -11.081 1.00 90.56 588 GLY A N 1
ATOM 4546 C CA . GLY A 1 588 ? -22.810 -12.609 -11.262 1.00 90.56 588 GLY A CA 1
ATOM 4547 C C . GLY A 1 588 ? -21.586 -12.986 -10.413 1.00 90.56 588 GLY A C 1
ATOM 4548 O O . GLY A 1 588 ? -21.140 -14.129 -10.478 1.00 90.56 588 GLY A O 1
ATOM 4549 N N . MET A 1 589 ? -21.048 -12.075 -9.592 1.00 92.44 589 MET A N 1
ATOM 4550 C CA . MET A 1 589 ? -19.907 -12.331 -8.705 1.00 92.44 589 MET A CA 1
ATOM 4551 C C . MET A 1 589 ? -20.308 -12.312 -7.224 1.00 92.44 589 MET A C 1
ATOM 4553 O O . MET A 1 589 ? -21.363 -11.823 -6.830 1.00 92.44 589 MET A O 1
ATOM 4557 N N . THR A 1 590 ? -19.448 -12.852 -6.359 1.00 93.38 590 THR A N 1
ATOM 4558 C CA . THR A 1 590 ? -19.636 -12.837 -4.900 1.00 93.38 590 THR A CA 1
ATOM 4559 C C . THR A 1 590 ? -18.303 -12.572 -4.210 1.00 93.38 590 THR A C 1
ATOM 4561 O O . THR A 1 590 ? -17.254 -13.005 -4.686 1.00 93.38 590 THR A O 1
ATOM 4564 N N . PHE A 1 591 ? -18.327 -11.848 -3.089 1.00 92.44 591 PHE A N 1
ATOM 4565 C CA . PHE A 1 591 ? -17.129 -11.650 -2.280 1.00 92.44 591 PHE A CA 1
ATOM 4566 C C . PHE A 1 591 ? -16.789 -12.898 -1.471 1.00 92.44 591 PHE A C 1
ATOM 4568 O O . PHE A 1 591 ? -17.643 -13.483 -0.810 1.00 92.44 591 PHE A O 1
ATOM 4575 N N . VAL A 1 592 ? -15.505 -13.250 -1.474 1.00 93.75 592 VAL A N 1
ATOM 4576 C CA . VAL A 1 592 ? -14.937 -14.305 -0.636 1.00 93.75 592 VAL A CA 1
ATOM 4577 C C . VAL A 1 592 ? -13.968 -13.653 0.339 1.00 93.75 592 VAL A C 1
ATOM 4579 O O . VAL A 1 592 ? -13.089 -12.893 -0.065 1.00 93.75 592 VAL A O 1
ATOM 4582 N N . SER A 1 593 ? -14.135 -13.937 1.628 1.00 90.62 593 SER A N 1
ATOM 4583 C CA . SER A 1 593 ? -13.225 -13.485 2.676 1.00 90.62 593 SER A CA 1
ATOM 4584 C C . SER A 1 593 ? -12.491 -14.689 3.252 1.00 90.62 593 SER A C 1
ATOM 4586 O O . SER A 1 593 ? -13.122 -15.656 3.674 1.00 90.62 593 SER A O 1
ATOM 4588 N N . ALA A 1 594 ? -11.161 -14.625 3.253 1.00 93.25 594 ALA A N 1
ATOM 4589 C CA . ALA A 1 594 ? -10.290 -15.598 3.894 1.00 93.25 594 ALA A CA 1
ATOM 4590 C C . ALA A 1 594 ? -9.441 -14.857 4.930 1.00 93.25 594 ALA A C 1
ATOM 4592 O O . ALA A 1 594 ? -8.606 -14.029 4.569 1.00 93.25 594 ALA A O 1
ATOM 4593 N N . ASP A 1 595 ? -9.694 -15.128 6.209 1.00 89.69 595 ASP A N 1
ATOM 4594 C CA . ASP A 1 595 ? -8.978 -14.520 7.329 1.00 89.69 595 ASP A CA 1
ATOM 4595 C C . ASP A 1 595 ? -8.135 -15.576 8.046 1.00 89.69 595 ASP A C 1
ATOM 4597 O O . ASP A 1 595 ? -8.574 -16.712 8.258 1.00 89.69 595 ASP A O 1
ATOM 4601 N N . TYR A 1 596 ? -6.913 -15.211 8.429 1.00 90.44 596 TYR A N 1
ATOM 4602 C CA . TYR A 1 596 ? -6.068 -16.110 9.196 1.00 90.44 596 TYR A CA 1
ATOM 4603 C C . TYR A 1 596 ? -6.515 -16.124 10.656 1.00 90.44 596 TYR A C 1
ATOM 4605 O O . TYR A 1 596 ? -6.407 -15.129 11.373 1.00 90.44 596 TYR A O 1
ATOM 4613 N N . SER A 1 597 ? -6.920 -17.297 11.142 1.00 85.31 597 SER A N 1
ATOM 4614 C CA . SER A 1 597 ? -7.293 -17.481 12.545 1.00 85.31 597 SER A CA 1
ATOM 4615 C C . SER A 1 597 ? -6.080 -17.298 13.468 1.00 85.31 597 SER A C 1
ATOM 4617 O O . SER A 1 597 ? -5.316 -18.234 13.709 1.00 85.31 597 SER A O 1
ATOM 4619 N N . GLN A 1 598 ? -5.930 -16.075 13.988 1.00 85.81 598 GLN A N 1
ATOM 4620 C CA . GLN A 1 598 ? -4.919 -15.663 14.970 1.00 85.81 598 GLN A CA 1
ATOM 4621 C C . GLN A 1 598 ? -3.473 -15.947 14.533 1.00 85.81 598 GLN A C 1
ATOM 4623 O O . GLN A 1 598 ? -2.680 -16.499 15.295 1.00 85.81 598 GLN A O 1
ATOM 4628 N N . LEU A 1 599 ? -3.122 -15.543 13.306 1.00 89.88 599 LEU A N 1
ATOM 4629 C CA . LEU A 1 599 ? -1.790 -15.760 12.724 1.00 89.88 599 LEU A CA 1
ATOM 4630 C C . LEU A 1 599 ? -0.645 -15.316 13.641 1.00 89.88 599 LEU A C 1
ATOM 4632 O O . LEU A 1 599 ? 0.298 -16.070 13.838 1.00 89.88 599 LEU A O 1
ATOM 4636 N N . GLU A 1 600 ? -0.734 -14.117 14.218 1.00 89.75 600 GLU A N 1
ATOM 4637 C CA . GLU A 1 600 ? 0.338 -13.552 15.049 1.00 89.75 600 GLU A CA 1
ATOM 4638 C C . GLU A 1 600 ? 0.622 -14.416 16.284 1.00 89.75 600 GLU A C 1
ATOM 4640 O O . GLU A 1 600 ? 1.777 -14.700 16.584 1.00 89.75 600 GLU A O 1
ATOM 4645 N N . LEU A 1 601 ? -0.424 -14.922 16.945 1.00 88.12 601 LEU A N 1
ATOM 4646 C CA . LEU A 1 601 ? -0.270 -15.822 18.091 1.00 88.12 601 LEU A CA 1
ATOM 4647 C C . LEU A 1 601 ? 0.284 -17.183 17.674 1.00 88.12 601 LEU A C 1
ATOM 4649 O O . LEU A 1 601 ? 1.070 -17.769 18.408 1.00 88.12 601 LEU A O 1
ATOM 4653 N N . ARG A 1 602 ? -0.075 -17.674 16.483 1.00 90.75 602 ARG A N 1
ATOM 4654 C CA . ARG A 1 602 ? 0.507 -18.906 15.930 1.00 90.75 602 ARG A CA 1
ATOM 4655 C C . ARG A 1 602 ? 1.990 -18.743 15.611 1.00 90.75 602 ARG A C 1
ATOM 4657 O O . ARG A 1 602 ? 2.756 -19.664 15.868 1.00 90.75 602 ARG A O 1
ATOM 4664 N N . ILE A 1 603 ? 2.395 -17.581 15.099 1.00 92.88 603 ILE A N 1
ATOM 4665 C CA . ILE A 1 603 ? 3.807 -17.252 14.877 1.00 92.88 603 ILE A CA 1
ATOM 4666 C C . ILE A 1 603 ? 4.544 -17.198 16.217 1.00 92.88 603 ILE A C 1
ATOM 4668 O O . ILE A 1 603 ? 5.588 -17.827 16.346 1.00 92.88 603 ILE A O 1
ATOM 4672 N N . ILE A 1 604 ? 3.989 -16.518 17.226 1.00 92.19 604 ILE A N 1
ATOM 4673 C CA . ILE A 1 604 ? 4.593 -16.458 18.566 1.00 92.19 604 ILE A CA 1
ATOM 4674 C C . ILE A 1 604 ? 4.736 -17.861 19.157 1.00 92.19 604 ILE A C 1
ATOM 4676 O O . ILE A 1 604 ? 5.822 -18.203 19.601 1.00 92.19 604 ILE A O 1
ATOM 4680 N N . ALA A 1 605 ? 3.694 -18.693 19.095 1.00 91.25 605 ALA A N 1
ATOM 4681 C CA . ALA A 1 605 ? 3.740 -20.066 19.596 1.00 91.25 605 ALA A CA 1
ATOM 4682 C C . ALA A 1 605 ? 4.788 -20.929 18.882 1.00 91.25 605 ALA A C 1
ATOM 4684 O O . ALA A 1 605 ? 5.431 -21.768 19.505 1.00 91.25 605 ALA A O 1
ATOM 4685 N N . HIS A 1 606 ? 4.967 -20.721 17.575 1.00 93.94 606 HIS A N 1
ATOM 4686 C CA . HIS A 1 606 ? 6.002 -21.400 16.805 1.00 93.94 606 HIS A CA 1
ATOM 4687 C C . HIS A 1 606 ? 7.410 -20.941 17.200 1.00 93.94 606 HIS A C 1
ATOM 4689 O O . HIS A 1 606 ? 8.295 -21.775 17.331 1.00 93.94 606 HIS A O 1
ATOM 4695 N N . LEU A 1 607 ? 7.613 -19.636 17.408 1.00 94.81 607 LEU A N 1
ATOM 4696 C CA . LEU A 1 607 ? 8.911 -19.068 17.784 1.00 94.81 607 LEU A CA 1
ATOM 4697 C C . LEU A 1 607 ? 9.282 -19.332 19.249 1.00 94.81 607 LEU A C 1
ATOM 4699 O O . LEU A 1 607 ? 10.462 -19.442 19.562 1.00 94.81 607 LEU A O 1
ATOM 4703 N N . SER A 1 608 ? 8.294 -19.383 20.145 1.00 94.19 608 SER A N 1
ATOM 4704 C CA . SER A 1 608 ? 8.507 -19.621 21.574 1.00 94.19 608 SER A CA 1
ATOM 4705 C C . SER A 1 608 ? 8.563 -21.104 21.931 1.00 94.19 608 SER A C 1
ATOM 4707 O O . SER A 1 608 ? 9.008 -21.428 23.027 1.00 94.19 608 SER A O 1
ATOM 4709 N N . GLU A 1 609 ? 8.064 -21.975 21.047 1.00 92.44 609 GLU A N 1
ATOM 4710 C CA . GLU A 1 609 ? 7.916 -23.421 21.264 1.00 92.44 609 GLU A CA 1
ATOM 4711 C C . GLU A 1 609 ? 7.183 -23.769 22.577 1.00 92.44 609 GLU A C 1
ATOM 4713 O O . GLU A 1 609 ? 7.422 -24.806 23.194 1.00 92.44 609 GLU A O 1
ATOM 4718 N N . ASP A 1 610 ? 6.265 -22.902 23.019 1.00 92.50 610 ASP A N 1
ATOM 4719 C CA . ASP A 1 610 ? 5.555 -23.088 24.287 1.00 92.50 610 ASP A CA 1
ATOM 4720 C C . ASP A 1 610 ? 4.478 -24.171 24.140 1.00 92.50 610 ASP A C 1
ATOM 4722 O O . ASP A 1 610 ? 3.485 -24.000 23.426 1.00 92.50 610 ASP A O 1
ATOM 4726 N N . GLU A 1 611 ? 4.672 -25.300 24.822 1.00 90.50 611 GLU A N 1
ATOM 4727 C CA . GLU A 1 611 ? 3.786 -26.462 24.716 1.00 90.50 611 GLU A CA 1
ATOM 4728 C C . GLU A 1 611 ? 2.342 -26.146 25.131 1.00 90.50 611 GLU A C 1
ATOM 4730 O O . GLU A 1 611 ? 1.402 -26.672 24.531 1.00 90.50 611 GLU A O 1
ATOM 4735 N N . SER A 1 612 ? 2.148 -25.263 26.118 1.00 87.00 612 SER A N 1
ATOM 4736 C CA . SER A 1 612 ? 0.816 -24.869 26.586 1.00 87.00 612 SER A CA 1
ATOM 4737 C C . SER A 1 612 ? 0.076 -24.069 25.514 1.00 87.00 612 SER A C 1
ATOM 4739 O O . SER A 1 612 ? -1.063 -24.387 25.164 1.00 87.00 612 SER A O 1
ATOM 4741 N N . LEU A 1 613 ? 0.733 -23.068 24.928 1.00 86.44 613 LEU A N 1
ATOM 4742 C CA . LEU A 1 613 ? 0.175 -22.225 23.879 1.00 86.44 613 LEU A CA 1
ATOM 4743 C C . LEU A 1 613 ? -0.078 -23.021 22.593 1.00 86.44 613 LEU A C 1
ATOM 4745 O O . LEU A 1 613 ? -1.125 -22.853 21.961 1.00 86.44 613 LEU A O 1
ATOM 4749 N N . LEU A 1 614 ? 0.830 -23.933 22.231 1.00 90.31 614 LEU A N 1
ATOM 4750 C CA . LEU A 1 614 ? 0.644 -24.859 21.113 1.00 90.31 614 LEU A CA 1
ATOM 4751 C C . LEU A 1 614 ? -0.552 -25.791 21.349 1.00 90.31 614 LEU A C 1
ATOM 4753 O O . LEU A 1 614 ? -1.369 -25.977 20.444 1.00 90.31 614 LEU A O 1
ATOM 4757 N N . ALA A 1 615 ? -0.701 -26.340 22.558 1.00 88.06 615 ALA A N 1
ATOM 4758 C CA . ALA A 1 615 ? -1.848 -27.170 22.914 1.00 88.06 615 ALA A CA 1
ATOM 4759 C C . ALA A 1 615 ? -3.162 -26.376 22.836 1.00 88.06 615 ALA A C 1
ATOM 4761 O O . ALA A 1 615 ? -4.123 -26.843 22.224 1.00 88.06 615 ALA A O 1
ATOM 4762 N N . ILE A 1 616 ? -3.193 -25.148 23.366 1.00 87.19 616 ILE A N 1
ATOM 4763 C CA . ILE A 1 616 ? -4.361 -24.258 23.294 1.00 87.19 616 ILE A CA 1
ATOM 4764 C C . ILE A 1 616 ? -4.740 -23.975 21.836 1.00 87.19 616 ILE A C 1
ATOM 4766 O O . ILE A 1 616 ? -5.902 -24.146 21.464 1.00 87.19 616 ILE A O 1
ATOM 4770 N N . LEU A 1 617 ? -3.778 -23.596 20.991 1.00 88.06 617 LEU A N 1
ATOM 4771 C CA . LEU A 1 617 ? -4.020 -23.256 19.583 1.00 88.06 617 LEU A CA 1
ATOM 4772 C C . LEU A 1 617 ? -4.464 -24.447 18.721 1.00 88.06 617 LEU A C 1
ATOM 4774 O O . LEU A 1 617 ? -5.133 -24.238 17.702 1.00 88.06 617 LEU A O 1
ATOM 4778 N N . ASN A 1 618 ? -4.100 -25.671 19.116 1.00 89.06 618 ASN A N 1
ATOM 4779 C CA . ASN A 1 618 ? -4.469 -26.912 18.428 1.00 89.06 618 ASN A CA 1
ATOM 4780 C C . ASN A 1 618 ? -5.734 -27.577 18.994 1.00 89.06 618 ASN A C 1
ATOM 4782 O O . ASN A 1 618 ? -6.321 -28.420 18.322 1.00 89.06 618 ASN A O 1
ATOM 4786 N N . SER A 1 619 ? -6.180 -27.194 20.195 1.00 84.50 619 SER A N 1
ATOM 4787 C CA . SER A 1 619 ? -7.335 -27.808 20.869 1.00 84.50 619 SER A CA 1
ATOM 4788 C C . SER A 1 619 ? -8.694 -27.529 20.211 1.00 84.50 619 SER A C 1
ATOM 4790 O O . SER A 1 619 ? -9.647 -28.251 20.484 1.00 84.50 619 SER A O 1
ATOM 4792 N N . GLY A 1 620 ? -8.791 -26.525 19.328 1.00 74.25 620 GLY A N 1
ATOM 4793 C CA . GLY A 1 620 ? -10.037 -26.174 18.638 1.00 74.25 620 GLY A CA 1
ATOM 4794 C C . GLY A 1 620 ? -11.094 -25.615 19.598 1.00 74.25 620 GLY A C 1
ATOM 4795 O O . GLY A 1 620 ? -12.023 -26.309 19.992 1.00 74.25 620 GLY A O 1
ATOM 4796 N N . GLY A 1 621 ? -10.966 -24.342 19.977 1.00 74.94 621 GLY A N 1
ATOM 4797 C CA . GLY A 1 621 ? -11.880 -23.663 20.899 1.00 74.94 621 GLY A CA 1
ATOM 4798 C C . GLY A 1 621 ? -11.595 -22.162 21.001 1.00 74.94 621 GLY A C 1
ATOM 4799 O O . GLY A 1 621 ? -10.745 -21.627 20.288 1.00 74.94 621 GLY A O 1
ATOM 4800 N N . ASP A 1 622 ? -12.301 -21.455 21.887 1.00 81.56 622 ASP A N 1
ATOM 4801 C CA . ASP A 1 622 ? -12.066 -20.024 22.123 1.00 81.56 622 ASP A CA 1
ATOM 4802 C C . ASP A 1 622 ? -10.768 -19.820 22.914 1.00 81.56 622 ASP A C 1
ATOM 4804 O O . ASP A 1 622 ? -10.754 -19.842 24.148 1.00 81.56 622 ASP A O 1
ATOM 4808 N N . MET A 1 623 ? -9.665 -19.628 22.191 1.00 83.06 623 MET A N 1
ATOM 4809 C CA . MET A 1 623 ? -8.330 -19.556 22.784 1.00 83.06 623 MET A CA 1
ATOM 4810 C C . MET A 1 623 ? -8.204 -18.496 23.882 1.00 83.06 623 MET A C 1
ATOM 4812 O O . MET A 1 623 ? -7.509 -18.721 24.864 1.00 83.06 623 MET A O 1
ATOM 4816 N N . PHE A 1 624 ? -8.905 -17.361 23.767 1.00 85.44 624 PHE A N 1
ATOM 4817 C CA . PHE A 1 624 ? -8.836 -16.298 24.772 1.00 85.44 624 PHE A CA 1
ATOM 4818 C C . PHE A 1 624 ? -9.516 -16.708 26.077 1.00 85.44 624 PHE A C 1
ATOM 4820 O O . PHE A 1 624 ? -9.099 -16.260 27.140 1.00 85.44 624 PHE A O 1
ATOM 4827 N N . LYS A 1 625 ? -10.525 -17.587 26.017 1.00 84.56 625 LYS A N 1
ATOM 4828 C CA . LYS A 1 625 ? -11.098 -18.196 27.222 1.00 84.56 625 LYS A CA 1
ATOM 4829 C C . LYS A 1 625 ? -10.155 -19.225 27.826 1.00 84.56 625 LYS A C 1
ATOM 4831 O O . LYS A 1 625 ? -10.001 -19.243 29.037 1.00 84.56 625 LYS A O 1
ATOM 4836 N N . LEU A 1 626 ? -9.495 -20.042 27.009 1.00 83.94 626 LEU A N 1
ATOM 4837 C CA . LEU A 1 626 ? -8.509 -21.010 27.503 1.00 83.94 626 LEU A CA 1
ATOM 4838 C C . LEU A 1 626 ? -7.318 -20.307 28.175 1.00 83.94 626 LEU A C 1
ATOM 4840 O O . LEU A 1 626 ? -6.956 -20.660 29.293 1.00 83.94 626 LEU A O 1
ATOM 4844 N N . MET A 1 627 ? -6.782 -19.254 27.551 1.00 84.19 627 MET A N 1
ATOM 4845 C CA . MET A 1 627 ? -5.715 -18.430 28.129 1.00 84.19 627 MET A CA 1
ATOM 4846 C C . MET A 1 627 ? -6.174 -17.717 29.404 1.00 84.19 627 MET A C 1
ATOM 4848 O O . MET A 1 627 ? -5.493 -17.790 30.421 1.00 84.19 627 MET A O 1
ATOM 4852 N N . ALA A 1 628 ? -7.347 -17.075 29.396 1.00 86.12 628 ALA A N 1
ATOM 4853 C CA . ALA A 1 628 ? -7.889 -16.435 30.596 1.00 86.12 628 ALA A CA 1
ATOM 4854 C C . ALA A 1 628 ? -8.146 -17.442 31.728 1.00 86.12 628 ALA A C 1
ATOM 4856 O O . ALA A 1 628 ? -7.910 -17.127 32.891 1.00 86.12 628 ALA A O 1
ATOM 4857 N N . GLY A 1 629 ? -8.594 -18.655 31.396 1.00 85.38 629 GLY A N 1
ATOM 4858 C CA . GLY A 1 629 ? -8.780 -19.745 32.347 1.00 85.38 629 GLY A CA 1
ATOM 4859 C C . GLY A 1 629 ? -7.466 -20.176 32.992 1.00 85.38 629 GLY A C 1
ATOM 4860 O O . GLY A 1 629 ? -7.408 -20.321 34.209 1.00 85.38 629 GLY A O 1
ATOM 4861 N N . GLN A 1 630 ? -6.386 -20.284 32.213 1.00 82.19 630 GLN A N 1
ATOM 4862 C CA . GLN A 1 630 ? -5.052 -20.548 32.758 1.00 82.19 630 GLN A CA 1
ATOM 4863 C C . GLN A 1 630 ? -4.539 -19.398 33.634 1.00 82.19 630 GLN A C 1
ATOM 4865 O O . GLN A 1 630 ? -4.078 -19.645 34.743 1.00 82.19 630 GLN A O 1
ATOM 4870 N N . ILE A 1 631 ? -4.671 -18.145 33.185 1.00 84.62 631 ILE A N 1
ATOM 4871 C CA . ILE A 1 631 ? -4.226 -16.962 33.945 1.00 84.62 631 ILE A CA 1
ATOM 4872 C C . ILE A 1 631 ? -4.970 -16.857 35.284 1.00 84.62 631 ILE A C 1
ATOM 4874 O O . ILE A 1 631 ? -4.367 -16.568 36.316 1.00 84.62 631 ILE A O 1
ATOM 4878 N N . ASN A 1 632 ? -6.280 -17.110 35.274 1.00 84.12 632 ASN A N 1
ATOM 4879 C CA . ASN A 1 632 ? -7.139 -16.968 36.447 1.00 84.12 632 ASN A CA 1
ATOM 4880 C C . ASN A 1 632 ? -7.322 -18.277 37.235 1.00 84.12 632 ASN A C 1
ATOM 4882 O O . ASN A 1 632 ? -8.082 -18.280 38.203 1.00 84.12 632 ASN A O 1
ATOM 4886 N N . ASN A 1 633 ? -6.656 -19.369 36.835 1.00 85.19 633 ASN A N 1
ATOM 4887 C CA . ASN A 1 633 ? -6.810 -20.721 37.387 1.00 85.19 633 ASN A CA 1
ATOM 4888 C C . ASN A 1 633 ? -8.280 -21.183 37.500 1.00 85.19 633 ASN A C 1
ATOM 4890 O O . ASN A 1 633 ? -8.719 -21.668 38.543 1.00 85.19 633 ASN A O 1
ATOM 4894 N N . LYS A 1 634 ? -9.056 -21.022 36.422 1.00 88.69 634 LYS A N 1
ATOM 4895 C CA . LYS A 1 634 ? -10.467 -21.432 36.322 1.00 88.69 634 LYS A CA 1
ATOM 4896 C C . LYS A 1 634 ? -10.727 -22.190 35.014 1.00 88.69 634 LYS A C 1
ATOM 4898 O O . LYS A 1 634 ? -10.056 -21.924 34.017 1.00 88.69 634 LYS A O 1
ATOM 4903 N N . PRO A 1 635 ? -11.707 -23.110 34.971 1.00 84.62 635 PRO A N 1
ATOM 4904 C CA . PRO A 1 635 ? -12.098 -23.763 33.725 1.00 84.62 635 PRO A CA 1
ATOM 4905 C C . PRO A 1 635 ? -12.648 -22.743 32.716 1.00 84.62 635 PRO A C 1
ATOM 4907 O O . PRO A 1 635 ? -13.275 -21.750 33.091 1.00 84.62 635 PRO A O 1
ATOM 4910 N N . ALA A 1 636 ? -12.425 -22.994 31.423 1.00 79.19 636 ALA A N 1
ATOM 4911 C CA . ALA A 1 636 ? -12.746 -22.047 30.353 1.00 79.19 636 ALA A CA 1
ATOM 4912 C C . ALA A 1 636 ? -14.245 -21.706 30.251 1.00 79.19 636 ALA A C 1
ATOM 4914 O O . ALA A 1 636 ? -14.584 -20.622 29.770 1.00 79.19 636 ALA A O 1
ATOM 4915 N N . GLU A 1 637 ? -15.147 -22.579 30.721 1.00 84.44 637 GLU A N 1
ATOM 4916 C CA . GLU A 1 637 ? -16.584 -22.275 30.762 1.00 84.44 637 GLU A CA 1
ATOM 4917 C C . GLU A 1 637 ? -16.941 -21.197 31.794 1.00 84.44 637 GLU A C 1
ATOM 4919 O O . GLU A 1 637 ? -17.939 -20.501 31.627 1.00 84.44 637 GLU A O 1
ATOM 4924 N N . GLN A 1 638 ? -16.124 -21.030 32.839 1.00 85.44 638 GLN A N 1
ATOM 4925 C CA . GLN A 1 638 ? -16.347 -20.056 33.914 1.00 85.44 638 GLN A CA 1
ATOM 4926 C C . GLN A 1 638 ? -15.686 -18.699 33.640 1.00 85.44 638 GLN A C 1
ATOM 4928 O O . GLN A 1 638 ? -15.786 -17.789 34.462 1.00 85.44 638 GLN A O 1
ATOM 4933 N N . VAL A 1 639 ? -15.013 -18.550 32.494 1.00 85.81 639 VAL A N 1
ATOM 4934 C CA . VAL A 1 639 ? -14.380 -17.292 32.097 1.00 85.81 639 VAL A CA 1
ATOM 4935 C C . VAL A 1 639 ? -15.436 -16.299 31.631 1.00 85.81 639 VAL A C 1
ATOM 4937 O O . VAL A 1 639 ? -16.161 -16.521 30.655 1.00 85.81 639 VAL A O 1
ATOM 4940 N N . THR A 1 640 ? -15.475 -15.159 32.308 1.00 86.81 640 THR A N 1
ATOM 4941 C CA . THR A 1 640 ? -16.383 -14.058 31.991 1.00 86.81 640 THR A CA 1
ATOM 4942 C C . THR A 1 640 ? -16.019 -13.375 30.661 1.00 86.81 640 THR A C 1
ATOM 4944 O O . THR A 1 640 ? -14.856 -13.378 30.237 1.00 86.81 640 THR A O 1
ATOM 4947 N N . PRO A 1 641 ? -16.985 -12.726 29.979 1.00 84.62 641 PRO A N 1
ATOM 4948 C CA . PRO A 1 641 ? -16.709 -11.948 28.768 1.00 84.62 641 PRO A CA 1
ATOM 4949 C C . PRO A 1 641 ? -15.659 -10.844 28.971 1.00 84.62 641 PRO A C 1
ATOM 4951 O O . PRO A 1 641 ? -14.903 -10.539 28.045 1.00 84.62 641 PRO A O 1
ATOM 4954 N N . GLU A 1 642 ? -15.582 -10.267 30.173 1.00 82.12 642 GLU A N 1
ATOM 4955 C CA . GLU A 1 642 ? -14.587 -9.253 30.530 1.00 82.12 642 GLU A CA 1
ATOM 4956 C C . GLU A 1 642 ? -13.182 -9.842 30.678 1.00 82.12 642 GLU A C 1
ATOM 4958 O O . GLU A 1 642 ? -12.246 -9.317 30.075 1.00 82.12 642 GLU A O 1
ATOM 4963 N N . GLU A 1 643 ? -13.026 -10.963 31.395 1.00 82.25 643 GLU A N 1
ATOM 4964 C CA . GLU A 1 643 ? -11.744 -11.676 31.519 1.00 82.25 643 GLU A CA 1
ATOM 4965 C C . GLU A 1 643 ? -11.224 -12.113 30.143 1.00 82.25 643 GLU A C 1
ATOM 4967 O O . GLU A 1 643 ? -10.050 -11.917 29.826 1.00 82.25 643 GLU A O 1
ATOM 4972 N N . ARG A 1 644 ? -12.114 -12.604 29.272 1.00 82.94 644 ARG A N 1
ATOM 4973 C CA . ARG A 1 644 ? -11.786 -12.921 27.877 1.00 82.94 644 ARG A CA 1
ATOM 4974 C C . ARG A 1 644 ? -11.304 -11.689 27.107 1.00 82.94 644 ARG A C 1
ATOM 4976 O O . ARG A 1 644 ? -10.331 -11.762 26.359 1.00 82.94 644 ARG A O 1
ATOM 4983 N N . LYS A 1 645 ? -11.997 -10.554 27.244 1.00 79.81 645 LYS A N 1
ATOM 4984 C CA . LYS A 1 645 ? -11.629 -9.304 26.563 1.00 79.81 645 LYS A CA 1
ATOM 4985 C C . LYS A 1 645 ? -10.287 -8.774 27.069 1.00 79.81 645 LYS A C 1
ATOM 4987 O O . LYS A 1 645 ? -9.496 -8.295 26.261 1.00 79.81 645 LYS A O 1
ATOM 4992 N N . LYS A 1 646 ? -10.015 -8.909 28.369 1.00 78.12 646 LYS A N 1
ATOM 4993 C CA . LYS A 1 646 ? -8.737 -8.552 28.989 1.00 78.12 646 LYS A CA 1
ATOM 4994 C C . LYS A 1 646 ? -7.599 -9.434 28.476 1.00 78.12 646 LYS A C 1
ATOM 4996 O O . LYS A 1 646 ? -6.579 -8.892 28.076 1.00 78.12 646 LYS A O 1
ATOM 5001 N N . ALA A 1 647 ? -7.805 -10.748 28.383 1.00 77.75 647 ALA A N 1
ATOM 5002 C CA . ALA A 1 647 ? -6.831 -11.682 27.808 1.00 77.75 647 ALA A CA 1
ATOM 5003 C C . ALA A 1 647 ? -6.608 -11.493 26.296 1.00 77.75 647 ALA A C 1
ATOM 5005 O O . ALA A 1 647 ? -5.600 -11.935 25.769 1.00 77.75 647 ALA A O 1
ATOM 5006 N N . LYS A 1 648 ? -7.547 -10.855 25.584 1.00 79.31 648 LYS A N 1
ATOM 5007 C CA . LYS A 1 648 ? -7.371 -10.456 24.178 1.00 79.31 648 LYS A CA 1
ATOM 5008 C C . LYS A 1 648 ? -6.610 -9.134 24.018 1.00 79.31 648 LYS A C 1
ATOM 5010 O O . LYS A 1 648 ? -6.029 -8.898 22.965 1.00 79.31 648 LYS A O 1
ATOM 5015 N N . GLY A 1 649 ? -6.728 -8.236 24.995 1.00 67.19 649 GLY A N 1
ATOM 5016 C CA . GLY A 1 649 ? -6.101 -6.913 24.967 1.00 67.19 649 GLY A CA 1
ATOM 5017 C C . GLY A 1 649 ? -4.747 -6.836 25.674 1.00 67.19 649 GLY A C 1
ATOM 5018 O O . GLY A 1 649 ? -4.084 -5.812 25.539 1.00 67.19 649 GLY A O 1
ATOM 5019 N N . SER A 1 650 ? -4.390 -7.876 26.434 1.00 53.47 650 SER A N 1
ATOM 5020 C CA . SER A 1 650 ? -3.054 -8.107 27.003 1.00 53.47 650 SER A CA 1
ATOM 5021 C C . SER A 1 650 ? -2.240 -8.915 26.007 1.00 53.47 650 SER A C 1
ATOM 5023 O O . SER A 1 650 ? -1.032 -8.630 25.895 1.00 53.47 650 SER A O 1
#

Secondary structure (DSSP, 8-state):
----HHHHHHHHHHH-S-TT-TTTHHHHHHHHHHHHHHHHHHHHHHHHHHHHHHHHHHHHHHHHHHHHHTT----SS---S------------------SHHHHHHHHHHHSS------------------------PPPPPPPPPPPPPPPPPPPPPPPPPPP--PPPP-----PPPPPP--------HHHHHGGG--------------TT-S----S--EEEEGGG-HHHHHHHHHHHHH-SEEEEEEEEETTEEEEEEEESSSSEEEEEESSSTT--HHHHHHHHTSS-EEE-TTHHHHHHHHHHTT----S-EE-HHHHHHHH-TTSPPPPHHHHHHHH-TTS-----S-HHHHHHHHHHHHHHHHHHHHHHHHHTT-HHHIIIIIHHHHHHHHHHHHH-EEE-HHHHHHHHHHHHHHHHHHHHHHHHHHSS---TT-HHHHHHIIIIIS---HHHHHTTSTTHHHHSS---SSSPPP-----HHHHTT--SHHHHHHHHHHHHHHHIIIIIHHHHHHEEEEGGGTEEEE--EEESSSS-TT---EEESS-GGG-PPPP----TTS-S-SS--GGGGB-PPTT--------TTHHHHHHHHHH--HHHHHHHHS-S-HHHHHHHHHHTS-GGG--HHHHHHHHH-

pLDDT: mean 70.35, std 22.8, range [22.8, 94.81]